Protein AF-0000000086056798 (afdb_homodimer)

Sequence (404 aa):
MSSSLEQARKEFAEFEEKVKRSVLLSNLSPEVTAAVLKMALEQFGNVVNIEFVPNLTIPYDMPQCALVEMEDPVKARKVIKTMKDFPFMISGMPRPVSAHPAKAEMFSDRPPLPGRKINFRWVDKSSPDFEVAERLKRLCSRHGKESLALAQLQLEEEEKLAKQQEDMVMANYKKHEMIELLLLDGIAAKLAHRYGIDLSEEMSSSLEQARKEFAEFEEKVKRSVLLSNLSPEVTAAVLKMALEQFGNVVNIEFVPNLTIPYDMPQCALVEMEDPVKARKVIKTMKDFPFMISGMPRPVSAHPAKAEMFSDRPPLPGRKINFRWVDKSSPDFEVAERLKRLCSRHGKESLALAQLQLEEEEKLAKQQEDMVMANYKKHEMIELLLLDGIAAKLAHRYGIDLSEE

InterPro domains:
  IPR000504 RNA recognition motif domain [PF00076] (24-84)
  IPR000504 RNA recognition motif domain [PS50102] (21-104)
  IPR000504 RNA recognition motif domain [SM00360] (22-100)
  IPR012677 Nucleotide-binding alpha-beta plait domain superfamily [G3DSA:3.30.70.330] (6-173)
  IPR035979 RNA-binding domain superfamily [SSF54928] (18-99)
  IPR053316 Epigenetic regulator of gene expression [PTHR36309] (6-200)

Solvent-accessible surface area (backbone atoms only — not comparable to full-atom values): 21830 Å² total; per-residue (Å²): 113,69,63,57,49,52,49,48,49,51,53,47,52,53,49,51,52,51,30,57,9,18,29,31,34,35,47,32,46,80,76,63,50,68,66,54,53,45,67,68,46,40,83,63,38,58,67,72,45,74,45,65,41,46,55,78,86,46,88,57,95,51,44,18,31,32,43,34,28,33,76,38,45,67,39,27,50,47,52,34,50,47,37,71,75,31,46,33,36,40,58,94,35,78,48,44,38,42,55,39,82,41,54,68,80,61,43,69,82,52,76,79,68,87,84,71,82,70,48,70,47,74,40,46,86,85,38,84,58,27,61,55,46,51,53,43,46,53,50,50,51,51,49,51,53,51,53,44,52,50,52,50,52,51,52,51,53,49,46,50,55,51,46,54,47,53,49,48,49,50,50,49,48,50,48,48,49,50,48,48,51,47,45,48,50,49,48,47,50,51,48,24,61,74,69,69,48,76,73,82,70,121,113,69,62,59,48,52,50,49,48,50,53,47,52,55,48,50,54,50,29,57,8,18,28,30,35,34,49,31,48,80,77,62,48,70,67,55,52,42,66,68,46,41,84,62,38,57,67,73,46,76,45,66,39,46,55,77,86,45,87,57,96,53,46,20,32,30,44,35,28,34,75,38,44,68,42,25,51,47,51,33,52,47,37,72,76,30,46,34,36,40,56,95,35,79,47,44,38,43,56,39,81,42,53,69,79,63,43,72,81,52,75,79,71,88,84,71,81,71,49,71,47,75,42,47,86,86,39,84,57,28,64,55,46,50,52,41,44,52,50,48,50,51,51,53,53,51,53,43,53,51,53,52,51,52,51,51,53,49,46,50,54,51,48,55,47,53,50,47,50,48,48,50,46,51,49,48,50,48,50,48,51,48,46,49,50,47,48,48,50,51,48,22,60,73,70,67,47,76,75,82,70,124

Radius of gyration: 30.52 Å; Cα contacts (8 Å, |Δi|>4): 536; chains: 2; bounding box: 73×111×86 Å

Nearest PDB structures (foldseek):
  2cq4-assembly1_A  TM=8.510E-01  e=1.190E-04  Homo sapiens
  3nnc-assembly1_A  TM=8.163E-01  e=1.864E-04  Homo sapiens
  2cph-assembly1_A  TM=6.944E-01  e=1.987E-04  Mus musculus
  6aso-assembly1_A  TM=6.792E-01  e=4.291E-04  Saccharomyces cerevisiae
  7qg6-assembly1_A  TM=5.344E-01  e=2.739E-04  Homo sapiens

Structure (mmCIF, N/CA/C/O backbone):
data_AF-0000000086056798-model_v1
#
loop_
_entity.id
_entity.type
_entity.pdbx_description
1 polymer 'RRM domain-containing protein'
#
loop_
_atom_site.group_PDB
_atom_site.id
_atom_site.type_symbol
_atom_site.label_atom_id
_atom_site.label_alt_id
_atom_site.label_comp_id
_atom_site.label_asym_id
_atom_site.label_entity_id
_atom_site.label_seq_id
_atom_site.pdbx_PDB_ins_code
_atom_site.Cartn_x
_atom_site.Cartn_y
_atom_site.Cartn_z
_atom_site.occupancy
_atom_site.B_iso_or_equiv
_atom_site.auth_seq_id
_atom_site.auth_comp_id
_atom_site.auth_asym_id
_atom_site.auth_atom_id
_atom_site.pdbx_PDB_model_num
ATOM 1 N N . MET A 1 1 ? -32.219 17.203 -3.387 1 51.16 1 MET A N 1
ATOM 2 C CA . MET A 1 1 ? -31.547 16.641 -2.205 1 51.16 1 MET A CA 1
ATOM 3 C C . MET A 1 1 ? -31.781 15.141 -2.104 1 51.16 1 MET A C 1
ATOM 5 O O . MET A 1 1 ? -30.859 14.391 -1.794 1 51.16 1 MET A O 1
ATOM 9 N N . SER A 1 2 ? -33 14.711 -2.271 1 58.66 2 SER A N 1
ATOM 10 C CA . SER A 1 2 ? -33.438 13.32 -2.209 1 58.66 2 SER A CA 1
ATOM 11 C C . SER A 1 2 ? -32.812 12.492 -3.32 1 58.66 2 SER A C 1
ATOM 13 O O . SER A 1 2 ? -32.344 11.375 -3.076 1 58.66 2 SER A O 1
ATOM 15 N N . SER A 1 3 ? -32.656 13.141 -4.48 1 64.06 3 SER A N 1
ATOM 16 C CA . SER A 1 3 ? -32.125 12.484 -5.68 1 64.06 3 SER A CA 1
ATOM 17 C C . SER A 1 3 ? -30.641 12.211 -5.566 1 64.06 3 SER A C 1
ATOM 19 O O . SER A 1 3 ? -30.156 11.164 -5.992 1 64.06 3 SER A O 1
ATOM 21 N N . SER A 1 4 ? -30.078 13.141 -4.832 1 75.25 4 SER A N 1
ATOM 22 C CA . SER A 1 4 ? -28.641 13.031 -4.66 1 75.25 4 SER A CA 1
ATOM 23 C C . SER A 1 4 ? -28.281 11.906 -3.693 1 75.25 4 SER A C 1
ATOM 25 O O . SER A 1 4 ? -27.328 11.164 -3.922 1 75.25 4 SER A O 1
ATOM 27 N N . LEU A 1 5 ? -29.234 11.773 -2.775 1 77.06 5 LEU A N 1
ATOM 28 C CA . LEU A 1 5 ? -29.016 10.719 -1.793 1 77.06 5 LEU A CA 1
ATOM 29 C C . LEU A 1 5 ? -29.266 9.344 -2.402 1 77.06 5 LEU A C 1
ATOM 31 O O . LEU A 1 5 ? -28.531 8.391 -2.127 1 77.06 5 LEU A O 1
ATOM 35 N N . GLU A 1 6 ? -30.438 9.289 -3.135 1 78.88 6 GLU A N 1
ATOM 36 C CA . GLU A 1 6 ? -30.75 8.031 -3.807 1 78.88 6 GLU A CA 1
ATOM 37 C C . GLU A 1 6 ? -29.641 7.637 -4.777 1 78.88 6 GLU A C 1
ATOM 39 O O . GLU A 1 6 ? -29.281 6.461 -4.867 1 78.88 6 GLU A O 1
ATOM 44 N N . GLN A 1 7 ? -29.219 8.602 -5.512 1 82.12 7 GLN A N 1
ATOM 45 C CA . GLN A 1 7 ? -28.109 8.352 -6.438 1 82.12 7 GLN A CA 1
ATOM 46 C C . GLN A 1 7 ? -26.859 7.902 -5.691 1 82.12 7 GLN A C 1
ATOM 48 O O . GLN A 1 7 ? -26.172 6.98 -6.125 1 82.12 7 GLN A O 1
ATOM 53 N N . ALA A 1 8 ? -26.594 8.477 -4.652 1 79.94 8 ALA A N 1
ATOM 54 C CA . ALA A 1 8 ? -25.453 8.094 -3.826 1 79.94 8 ALA A CA 1
ATOM 55 C C . ALA A 1 8 ? -25.609 6.668 -3.303 1 79.94 8 ALA A C 1
ATOM 57 O O . ALA A 1 8 ? -24.641 5.902 -3.27 1 79.94 8 ALA A O 1
ATOM 58 N N . ARG A 1 9 ? -26.781 6.41 -2.9 1 82.25 9 ARG A N 1
ATOM 59 C CA . ARG A 1 9 ? -27.062 5.066 -2.404 1 82.25 9 ARG A CA 1
ATOM 60 C C . ARG A 1 9 ? -26.875 4.027 -3.506 1 82.25 9 ARG A C 1
ATOM 62 O O . ARG A 1 9 ? -26.344 2.939 -3.262 1 82.25 9 ARG A O 1
ATOM 69 N N . LYS A 1 10 ? -27.391 4.301 -4.664 1 85.44 10 LYS A N 1
ATOM 70 C CA . LYS A 1 10 ? -27.25 3.395 -5.797 1 85.44 10 LYS A CA 1
ATOM 71 C C . LYS A 1 10 ? -25.781 3.203 -6.168 1 85.44 10 LYS A C 1
ATOM 73 O O . LYS A 1 10 ? -25.344 2.082 -6.43 1 85.44 10 LYS A O 1
ATOM 78 N N . GLU A 1 11 ? -25.047 4.277 -6.16 1 86.5 11 GLU A N 1
ATOM 79 C CA . GLU A 1 11 ? -23.609 4.219 -6.457 1 86.5 11 GLU A CA 1
ATOM 80 C C . GLU A 1 11 ? -22.875 3.375 -5.426 1 86.5 11 GLU A C 1
ATOM 82 O O . GLU A 1 11 ? -21.984 2.598 -5.773 1 86.5 11 GLU A O 1
ATOM 87 N N . PHE A 1 12 ? -23.297 3.531 -4.258 1 86.5 12 PHE A N 1
ATOM 88 C CA . PHE A 1 12 ? -22.656 2.77 -3.193 1 86.5 12 PHE A CA 1
ATOM 89 C C . PHE A 1 12 ? -23 1.29 -3.301 1 86.5 12 PHE A C 1
ATOM 91 O O . PHE A 1 12 ? -22.156 0.426 -3.055 1 86.5 12 PHE A O 1
ATOM 98 N N . ALA A 1 13 ? -24.281 1.006 -3.615 1 89.38 13 ALA A N 1
ATOM 99 C CA . ALA A 1 13 ? -24.688 -0.382 -3.791 1 89.38 13 ALA A CA 1
ATOM 100 C C . ALA A 1 13 ? -23.922 -1.051 -4.922 1 89.38 13 ALA A C 1
ATOM 102 O O . ALA A 1 13 ? -23.484 -2.199 -4.797 1 89.38 13 ALA A O 1
ATOM 103 N N . GLU A 1 14 ? -23.766 -0.351 -6.031 1 90.44 14 GLU A N 1
ATOM 104 C CA . GLU A 1 14 ? -22.984 -0.871 -7.152 1 90.44 14 GLU A CA 1
ATOM 105 C C . GLU A 1 14 ? -21.531 -1.09 -6.754 1 90.44 14 GLU A C 1
ATOM 107 O O . GLU A 1 14 ? -20.906 -2.066 -7.176 1 90.44 14 GLU A O 1
ATOM 112 N N . PHE A 1 15 ? -21.047 -0.158 -6.004 1 92.31 15 PHE A N 1
ATOM 113 C CA . PHE A 1 15 ? -19.688 -0.271 -5.504 1 92.31 15 PHE A CA 1
ATOM 114 C C . PHE A 1 15 ? -19.547 -1.492 -4.602 1 92.31 15 PHE A C 1
ATOM 116 O O . PHE A 1 15 ? -18.562 -2.223 -4.695 1 92.31 15 PHE A O 1
ATOM 123 N N . GLU A 1 16 ? -20.469 -1.724 -3.824 1 92.5 16 GLU A N 1
ATOM 124 C CA . GLU A 1 16 ? -20.438 -2.885 -2.941 1 92.5 16 GLU A CA 1
ATOM 125 C C . GLU A 1 16 ? -20.453 -4.188 -3.738 1 92.5 16 GLU A C 1
ATOM 127 O O . GLU A 1 16 ? -19.797 -5.16 -3.363 1 92.5 16 GLU A O 1
ATOM 132 N N . GLU A 1 17 ? -21.219 -4.215 -4.777 1 94.62 17 GLU A N 1
ATOM 133 C CA . GLU A 1 17 ? -21.25 -5.391 -5.645 1 94.62 17 GLU A CA 1
ATOM 134 C C . GLU A 1 17 ? -19.891 -5.617 -6.309 1 94.62 17 GLU A C 1
ATOM 136 O O . GLU A 1 17 ? -19.453 -6.758 -6.453 1 94.62 17 GLU A O 1
ATOM 141 N N . LYS A 1 18 ? -19.312 -4.504 -6.73 1 95 18 LYS A N 1
ATOM 142 C CA . LYS A 1 18 ? -17.969 -4.582 -7.289 1 95 18 LYS A CA 1
ATOM 143 C C . LYS A 1 18 ? -16.984 -5.188 -6.289 1 95 18 LYS A C 1
ATOM 145 O O . LYS A 1 18 ? -16.156 -6.023 -6.652 1 95 18 LYS A O 1
ATOM 150 N N . VAL A 1 19 ? -17.094 -4.789 -5.055 1 95.25 19 VAL A N 1
ATOM 151 C CA . VAL A 1 19 ? -16.219 -5.273 -4 1 95.25 19 VAL A CA 1
ATOM 152 C C . VAL A 1 19 ? -16.391 -6.777 -3.826 1 95.25 19 VAL A C 1
ATOM 154 O O . VAL A 1 19 ? -15.406 -7.516 -3.697 1 95.25 19 VAL A O 1
ATOM 157 N N . LYS A 1 20 ? -17.578 -7.246 -3.922 1 96.5 20 LYS A N 1
ATOM 158 C CA . LYS A 1 20 ? -17.891 -8.656 -3.709 1 96.5 20 LYS A CA 1
ATOM 159 C C . LYS A 1 20 ? -17.297 -9.523 -4.816 1 96.5 20 LYS A C 1
ATOM 161 O O . LYS A 1 20 ? -16.953 -10.688 -4.586 1 96.5 20 LYS A O 1
ATOM 166 N N . ARG A 1 21 ? -17.172 -8.945 -5.965 1 97.31 21 ARG A N 1
ATOM 167 C CA . ARG A 1 21 ? -16.672 -9.742 -7.082 1 97.31 21 ARG A CA 1
ATOM 168 C C . ARG A 1 21 ? -15.188 -9.461 -7.316 1 97.31 21 ARG A C 1
ATOM 170 O O . ARG A 1 21 ? -14.641 -9.812 -8.367 1 97.31 21 ARG A O 1
ATOM 177 N N . SER A 1 22 ? -14.578 -8.812 -6.367 1 97.5 22 SER A N 1
ATOM 178 C CA . SER A 1 22 ? -13.164 -8.477 -6.516 1 97.5 22 SER A CA 1
ATOM 179 C C . SER A 1 22 ? -12.297 -9.305 -5.574 1 97.5 22 SER A C 1
ATOM 181 O O . SER A 1 22 ? -12.75 -9.711 -4.5 1 97.5 22 SER A O 1
ATOM 183 N N . VAL A 1 23 ? -11.102 -9.586 -6.066 1 97 23 VAL A N 1
ATOM 184 C CA . VAL A 1 23 ? -10.117 -10.359 -5.32 1 97 23 VAL A CA 1
ATOM 185 C C . VAL A 1 23 ? -8.844 -9.531 -5.125 1 97 23 VAL A C 1
ATOM 187 O O . VAL A 1 23 ? -8.375 -8.867 -6.059 1 97 23 VAL A O 1
ATOM 190 N N . LEU A 1 24 ? -8.375 -9.516 -3.893 1 95.75 24 LEU A N 1
ATOM 191 C CA . LEU A 1 24 ? -7.074 -8.914 -3.627 1 95.75 24 LEU A CA 1
ATOM 192 C C . LEU A 1 24 ? -5.961 -9.945 -3.797 1 95.75 24 LEU A C 1
ATOM 194 O O . LEU A 1 24 ? -5.93 -10.961 -3.092 1 95.75 24 LEU A O 1
ATOM 198 N N . LEU A 1 25 ? -5.066 -9.641 -4.746 1 94.62 25 LEU A N 1
ATOM 199 C CA . LEU A 1 25 ? -3.865 -10.453 -4.918 1 94.62 25 LEU A CA 1
ATOM 200 C C . LEU A 1 25 ? -2.64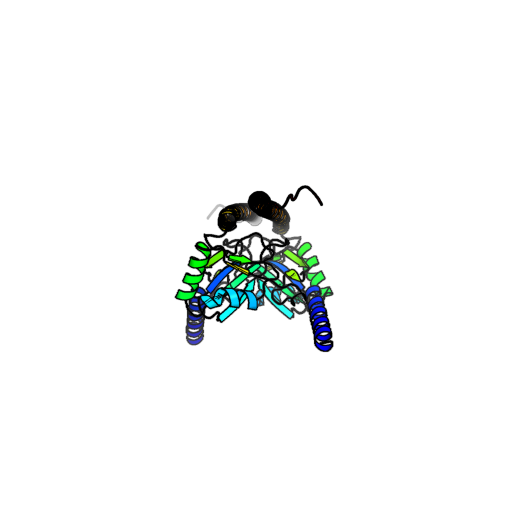8 -9.758 -4.309 1 94.62 25 LEU A C 1
ATOM 202 O O . LEU A 1 25 ? -2.432 -8.57 -4.531 1 94.62 25 LEU A O 1
ATOM 206 N N . SER A 1 26 ? -1.936 -10.523 -3.549 1 91.25 26 SER A N 1
ATOM 207 C CA . SER A 1 26 ? -0.736 -9.977 -2.924 1 91.25 26 SER A CA 1
ATOM 208 C C . SER A 1 26 ? 0.497 -10.805 -3.271 1 91.25 26 SER A C 1
ATOM 210 O O . SER A 1 26 ? 0.379 -11.906 -3.812 1 91.25 26 SER A O 1
ATOM 212 N N . ASN A 1 27 ? 1.662 -10.203 -3.094 1 88.75 27 ASN A N 1
ATOM 213 C CA . ASN A 1 27 ? 2.949 -10.836 -3.361 1 88.75 27 ASN A CA 1
ATOM 214 C C . ASN A 1 27 ? 3.223 -10.945 -4.859 1 88.75 27 ASN A C 1
ATOM 216 O O . ASN A 1 27 ? 3.73 -11.961 -5.332 1 88.75 27 ASN A O 1
ATOM 220 N N . LEU A 1 28 ? 2.883 -9.898 -5.488 1 88.81 28 LEU A N 1
ATOM 221 C CA . LEU A 1 28 ? 3.125 -9.859 -6.926 1 88.81 28 LEU A CA 1
ATOM 222 C C . LEU A 1 28 ? 4.453 -9.18 -7.234 1 88.81 28 LEU A C 1
ATOM 224 O O . LEU A 1 28 ? 4.82 -8.203 -6.578 1 88.81 28 LEU A O 1
ATOM 228 N N . SER A 1 29 ? 5.102 -9.742 -8.18 1 81.44 29 SER A N 1
ATOM 229 C CA . SER A 1 29 ? 6.297 -9.062 -8.664 1 81.44 29 SER A CA 1
ATOM 230 C C . SER A 1 29 ? 5.965 -7.672 -9.188 1 81.44 29 SER A C 1
ATOM 232 O O . SER A 1 29 ? 4.934 -7.477 -9.836 1 81.44 29 SER A O 1
ATOM 234 N N . PRO A 1 30 ? 6.824 -6.75 -8.961 1 78.38 30 PRO A N 1
ATOM 235 C CA . PRO A 1 30 ? 6.586 -5.395 -9.461 1 78.38 30 PRO A CA 1
ATOM 236 C C . PRO A 1 30 ? 6.504 -5.332 -10.984 1 78.38 30 PRO A C 1
ATOM 238 O O . PRO A 1 30 ? 6.004 -4.352 -11.539 1 78.38 30 PRO A O 1
ATOM 241 N N . GLU A 1 31 ? 6.945 -6.371 -11.641 1 78.94 31 GLU A N 1
ATOM 242 C CA . GLU A 1 31 ? 7.008 -6.348 -13.094 1 78.94 31 GLU A CA 1
ATOM 243 C C . GLU A 1 31 ? 5.82 -7.086 -13.711 1 78.94 31 GLU A C 1
ATOM 245 O O . GLU A 1 31 ? 5.707 -7.188 -14.93 1 78.94 31 GLU A O 1
ATOM 250 N N . VAL A 1 32 ? 4.969 -7.52 -12.867 1 85.62 32 VAL A N 1
ATOM 251 C CA . VAL A 1 32 ? 3.83 -8.273 -13.391 1 85.62 32 VAL A CA 1
ATOM 252 C C . VAL A 1 32 ? 2.902 -7.34 -14.164 1 85.62 32 VAL A C 1
ATOM 254 O O . VAL A 1 32 ? 2.684 -6.195 -13.758 1 85.62 32 VAL A O 1
ATOM 257 N N . THR A 1 33 ? 2.385 -7.844 -15.242 1 86 33 THR A N 1
ATOM 258 C CA . THR A 1 33 ? 1.477 -7.055 -16.062 1 86 33 THR A CA 1
ATOM 259 C C . THR A 1 33 ? 0.052 -7.594 -15.969 1 86 33 THR A C 1
ATOM 261 O O . THR A 1 33 ? -0.161 -8.727 -15.531 1 86 33 THR A O 1
ATOM 264 N N . ALA A 1 34 ? -0.853 -6.734 -16.406 1 90.38 34 ALA A N 1
ATOM 265 C CA . ALA A 1 34 ? -2.258 -7.129 -16.422 1 90.38 34 ALA A CA 1
ATOM 266 C C . ALA A 1 34 ? -2.486 -8.328 -17.344 1 90.38 34 ALA A C 1
ATOM 268 O O . ALA A 1 34 ? -3.309 -9.195 -17.047 1 90.38 34 ALA A O 1
ATOM 269 N N . ALA A 1 35 ? -1.765 -8.383 -18.422 1 89.19 35 ALA A N 1
ATOM 270 C CA . ALA A 1 35 ? -1.916 -9.469 -19.375 1 89.19 35 ALA A CA 1
ATOM 271 C C . ALA A 1 35 ? -1.556 -10.812 -18.75 1 89.19 35 ALA A C 1
ATOM 273 O O . ALA A 1 35 ? -2.246 -11.805 -18.969 1 89.19 35 ALA A O 1
ATOM 274 N N . VAL A 1 36 ? -0.551 -10.805 -17.984 1 87.94 36 VAL A N 1
ATOM 275 C CA . VAL A 1 36 ? -0.091 -12.031 -17.344 1 87.94 36 VAL A CA 1
ATOM 276 C C . VAL A 1 36 ? -1.14 -12.516 -16.344 1 87.94 36 VAL A C 1
ATOM 278 O O . VAL A 1 36 ? -1.474 -13.695 -16.297 1 87.94 36 VAL A O 1
ATOM 281 N N . LEU A 1 37 ? -1.713 -11.633 -15.523 1 93.06 37 LEU A N 1
ATOM 282 C CA . LEU A 1 37 ? -2.719 -12 -14.531 1 93.06 37 LEU A CA 1
ATOM 283 C C . LEU A 1 37 ? -4.008 -12.461 -15.203 1 93.06 37 LEU A C 1
ATOM 285 O O . LEU A 1 37 ? -4.656 -13.398 -14.734 1 93.06 37 LEU A O 1
ATOM 289 N N . LYS A 1 38 ? -4.305 -11.797 -16.266 1 94.19 38 LYS A N 1
ATOM 290 C CA . LYS A 1 38 ? -5.492 -12.195 -17.016 1 94.19 38 LYS A CA 1
ATOM 291 C C . LYS A 1 38 ? -5.355 -13.625 -17.547 1 94.19 38 LYS A C 1
ATOM 293 O O . LYS A 1 38 ? -6.289 -14.422 -17.438 1 94.19 38 LYS A O 1
ATOM 298 N N . MET A 1 39 ? -4.223 -13.898 -18.078 1 91.94 39 MET A N 1
ATOM 299 C CA . MET A 1 39 ? -3.965 -15.242 -18.594 1 91.94 39 MET A CA 1
ATOM 300 C C . MET A 1 39 ? -4.059 -16.281 -17.484 1 91.94 39 MET A C 1
ATOM 302 O O . MET A 1 39 ? -4.602 -17.359 -17.688 1 91.94 39 MET A O 1
ATOM 306 N N . ALA A 1 40 ? -3.557 -15.93 -16.375 1 91.62 40 ALA A N 1
ATOM 307 C CA . ALA A 1 40 ? -3.535 -16.859 -15.242 1 91.62 40 ALA A CA 1
ATOM 308 C C . ALA A 1 40 ? -4.938 -17.047 -14.672 1 91.62 40 ALA A C 1
ATOM 310 O O . ALA A 1 40 ? -5.289 -18.156 -14.25 1 91.62 40 ALA A O 1
ATOM 311 N N . LEU A 1 41 ? -5.812 -16.031 -14.664 1 95.31 41 LEU A N 1
ATOM 312 C CA . LEU A 1 41 ? -7.047 -16.062 -13.883 1 95.31 41 LEU A CA 1
ATOM 313 C C . LEU A 1 41 ? -8.258 -16.297 -14.781 1 95.31 41 LEU A C 1
ATOM 315 O O . LEU A 1 41 ? -9.336 -16.641 -14.297 1 95.31 41 LEU A O 1
ATOM 319 N N . GLU A 1 42 ? -8.102 -16.094 -16.016 1 94.25 42 GLU A N 1
ATOM 320 C CA . GLU A 1 42 ? -9.242 -16.219 -16.922 1 94.25 42 GLU A CA 1
ATOM 321 C C . GLU A 1 42 ? -9.734 -17.672 -16.984 1 94.25 42 GLU A C 1
ATOM 323 O O . GLU A 1 42 ? -10.844 -17.938 -17.438 1 94.25 42 GLU A O 1
ATOM 328 N N . GLN A 1 43 ? -8.875 -18.625 -16.609 1 91.69 43 GLN A N 1
ATOM 329 C CA . GLN A 1 43 ? -9.312 -20.016 -16.516 1 91.69 43 GLN A CA 1
ATOM 330 C C . GLN A 1 43 ? -10.461 -20.172 -15.523 1 91.69 43 GLN A C 1
ATOM 332 O O . GLN A 1 43 ? -11.227 -21.125 -15.594 1 91.69 43 GLN A O 1
ATOM 337 N N . PHE A 1 44 ? -10.672 -19.188 -14.68 1 93.62 44 PHE A N 1
ATOM 338 C CA . PHE A 1 44 ? -11.719 -19.25 -13.664 1 93.62 44 PHE A CA 1
ATOM 339 C C . PHE A 1 44 ? -12.938 -18.438 -14.094 1 93.62 44 PHE A C 1
ATOM 341 O O . PHE A 1 44 ? -14.008 -18.562 -13.492 1 93.62 44 PHE A O 1
ATOM 348 N N . GLY A 1 45 ? -12.773 -17.562 -14.977 1 93.38 45 GLY A N 1
ATOM 349 C CA . GLY A 1 45 ? -13.805 -16.641 -15.445 1 93.38 45 GLY A CA 1
ATOM 350 C C . GLY A 1 45 ? -13.242 -15.367 -16.031 1 93.38 45 GLY A C 1
ATOM 351 O O . GLY A 1 45 ? -12.047 -15.102 -15.938 1 93.38 45 GLY A O 1
ATOM 352 N N . ASN A 1 46 ? -14.156 -14.656 -16.562 1 95.38 46 ASN A N 1
ATOM 353 C CA . ASN A 1 46 ? -13.758 -13.398 -17.188 1 95.38 46 ASN A CA 1
ATOM 354 C C . ASN A 1 46 ? -13.234 -12.398 -16.156 1 95.38 46 ASN A C 1
ATOM 356 O O . ASN A 1 46 ? -13.852 -12.211 -15.102 1 95.38 46 ASN A O 1
ATOM 360 N N . VAL A 1 47 ? -12.102 -11.836 -16.453 1 96.75 47 VAL A N 1
ATOM 361 C CA . VAL A 1 47 ? -11.531 -10.773 -15.641 1 96.75 47 VAL A CA 1
ATOM 362 C C . VAL A 1 47 ? -11.992 -9.414 -16.172 1 96.75 47 VAL A C 1
ATOM 364 O O . VAL A 1 47 ? -11.625 -9.016 -17.281 1 96.75 47 VAL A O 1
ATOM 367 N N . VAL A 1 48 ? -12.75 -8.688 -15.367 1 96.44 48 VAL A N 1
ATOM 368 C CA . VAL A 1 48 ? -13.352 -7.422 -15.789 1 96.44 48 VAL A CA 1
ATOM 369 C C . VAL A 1 48 ? -12.312 -6.305 -15.727 1 96.44 48 VAL A C 1
ATOM 371 O O . VAL A 1 48 ? -12.227 -5.477 -16.625 1 96.44 48 VAL A O 1
ATOM 374 N N . ASN A 1 49 ? -11.547 -6.289 -14.68 1 95.81 49 ASN A N 1
ATOM 375 C CA . ASN A 1 49 ? -10.586 -5.207 -14.469 1 95.81 49 ASN A CA 1
ATOM 376 C C . ASN A 1 49 ? -9.469 -5.633 -13.523 1 95.81 49 ASN A C 1
ATOM 378 O O . ASN A 1 49 ? -9.672 -6.492 -12.664 1 95.81 49 ASN A O 1
ATOM 382 N N . ILE A 1 50 ? -8.305 -5.09 -13.766 1 95.75 50 ILE A N 1
ATOM 383 C CA . ILE A 1 50 ? -7.16 -5.301 -12.883 1 95.75 50 ILE A CA 1
ATOM 384 C C . ILE A 1 50 ? -6.551 -3.953 -12.5 1 95.75 50 ILE A C 1
ATOM 386 O O . ILE A 1 50 ? -6.219 -3.145 -13.367 1 95.75 50 ILE A O 1
ATOM 390 N N . GLU A 1 51 ? -6.469 -3.699 -11.242 1 92.88 51 GLU A N 1
ATOM 391 C CA . GLU A 1 51 ? -5.844 -2.48 -10.734 1 92.88 51 GLU A CA 1
ATOM 392 C C . GLU A 1 51 ? -4.645 -2.803 -9.852 1 92.88 51 GLU A C 1
ATOM 394 O O . GLU A 1 51 ? -4.797 -3.377 -8.773 1 92.88 51 GLU A O 1
ATOM 399 N N . PHE A 1 52 ? -3.471 -2.379 -10.312 1 91 52 PHE A N 1
ATOM 400 C CA . PHE A 1 52 ? -2.271 -2.598 -9.516 1 91 52 PHE A CA 1
ATOM 401 C C . PHE A 1 52 ? -2.141 -1.533 -8.43 1 91 52 PHE A C 1
ATOM 403 O O . PHE A 1 52 ? -2.43 -0.359 -8.664 1 91 52 PHE A O 1
ATOM 410 N N . VAL A 1 53 ? -1.77 -2.02 -7.305 1 87.75 53 VAL A N 1
ATOM 411 C CA . VAL A 1 53 ? -1.542 -1.121 -6.18 1 87.75 53 VAL A CA 1
ATOM 412 C C . VAL A 1 53 ? -0.118 -1.296 -5.656 1 87.75 53 VAL A C 1
ATOM 414 O O . VAL A 1 53 ? 0.189 -2.291 -4.996 1 87.75 53 VAL A O 1
ATOM 417 N N . PRO A 1 54 ? 0.722 -0.299 -5.957 1 82.38 54 PRO A N 1
ATOM 418 C CA . PRO A 1 54 ? 2.094 -0.4 -5.457 1 82.38 54 PRO A CA 1
ATOM 419 C C . PRO A 1 54 ? 2.18 -0.266 -3.938 1 82.38 54 PRO A C 1
ATOM 421 O O . PRO A 1 54 ? 1.311 0.355 -3.318 1 82.38 54 PRO A O 1
ATOM 424 N N . ASN A 1 55 ? 3.129 -0.918 -3.418 1 78.31 55 ASN A N 1
ATOM 425 C CA . ASN A 1 55 ? 3.408 -0.753 -1.996 1 78.31 55 ASN A CA 1
ATOM 426 C C . ASN A 1 55 ? 4.266 0.481 -1.732 1 78.31 55 ASN A C 1
ATOM 428 O O . ASN A 1 55 ? 5.434 0.527 -2.127 1 78.31 55 ASN A O 1
ATOM 432 N N . LEU A 1 56 ? 3.645 1.426 -1.122 1 75.69 56 LEU A N 1
ATOM 433 C CA . LEU A 1 56 ? 4.363 2.686 -0.965 1 75.69 56 LEU A CA 1
ATOM 434 C C . LEU A 1 56 ? 4.961 2.801 0.432 1 75.69 56 LEU A C 1
ATOM 436 O O . LEU A 1 56 ? 5.742 3.717 0.706 1 75.69 56 LEU A O 1
ATOM 440 N N . THR A 1 57 ? 4.637 1.955 1.327 1 68.19 57 THR A N 1
ATOM 441 C CA . THR A 1 57 ? 5.102 2.066 2.705 1 68.19 57 THR A CA 1
ATOM 442 C C . THR A 1 57 ? 6.484 1.438 2.863 1 68.19 57 THR A C 1
ATOM 444 O O . THR A 1 57 ? 7.273 1.871 3.705 1 68.19 57 THR A O 1
ATOM 447 N N . ILE A 1 58 ? 6.773 0.418 2.047 1 62.59 58 ILE A N 1
ATOM 448 C CA . ILE A 1 58 ? 8.055 -0.251 2.205 1 62.59 58 ILE A CA 1
ATOM 449 C C . ILE A 1 58 ? 8.852 -0.155 0.904 1 62.59 58 ILE A C 1
ATOM 451 O O . ILE A 1 58 ? 8.422 -0.656 -0.135 1 62.59 58 ILE A O 1
ATOM 455 N N . PRO A 1 59 ? 9.859 0.807 0.817 1 55.06 59 PRO A N 1
ATOM 456 C CA . PRO A 1 59 ? 10.648 1.054 -0.393 1 55.06 59 PRO A CA 1
ATOM 457 C C . PRO A 1 59 ? 11.281 -0.218 -0.955 1 55.06 59 PRO A C 1
ATOM 459 O O . PRO A 1 59 ? 11.859 -0.194 -2.043 1 55.06 59 PRO A O 1
ATOM 462 N N . TYR A 1 60 ? 11.258 -1.256 -0.29 1 53.84 60 TYR A N 1
ATOM 463 C CA . TYR A 1 60 ? 12.008 -2.395 -0.812 1 53.84 60 TYR A CA 1
ATOM 464 C C . TYR A 1 60 ? 11.242 -3.076 -1.942 1 53.84 60 TYR A C 1
ATOM 466 O O . TYR A 1 60 ? 10.094 -2.734 -2.217 1 53.84 60 TYR A O 1
ATOM 474 N N . ASP A 1 61 ? 11.961 -3.658 -2.795 1 58.75 61 ASP A N 1
ATOM 475 C CA . ASP A 1 61 ? 11.438 -4.508 -3.861 1 58.75 61 ASP A CA 1
ATOM 476 C C . ASP A 1 61 ? 10.297 -5.387 -3.354 1 58.75 61 ASP A C 1
ATOM 478 O O . ASP A 1 61 ? 10.266 -6.594 -3.611 1 58.75 61 ASP A O 1
ATOM 482 N N . MET A 1 62 ? 9.492 -4.746 -2.615 1 63.69 62 MET A N 1
ATOM 483 C CA . MET A 1 62 ? 8.414 -5.582 -2.078 1 63.69 62 MET A CA 1
ATOM 484 C C . MET A 1 62 ? 7.328 -5.805 -3.123 1 63.69 62 MET A C 1
ATOM 486 O O . MET A 1 62 ? 7.094 -4.945 -3.973 1 63.69 62 MET A O 1
ATOM 490 N N . PRO A 1 63 ? 6.816 -6.918 -2.996 1 73.5 63 PRO A N 1
ATOM 491 C CA . PRO A 1 63 ? 5.746 -7.309 -3.92 1 73.5 63 PRO A CA 1
ATOM 492 C C . PRO A 1 63 ? 4.59 -6.312 -3.934 1 73.5 63 PRO A C 1
ATOM 494 O O . PRO A 1 63 ? 4.402 -5.562 -2.971 1 73.5 63 PRO A O 1
ATOM 497 N N . GLN A 1 64 ? 4.02 -6.086 -5.047 1 84.81 64 GLN A N 1
ATOM 498 C CA . GLN A 1 64 ? 2.848 -5.227 -5.18 1 84.81 64 GLN A CA 1
ATOM 499 C C . GLN A 1 64 ? 1.559 -6.031 -5.062 1 84.81 64 GLN A C 1
ATOM 501 O O . GLN A 1 64 ? 1.594 -7.262 -4.969 1 84.81 64 GLN A O 1
ATOM 506 N N . CYS A 1 65 ? 0.499 -5.348 -4.883 1 91.12 65 CYS A N 1
ATOM 507 C CA . CYS A 1 65 ? -0.825 -5.957 -4.824 1 91.12 65 CYS A CA 1
ATOM 508 C C . CYS A 1 65 ? -1.657 -5.57 -6.039 1 91.12 65 CYS A C 1
ATOM 510 O O . CYS A 1 65 ? -1.274 -4.684 -6.805 1 91.12 65 CYS A O 1
ATOM 512 N N . ALA A 1 66 ? -2.666 -6.312 -6.227 1 93.5 66 ALA A N 1
ATOM 513 C CA . ALA A 1 66 ? -3.605 -5.992 -7.297 1 93.5 66 ALA A CA 1
ATOM 514 C C . ALA A 1 66 ? -5.039 -6.32 -6.891 1 93.5 66 ALA A C 1
ATOM 516 O O . ALA A 1 66 ? -5.285 -7.332 -6.227 1 93.5 66 ALA A O 1
ATOM 517 N N . LEU A 1 67 ? -5.883 -5.434 -7.195 1 95.44 67 LEU A N 1
ATOM 518 C CA . LEU A 1 67 ? -7.312 -5.707 -7.094 1 95.44 67 LEU A CA 1
ATOM 519 C C . LEU A 1 67 ? -7.871 -6.195 -8.43 1 95.44 67 LEU A C 1
ATOM 521 O O . LEU A 1 67 ? -7.871 -5.457 -9.414 1 95.44 67 LEU A O 1
ATOM 525 N N . VAL A 1 68 ? -8.312 -7.406 -8.406 1 97.44 68 VAL A N 1
ATOM 526 C CA . VAL A 1 68 ? -8.812 -8.023 -9.625 1 97.44 68 VAL A CA 1
ATOM 527 C C . VAL A 1 68 ? -10.336 -8.164 -9.547 1 97.44 68 VAL A C 1
ATOM 529 O O . VAL A 1 68 ? -10.852 -8.836 -8.648 1 97.44 68 VAL A O 1
ATOM 532 N N . GLU A 1 69 ? -10.945 -7.582 -10.461 1 97.56 69 GLU A N 1
ATOM 533 C CA . GLU A 1 69 ? -12.398 -7.676 -10.562 1 97.56 69 GLU A CA 1
ATOM 534 C C . GLU A 1 69 ? -12.82 -8.805 -11.5 1 97.56 69 GLU A C 1
ATOM 536 O O . GLU A 1 69 ? -12.5 -8.781 -12.688 1 97.56 69 GLU A O 1
ATOM 541 N N . MET A 1 70 ? -13.555 -9.742 -10.945 1 97.5 70 MET A N 1
ATOM 542 C CA . MET A 1 70 ? -14.055 -10.859 -11.734 1 97.5 70 MET A CA 1
ATOM 543 C C . MET A 1 70 ? -15.477 -10.594 -12.219 1 97.5 70 MET A C 1
ATOM 545 O O . MET A 1 70 ? -16.078 -9.578 -11.867 1 97.5 70 MET A O 1
ATOM 549 N N . GLU A 1 71 ? -15.992 -11.453 -13.086 1 95.44 71 GLU A N 1
ATOM 550 C CA . GLU A 1 71 ? -17.328 -11.289 -13.664 1 95.44 71 GLU A CA 1
ATOM 551 C C . GLU A 1 71 ? -18.406 -11.43 -12.594 1 95.44 71 GLU A C 1
ATOM 553 O O . GLU A 1 71 ? -19.422 -10.742 -12.648 1 95.44 71 GLU A O 1
ATOM 558 N N . ASP A 1 72 ? -18.219 -12.305 -11.664 1 95.12 72 ASP A N 1
ATOM 559 C CA . ASP A 1 72 ? -19.188 -12.5 -10.594 1 95.12 72 ASP A CA 1
ATOM 560 C C . ASP A 1 72 ? -18.516 -12.969 -9.312 1 95.12 72 ASP A C 1
ATOM 562 O O . ASP A 1 72 ? -17.344 -13.383 -9.336 1 95.12 72 ASP A O 1
ATOM 566 N N . PRO A 1 73 ? -19.25 -12.883 -8.172 1 96.75 73 PRO A N 1
ATOM 567 C CA . PRO A 1 73 ? -18.688 -13.234 -6.867 1 96.75 73 PRO A CA 1
ATOM 568 C C . PRO A 1 73 ? -18.312 -14.711 -6.77 1 96.75 73 PRO A C 1
ATOM 570 O O . PRO A 1 73 ? -17.391 -15.07 -6.027 1 96.75 73 PRO A O 1
ATOM 573 N N . VAL A 1 74 ? -18.969 -15.539 -7.465 1 97.19 74 VAL A N 1
ATOM 574 C CA . VAL A 1 74 ? -18.703 -16.969 -7.422 1 97.19 74 VAL A CA 1
ATOM 575 C C . VAL A 1 74 ? -17.312 -17.25 -7.996 1 97.19 74 VAL A C 1
ATOM 577 O O . VAL A 1 74 ? -16.547 -18.016 -7.418 1 97.19 74 VAL A O 1
ATOM 580 N N . LYS A 1 75 ? -17.016 -16.609 -9.078 1 96.88 75 LYS A N 1
ATOM 581 C CA . LYS A 1 75 ? -15.711 -16.781 -9.703 1 96.88 75 LYS A CA 1
ATOM 582 C C . LYS A 1 75 ? -14.594 -16.219 -8.82 1 96.88 75 LYS A C 1
ATOM 584 O O . LYS A 1 75 ? -13.5 -16.781 -8.758 1 96.88 75 LYS A O 1
ATOM 589 N N . ALA A 1 76 ? -14.891 -15.102 -8.219 1 97.25 76 ALA A N 1
ATOM 590 C CA . ALA A 1 76 ? -13.93 -14.523 -7.289 1 97.25 76 ALA A CA 1
ATOM 591 C C . ALA A 1 76 ? -13.594 -15.5 -6.168 1 97.25 76 ALA A C 1
ATOM 593 O O . ALA A 1 76 ? -12.422 -15.695 -5.824 1 97.25 76 ALA A O 1
ATOM 594 N N . ARG A 1 77 ? -14.586 -16.125 -5.609 1 96.88 77 ARG A N 1
ATOM 595 C CA . ARG A 1 77 ? -14.391 -17.094 -4.535 1 96.88 77 ARG A CA 1
ATOM 596 C C . ARG A 1 77 ? -13.609 -18.312 -5.031 1 96.88 77 ARG A C 1
ATOM 598 O O . ARG A 1 77 ? -12.805 -18.875 -4.289 1 96.88 77 ARG A O 1
ATOM 605 N N . LYS A 1 78 ? -13.852 -18.672 -6.203 1 96.5 78 LYS A N 1
ATOM 606 C CA . LYS A 1 78 ? -13.141 -19.812 -6.789 1 96.5 78 LYS A CA 1
ATOM 607 C C . LYS A 1 78 ? -11.648 -19.516 -6.898 1 96.5 78 LYS A C 1
ATOM 609 O O . LYS A 1 78 ? -10.82 -20.391 -6.617 1 96.5 78 LYS A O 1
ATOM 614 N N . VAL A 1 79 ? -11.32 -18.359 -7.336 1 96.44 79 VAL A N 1
ATOM 615 C CA . VAL A 1 79 ? -9.93 -17.938 -7.445 1 96.44 79 VAL A CA 1
ATOM 616 C C . VAL A 1 79 ? -9.25 -18.047 -6.078 1 96.44 79 VAL A C 1
ATOM 618 O O . VAL A 1 79 ? -8.164 -18.625 -5.961 1 96.44 79 VAL A O 1
ATOM 621 N N . ILE A 1 80 ? -9.883 -17.484 -5.074 1 96.81 80 ILE A N 1
ATOM 622 C CA . ILE A 1 80 ? -9.336 -17.469 -3.723 1 96.81 80 ILE A CA 1
ATOM 623 C C . ILE A 1 80 ? -9.125 -18.891 -3.223 1 96.81 80 ILE A C 1
ATOM 625 O O . ILE A 1 80 ? -8.07 -19.219 -2.676 1 96.81 80 ILE A O 1
ATOM 629 N N . LYS A 1 81 ? -10.109 -19.703 -3.428 1 95.56 81 LYS A N 1
ATOM 630 C CA . LYS A 1 81 ? -10.031 -21.094 -2.98 1 95.56 81 LYS A CA 1
ATOM 631 C C . LYS A 1 81 ? -8.914 -21.844 -3.701 1 95.56 81 LYS A C 1
ATOM 633 O O . LYS A 1 81 ? -8.133 -22.562 -3.072 1 95.56 81 LYS A O 1
ATOM 638 N N . THR A 1 82 ? -8.891 -21.688 -5 1 93.81 82 THR A N 1
ATOM 639 C CA . THR A 1 82 ? -7.883 -22.391 -5.789 1 93.81 82 THR A CA 1
ATOM 640 C C . THR A 1 82 ? -6.477 -21.969 -5.363 1 93.81 82 THR A C 1
ATOM 642 O O . THR A 1 82 ? -5.586 -22.812 -5.234 1 93.81 82 THR A O 1
ATOM 645 N N . MET A 1 83 ? -6.309 -20.688 -5.145 1 93.12 83 MET A N 1
ATOM 646 C CA . MET A 1 83 ? -4.992 -20.188 -4.758 1 93.12 83 MET A CA 1
ATOM 647 C C . MET A 1 83 ? -4.617 -20.672 -3.359 1 93.12 83 MET A C 1
ATOM 649 O O . MET A 1 83 ? -3.438 -20.734 -3.014 1 93.12 83 MET A O 1
ATOM 653 N N . LYS A 1 84 ? -5.605 -20.906 -2.562 1 91.19 84 LYS A N 1
ATOM 654 C CA . LYS A 1 84 ? -5.352 -21.484 -1.243 1 91.19 84 LYS A CA 1
ATOM 655 C C . LYS A 1 84 ? -4.879 -22.922 -1.352 1 91.19 84 LYS A C 1
ATOM 657 O O . LYS A 1 84 ? -3.996 -23.359 -0.607 1 91.19 84 LYS A O 1
ATOM 662 N N . ASP A 1 85 ? -5.387 -23.609 -2.326 1 90.94 85 ASP A N 1
ATOM 663 C CA . ASP A 1 85 ? -5.109 -25.031 -2.459 1 90.94 85 ASP A CA 1
ATOM 664 C C . ASP A 1 85 ? -3.867 -25.281 -3.314 1 90.94 85 ASP A C 1
ATOM 666 O O . ASP A 1 85 ? -3.164 -26.266 -3.131 1 90.94 85 ASP A O 1
ATOM 670 N N . PHE A 1 86 ? -3.688 -24.406 -4.312 1 91.19 86 PHE A N 1
ATOM 671 C CA . PHE A 1 86 ? -2.572 -24.547 -5.246 1 91.19 86 PHE A CA 1
ATOM 672 C C . PHE A 1 86 ? -1.722 -23.281 -5.266 1 91.19 86 PHE A C 1
ATOM 674 O O . PHE A 1 86 ? -2.199 -22.203 -5.645 1 91.19 86 PHE A O 1
ATOM 681 N N . PRO A 1 87 ? -0.445 -23.5 -4.926 1 92.81 87 PRO A N 1
ATOM 682 C CA . PRO A 1 87 ? 0.422 -22.328 -4.977 1 92.81 87 PRO A CA 1
ATOM 683 C C . PRO A 1 87 ? 0.546 -21.734 -6.383 1 92.81 87 PRO A C 1
ATOM 685 O O . PRO A 1 87 ? 0.636 -22.484 -7.359 1 92.81 87 PRO A O 1
ATOM 688 N N . PHE A 1 88 ? 0.373 -20.5 -6.441 1 92.94 88 PHE A N 1
ATOM 689 C CA . PHE A 1 88 ? 0.539 -19.703 -7.656 1 92.94 88 PHE A CA 1
ATOM 690 C C . PHE A 1 88 ? 1.818 -18.875 -7.594 1 92.94 88 PHE A C 1
ATOM 692 O O . PHE A 1 88 ? 1.96 -18 -6.738 1 92.94 88 PHE A O 1
ATOM 699 N N . MET A 1 89 ? 2.729 -19.203 -8.531 1 90.31 89 MET A N 1
ATOM 700 C CA . MET A 1 89 ? 4.047 -18.562 -8.477 1 90.31 89 MET A CA 1
ATOM 701 C C . MET A 1 89 ? 4.281 -17.688 -9.695 1 90.31 89 MET A C 1
ATOM 703 O O . MET A 1 89 ? 3.896 -18.047 -10.812 1 90.31 89 MET A O 1
ATOM 707 N N . ILE A 1 90 ? 4.879 -16.594 -9.461 1 86.31 90 ILE A N 1
ATOM 708 C CA . ILE A 1 90 ? 5.285 -15.672 -10.523 1 86.31 90 ILE A CA 1
ATOM 709 C C . ILE A 1 90 ? 6.809 -15.578 -10.562 1 86.31 90 ILE A C 1
ATOM 711 O O . ILE A 1 90 ? 7.465 -15.578 -9.523 1 86.31 90 ILE A O 1
ATOM 715 N N . SER A 1 91 ? 7.289 -15.477 -11.773 1 80.94 91 SER A N 1
ATOM 716 C CA . SER A 1 91 ? 8.734 -15.445 -11.945 1 80.94 91 SER A CA 1
ATOM 717 C C . SER A 1 91 ? 9.352 -14.258 -11.211 1 80.94 91 SER A C 1
ATOM 719 O O . SER A 1 91 ? 8.797 -13.156 -11.219 1 80.94 91 SER A O 1
ATOM 721 N N . GLY A 1 92 ? 10.469 -14.586 -10.547 1 73.5 92 GLY A N 1
ATOM 722 C CA . GLY A 1 92 ? 11.203 -13.523 -9.875 1 73.5 92 GLY A CA 1
ATOM 723 C C . GLY A 1 92 ? 10.766 -13.312 -8.438 1 73.5 92 GLY A C 1
ATOM 724 O O . GLY A 1 92 ? 11.359 -12.508 -7.719 1 73.5 92 GLY A O 1
ATOM 725 N N . MET A 1 93 ? 9.75 -14.047 -8.086 1 79.31 93 MET A N 1
ATOM 726 C CA . MET A 1 93 ? 9.258 -13.898 -6.719 1 79.31 93 MET A CA 1
ATOM 727 C C . MET A 1 93 ? 9.266 -15.234 -5.988 1 79.31 93 MET A C 1
ATOM 729 O O . MET A 1 93 ? 8.633 -16.188 -6.438 1 79.31 93 MET A O 1
ATOM 733 N N . PRO A 1 94 ? 10.016 -15.203 -4.98 1 77.94 94 PRO A N 1
ATOM 734 C CA . PRO A 1 94 ? 10.008 -16.453 -4.211 1 77.94 94 PRO A CA 1
ATOM 735 C C . PRO A 1 94 ? 8.68 -16.688 -3.498 1 77.94 94 PRO A C 1
ATOM 737 O O . PRO A 1 94 ? 8.297 -17.844 -3.273 1 77.94 94 PRO A O 1
ATOM 740 N N . ARG A 1 95 ? 7.945 -15.641 -3.244 1 85.5 95 ARG A N 1
ATOM 741 C CA . ARG A 1 95 ? 6.684 -15.734 -2.516 1 85.5 95 ARG A CA 1
ATOM 742 C C . ARG A 1 95 ? 5.543 -16.141 -3.441 1 85.5 95 ARG A C 1
ATOM 744 O O . ARG A 1 95 ? 5.391 -15.586 -4.531 1 85.5 95 ARG A O 1
ATOM 751 N N . PRO A 1 96 ? 4.848 -17.172 -2.883 1 90.62 96 PRO A N 1
ATOM 752 C CA . PRO A 1 96 ? 3.643 -17.453 -3.666 1 90.62 96 PRO A CA 1
ATOM 753 C C . PRO A 1 96 ? 2.6 -16.344 -3.572 1 90.62 96 PRO A C 1
ATOM 755 O O . PRO A 1 96 ? 2.484 -15.68 -2.535 1 90.62 96 PRO A O 1
ATOM 758 N N . VAL A 1 97 ? 1.898 -16.188 -4.602 1 93.25 97 VAL A N 1
ATOM 759 C CA . VAL A 1 97 ? 0.841 -15.188 -4.633 1 93.25 97 VAL A CA 1
ATOM 760 C C . VAL A 1 97 ? -0.27 -15.578 -3.66 1 93.25 97 VAL A C 1
ATOM 762 O O . VAL A 1 97 ? -0.632 -16.75 -3.559 1 93.25 97 VAL A O 1
ATOM 765 N N . SER A 1 98 ? -0.758 -14.617 -2.967 1 92.56 98 SER A N 1
ATOM 766 C CA . SER A 1 98 ? -1.875 -14.836 -2.053 1 92.56 98 SER A CA 1
ATOM 767 C C . SER A 1 98 ? -3.133 -14.125 -2.537 1 92.56 98 SER A C 1
ATOM 769 O O . SER A 1 98 ? -3.051 -13.047 -3.127 1 92.56 98 SER A O 1
ATOM 771 N N . ALA A 1 99 ? -4.246 -14.742 -2.293 1 95.06 99 ALA A N 1
ATOM 772 C CA . ALA A 1 99 ? -5.535 -14.172 -2.682 1 95.06 99 ALA A CA 1
ATOM 773 C C . ALA A 1 99 ? -6.449 -14.016 -1.472 1 95.06 99 ALA A C 1
ATOM 775 O O . ALA A 1 99 ? -6.562 -14.922 -0.646 1 95.06 99 ALA A O 1
ATOM 776 N N . HIS A 1 100 ? -7.078 -12.836 -1.388 1 93.94 100 HIS A N 1
ATOM 777 C CA . HIS A 1 100 ? -8.008 -12.516 -0.312 1 93.94 100 HIS A CA 1
ATOM 778 C C . HIS A 1 100 ? -9.25 -11.812 -0.85 1 93.94 100 HIS A C 1
ATOM 780 O O . HIS A 1 100 ? -9.211 -11.203 -1.922 1 93.94 100 HIS A O 1
ATOM 786 N N . PRO A 1 101 ? -10.336 -11.992 -0.061 1 94.38 101 PRO A N 1
ATOM 787 C CA . PRO A 1 101 ? -11.484 -11.172 -0.454 1 94.38 101 PRO A CA 1
ATOM 788 C C . PRO A 1 101 ? -11.195 -9.672 -0.379 1 94.38 101 PRO A C 1
ATOM 790 O O . PRO A 1 101 ? -10.5 -9.219 0.535 1 94.38 101 PRO A O 1
ATOM 793 N N . ALA A 1 102 ? -11.656 -9 -1.397 1 93.62 102 ALA A N 1
ATOM 794 C CA . ALA A 1 102 ? -11.492 -7.551 -1.381 1 93.62 102 ALA A CA 1
ATOM 795 C C . ALA A 1 102 ? -12.406 -6.906 -0.346 1 93.62 102 ALA A C 1
ATOM 797 O O . ALA A 1 102 ? -13.461 -7.453 -0.015 1 93.62 102 ALA A O 1
ATOM 798 N N . LYS A 1 103 ? -11.977 -5.809 0.188 1 90 103 LYS A N 1
ATOM 799 C CA . LYS A 1 103 ? -12.758 -4.977 1.094 1 90 103 LYS A CA 1
ATOM 800 C C . LYS A 1 103 ? -12.93 -3.564 0.538 1 90 103 LYS A C 1
ATOM 802 O O . LYS A 1 103 ? -12.102 -3.102 -0.253 1 90 103 LYS A O 1
ATOM 807 N N . ALA A 1 104 ? -13.953 -2.93 1.003 1 87.12 104 ALA A N 1
ATOM 808 C CA . ALA A 1 104 ? -14.32 -1.62 0.466 1 87.12 104 ALA A CA 1
ATOM 809 C C . ALA A 1 104 ? -13.188 -0.616 0.663 1 87.12 104 ALA A C 1
ATOM 811 O O . ALA A 1 104 ? -12.922 0.211 -0.213 1 87.12 104 ALA A O 1
ATOM 812 N N . GLU A 1 105 ? -12.438 -0.718 1.727 1 82 105 GLU A N 1
ATOM 813 C CA . GLU A 1 105 ? -11.422 0.266 2.092 1 82 105 GLU A CA 1
ATOM 814 C C . GLU A 1 105 ? -10.18 0.138 1.208 1 82 105 GLU A C 1
ATOM 816 O O . GLU A 1 105 ? -9.336 1.03 1.188 1 82 105 GLU A O 1
ATOM 821 N N . MET A 1 106 ? -10.12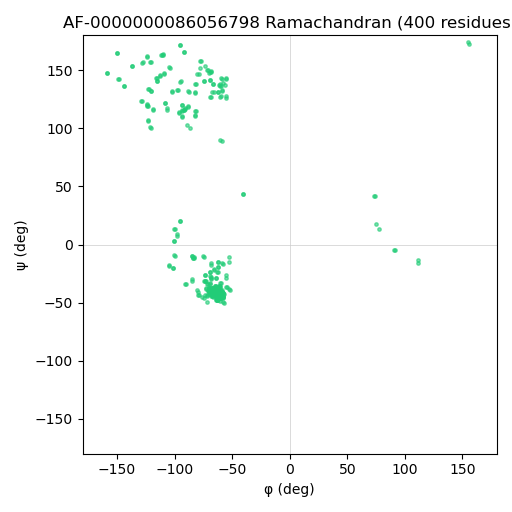5 -0.913 0.433 1 86.56 106 MET A N 1
ATOM 822 C CA . MET A 1 106 ? -8.945 -1.177 -0.387 1 86.56 106 MET A CA 1
ATOM 823 C C . MET A 1 106 ? -9.008 -0.399 -1.697 1 86.56 106 MET A C 1
ATOM 825 O O . MET A 1 106 ? -8.008 -0.292 -2.41 1 86.56 106 MET A O 1
ATOM 829 N N . PHE A 1 107 ? -10.188 0.143 -1.916 1 87.38 107 PHE A N 1
ATOM 830 C CA . PHE A 1 107 ? -10.398 0.801 -3.201 1 87.38 107 PHE A CA 1
ATOM 831 C C . PHE A 1 107 ? -10.188 2.305 -3.078 1 87.38 107 PHE A C 1
ATOM 833 O O . PHE A 1 107 ? -10.734 2.941 -2.176 1 87.38 107 PHE A O 1
ATOM 840 N N . SER A 1 108 ? -9.422 2.84 -4.035 1 81.5 108 SER A N 1
ATOM 841 C CA . SER A 1 108 ? -9.164 4.277 -4.02 1 81.5 108 SER A CA 1
ATOM 842 C C . SER A 1 108 ? -10.398 5.062 -4.461 1 81.5 108 SER A C 1
ATOM 844 O O . SER A 1 108 ? -10.547 6.234 -4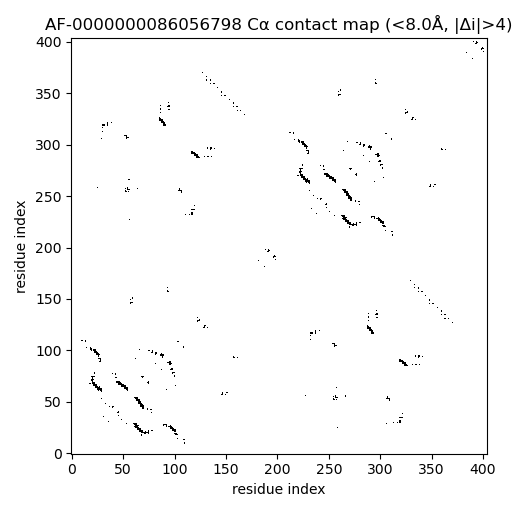.113 1 81.5 108 SER A O 1
ATOM 846 N N . ASP A 1 109 ? -11.242 4.465 -5.238 1 80.38 109 ASP A N 1
ATOM 847 C CA . ASP A 1 109 ? -12.406 5.16 -5.773 1 80.38 109 ASP A CA 1
ATOM 848 C C . ASP A 1 109 ? -13.641 4.91 -4.902 1 80.38 109 ASP A C 1
ATOM 850 O O . ASP A 1 109 ? -14.773 5.078 -5.363 1 80.38 109 ASP A O 1
ATOM 854 N N . ARG A 1 110 ? -13.445 4.496 -3.643 1 82.62 110 ARG A N 1
ATOM 855 C CA . ARG A 1 110 ? -14.555 4.305 -2.717 1 82.62 110 ARG A CA 1
ATOM 856 C C . ARG A 1 110 ? -15.32 5.605 -2.504 1 82.62 110 ARG A C 1
ATOM 858 O O . ARG A 1 110 ? -14.719 6.652 -2.258 1 82.62 110 ARG A O 1
ATOM 865 N N . PRO A 1 111 ? -16.625 5.527 -2.707 1 77.06 111 PRO A N 1
ATOM 866 C CA . PRO A 1 111 ? -17.422 6.734 -2.475 1 77.06 111 PRO A CA 1
ATOM 867 C C . PRO A 1 111 ? -17.297 7.254 -1.044 1 77.06 111 PRO A C 1
ATOM 869 O O . PRO A 1 111 ? -17.219 6.465 -0.101 1 77.06 111 PRO A O 1
ATOM 872 N N . PRO A 1 112 ? -17.078 8.57 -0.961 1 72.19 112 PRO A N 1
ATOM 873 C CA . PRO A 1 112 ? -16.938 9.141 0.379 1 72.19 112 PRO A CA 1
ATOM 874 C C . PRO A 1 112 ? -18.156 8.883 1.259 1 72.19 112 PRO A C 1
ATOM 876 O O . PRO A 1 112 ? -19.281 8.766 0.751 1 72.19 112 PRO A O 1
ATOM 879 N N . LEU A 1 113 ? -17.812 8.562 2.518 1 66.88 113 LEU A N 1
ATOM 880 C CA . LEU A 1 113 ? -18.906 8.461 3.479 1 66.88 113 LEU A CA 1
ATOM 881 C C . LEU A 1 113 ? -19.5 9.844 3.768 1 66.88 113 LEU A C 1
ATOM 883 O O . LEU A 1 113 ? -18.75 10.82 3.902 1 66.88 113 LEU A O 1
ATOM 887 N N . PRO A 1 114 ? -20.844 9.945 3.613 1 63.44 114 PRO A N 1
ATOM 888 C CA . PRO A 1 114 ? -21.453 11.234 3.906 1 63.44 114 PRO A CA 1
ATOM 889 C C . PRO A 1 114 ? -21.141 11.734 5.312 1 63.44 114 PRO A C 1
ATOM 891 O O . PRO A 1 114 ? -21.062 10.938 6.254 1 63.44 114 PRO A O 1
ATOM 894 N N . GLY A 1 115 ? -20.656 12.945 5.387 1 61.72 115 GLY A N 1
ATOM 895 C CA . GLY A 1 115 ? -20.75 13.656 6.652 1 61.72 115 GLY A CA 1
ATOM 896 C C . GLY A 1 115 ? -19.406 13.875 7.32 1 61.72 115 GLY A C 1
ATOM 897 O O . GLY A 1 115 ? -19.312 14.586 8.328 1 61.72 115 GLY A O 1
ATOM 898 N N . ARG A 1 116 ? -18.375 13.172 6.91 1 67.12 116 ARG A N 1
ATOM 899 C CA . ARG A 1 116 ? -17.188 13.438 7.699 1 67.12 116 ARG A CA 1
ATOM 900 C C . ARG A 1 116 ? -16.344 14.531 7.059 1 67.12 116 ARG A C 1
ATOM 902 O O . ARG A 1 116 ? -16 14.453 5.875 1 67.12 116 ARG A O 1
ATOM 909 N N . LYS A 1 117 ? -16.328 15.602 7.699 1 71.88 117 LYS A N 1
ATOM 910 C CA . LYS A 1 117 ? -15.484 16.703 7.234 1 71.88 117 LYS A CA 1
ATOM 911 C C . LYS A 1 117 ? -14.039 16.516 7.695 1 71.88 117 LYS A C 1
ATOM 913 O O . LYS A 1 117 ? -13.781 16.328 8.883 1 71.88 117 LYS A O 1
ATOM 918 N N . ILE A 1 118 ? -13.125 16.328 6.738 1 80.38 118 ILE A N 1
ATOM 919 C CA . ILE A 1 118 ? -11.703 16.188 7.055 1 80.38 118 ILE A CA 1
ATOM 920 C C . ILE A 1 118 ? -11.031 17.562 7.012 1 80.38 118 ILE A C 1
ATOM 922 O O . ILE A 1 118 ? -11.227 18.328 6.062 1 80.38 118 ILE A O 1
ATOM 926 N N . ASN A 1 119 ? -10.57 17.906 8.133 1 84.5 119 ASN A N 1
ATOM 927 C CA . ASN A 1 119 ? -9.844 19.172 8.227 1 84.5 119 ASN A CA 1
ATOM 928 C C . ASN A 1 119 ? -8.336 18.953 8.312 1 84.5 119 ASN A C 1
ATOM 930 O O . ASN A 1 119 ? -7.887 17.859 8.672 1 84.5 119 ASN A O 1
ATOM 934 N N . PHE A 1 120 ? -7.59 19.953 7.828 1 86.75 120 PHE A N 1
ATOM 935 C CA . PHE A 1 120 ? -6.137 19.891 7.934 1 86.75 120 PHE A CA 1
ATOM 936 C C . PHE A 1 120 ? -5.59 21.156 8.578 1 86.75 120 PHE A C 1
ATOM 938 O O . PHE A 1 120 ? -6.289 22.172 8.664 1 86.75 120 PHE A O 1
ATOM 945 N N . ARG A 1 121 ? -4.473 21.094 9.133 1 88.38 121 ARG A N 1
ATOM 946 C CA . ARG A 1 121 ? -3.842 22.281 9.703 1 88.38 121 ARG A CA 1
ATOM 947 C C . ARG A 1 121 ? -2.322 22.172 9.625 1 88.38 121 ARG A C 1
ATOM 949 O O . ARG A 1 121 ? -1.757 21.094 9.773 1 88.38 121 ARG A O 1
ATOM 956 N N . TRP A 1 122 ? -1.73 23.328 9.359 1 90.06 122 TRP A N 1
ATOM 957 C CA . TRP A 1 122 ? -0.286 23.469 9.508 1 90.06 122 TRP A CA 1
ATOM 958 C C . TRP A 1 122 ? 0.081 23.891 10.922 1 90.06 122 TRP A C 1
ATOM 960 O O . TRP A 1 122 ? -0.572 24.766 11.508 1 90.06 122 TRP A O 1
ATOM 970 N N . VAL A 1 123 ? 1.001 23.234 11.461 1 90.06 123 VAL A N 1
ATOM 971 C CA . VAL A 1 123 ? 1.369 23.547 12.836 1 90.06 123 VAL A CA 1
ATOM 972 C C . VAL A 1 123 ? 2.564 24.5 12.852 1 90.06 123 VAL A C 1
ATOM 974 O O . VAL A 1 123 ? 3.674 24.125 12.469 1 90.06 123 VAL A O 1
ATOM 977 N N . ASP A 1 124 ? 2.27 25.672 13.312 1 89.31 124 ASP A N 1
ATOM 978 C CA . ASP A 1 124 ? 3.32 26.688 13.391 1 89.31 124 ASP A CA 1
ATOM 979 C C . ASP A 1 124 ? 4.234 26.438 14.586 1 89.31 124 ASP A C 1
ATOM 981 O O . ASP A 1 124 ? 3.85 25.766 15.539 1 89.31 124 ASP A O 1
ATOM 985 N N . LYS A 1 125 ? 5.441 26.984 14.5 1 89.25 125 LYS A N 1
ATOM 986 C CA . LYS A 1 125 ? 6.445 26.812 15.547 1 89.25 125 LYS A CA 1
ATOM 987 C C . LYS A 1 125 ? 5.973 27.422 16.859 1 89.25 125 LYS A C 1
ATOM 989 O O . LYS A 1 125 ? 6.379 26.969 17.938 1 89.25 125 LYS A O 1
ATOM 994 N N . SER A 1 126 ? 5.082 28.359 16.812 1 87.56 126 SER A N 1
ATOM 995 C CA . SER A 1 126 ? 4.582 29.031 18 1 87.56 126 SER A CA 1
ATOM 996 C C . SER A 1 126 ? 3.473 28.234 18.672 1 87.56 126 SER A C 1
ATOM 998 O O . SER A 1 126 ? 3.107 28.5 19.812 1 87.56 126 SER A O 1
ATOM 1000 N N . SER A 1 127 ? 3.006 27.266 17.984 1 84.5 127 SER A N 1
ATOM 1001 C CA . SER A 1 127 ? 1.908 26.453 18.5 1 84.5 127 SER A CA 1
ATOM 1002 C C . SER A 1 127 ? 2.389 25.516 19.594 1 84.5 127 SER A C 1
ATOM 1004 O O . SER A 1 127 ? 3.477 24.938 19.5 1 84.5 127 SER A O 1
ATOM 1006 N N . PRO A 1 128 ? 1.608 25.328 20.625 1 82.75 128 PRO A N 1
ATOM 1007 C CA . PRO A 1 128 ? 1.953 24.344 21.656 1 82.75 128 PRO A CA 1
ATOM 1008 C C . PRO A 1 128 ? 2.01 22.922 21.109 1 82.75 128 PRO A C 1
ATOM 1010 O O . PRO A 1 128 ? 2.695 22.062 21.672 1 82.75 128 PRO A O 1
ATOM 1013 N N . ASP A 1 129 ? 1.371 22.766 19.969 1 84.19 129 ASP A N 1
ATOM 1014 C CA . ASP A 1 129 ? 1.302 21.438 19.375 1 84.19 129 ASP A CA 1
ATOM 1015 C C . ASP A 1 129 ? 2.543 21.141 18.531 1 84.19 129 ASP A C 1
ATOM 1017 O O . ASP A 1 129 ? 2.762 20 18.109 1 84.19 129 ASP A O 1
ATOM 1021 N N . PHE A 1 130 ? 3.316 22.156 18.328 1 89.25 130 PHE A N 1
ATOM 1022 C CA . PHE A 1 130 ? 4.461 22 17.438 1 89.25 130 PHE A CA 1
ATOM 1023 C C . PHE A 1 130 ? 5.438 20.969 17.984 1 89.25 130 PHE A C 1
ATOM 1025 O O . PHE A 1 130 ? 5.902 20.094 17.25 1 89.25 130 PHE A O 1
ATOM 1032 N N . GLU A 1 131 ? 5.695 21.078 19.25 1 87.19 131 GLU A N 1
ATOM 1033 C CA . GLU A 1 131 ? 6.652 20.156 19.859 1 87.19 131 GLU A CA 1
ATOM 1034 C C . GLU A 1 131 ? 6.148 18.719 19.797 1 87.19 131 GLU A C 1
ATOM 1036 O O . GLU A 1 131 ? 6.922 17.797 19.516 1 87.19 131 GLU A O 1
ATOM 1041 N N . VAL A 1 132 ? 4.922 18.609 20.047 1 86.69 132 VAL A N 1
ATOM 1042 C CA . VAL A 1 132 ? 4.336 17.266 20.016 1 86.69 132 VAL A CA 1
ATOM 1043 C C . VAL A 1 132 ? 4.375 16.719 18.594 1 86.69 132 VAL A C 1
ATOM 1045 O O . VAL A 1 132 ? 4.699 15.547 18.391 1 86.69 132 VAL A O 1
ATOM 1048 N N . ALA A 1 133 ? 4.051 17.531 17.688 1 90.62 133 ALA A N 1
ATOM 1049 C CA . ALA A 1 133 ? 4.074 17.125 16.297 1 90.62 133 ALA A CA 1
ATOM 1050 C C . ALA A 1 133 ? 5.477 16.703 15.867 1 90.62 133 ALA A C 1
ATOM 1052 O O . ALA A 1 133 ? 5.641 15.727 15.125 1 90.62 133 ALA A O 1
ATOM 1053 N N . GLU A 1 134 ? 6.406 17.375 16.391 1 90.69 134 GLU A N 1
ATOM 1054 C CA . GLU A 1 134 ? 7.793 17.047 16.062 1 90.69 134 GLU A CA 1
ATOM 1055 C C . GLU A 1 134 ? 8.211 15.719 16.688 1 90.69 134 GLU A C 1
ATOM 1057 O O . GLU A 1 134 ? 8.922 14.93 16.078 1 90.69 134 GLU A O 1
ATOM 1062 N N . ARG A 1 135 ? 7.77 15.523 17.875 1 90.38 135 ARG A N 1
ATOM 1063 C CA . ARG A 1 135 ? 8.062 14.258 18.531 1 90.38 135 ARG A CA 1
ATOM 1064 C C . ARG A 1 135 ? 7.406 13.094 17.797 1 90.38 135 ARG A C 1
ATOM 1066 O O . ARG A 1 135 ? 8.008 12.031 17.641 1 90.38 135 ARG A O 1
ATOM 1073 N N . LEU A 1 136 ? 6.227 13.344 17.344 1 91.12 136 LEU A N 1
ATOM 1074 C CA . LEU A 1 136 ? 5.516 12.328 16.578 1 91.12 136 LEU A CA 1
ATOM 1075 C C . LEU A 1 136 ? 6.223 12.047 15.258 1 91.12 136 LEU A C 1
ATOM 1077 O O . LEU A 1 136 ? 6.324 10.898 14.836 1 91.12 136 LEU A O 1
ATOM 1081 N N . LYS A 1 137 ? 6.672 13.078 14.672 1 89.75 137 LYS A N 1
ATOM 1082 C CA . LYS A 1 137 ? 7.41 12.922 13.422 1 89.75 137 LYS A CA 1
ATOM 1083 C C . LYS A 1 137 ? 8.633 12.023 13.617 1 89.75 137 LYS A C 1
ATOM 1085 O O . LYS A 1 137 ? 8.891 11.133 12.805 1 89.75 137 LYS A O 1
ATOM 1090 N N . ARG A 1 138 ? 9.344 12.234 14.664 1 90.75 138 ARG A N 1
ATOM 1091 C CA . ARG A 1 138 ? 10.539 11.453 14.953 1 90.75 138 ARG A CA 1
ATOM 1092 C C . ARG A 1 138 ? 10.18 10 15.258 1 90.75 138 ARG A C 1
ATOM 1094 O O . ARG A 1 138 ? 10.859 9.078 14.797 1 90.75 138 ARG A O 1
ATOM 1101 N N . LEU A 1 139 ? 9.109 9.906 16 1 90.25 139 LEU A N 1
ATOM 1102 C CA . LEU A 1 139 ? 8.648 8.57 16.359 1 90.25 139 LEU A CA 1
ATOM 1103 C C . LEU A 1 139 ? 8.234 7.789 15.117 1 90.25 139 LEU A C 1
ATOM 1105 O O . LEU A 1 139 ? 8.609 6.625 14.953 1 90.25 139 LEU A O 1
ATOM 1109 N N . CYS A 1 140 ? 7.52 8.43 14.25 1 86.56 140 CYS A N 1
ATOM 1110 C CA . CYS A 1 140 ? 7.062 7.785 13.023 1 86.56 140 CYS A CA 1
ATOM 1111 C C . CYS A 1 140 ? 8.242 7.426 12.125 1 86.56 140 CYS A C 1
ATOM 1113 O O . CYS A 1 140 ? 8.227 6.391 11.461 1 86.56 140 CYS A O 1
ATOM 1115 N N . SER A 1 141 ? 9.164 8.289 12.109 1 87.62 141 SER A N 1
ATOM 1116 C CA . SER A 1 141 ? 10.359 8.008 11.328 1 87.62 141 SER A CA 1
ATOM 1117 C C . SER A 1 141 ? 11.07 6.75 11.828 1 87.62 141 SER A C 1
ATOM 1119 O O . SER A 1 141 ? 11.461 5.895 11.031 1 87.62 141 SER A O 1
ATOM 1121 N N . ARG A 1 142 ? 11.188 6.695 13.094 1 90.31 142 ARG A N 1
ATOM 1122 C CA . ARG A 1 142 ? 11.805 5.523 13.703 1 90.31 142 ARG A CA 1
ATOM 1123 C C . ARG A 1 142 ? 10.992 4.266 13.406 1 90.31 142 ARG A C 1
ATOM 1125 O O . ARG A 1 142 ? 11.562 3.227 13.055 1 90.31 142 ARG A O 1
ATOM 1132 N N . HIS A 1 143 ? 9.688 4.391 13.562 1 86.94 143 HIS A N 1
ATOM 1133 C CA . HIS A 1 143 ? 8.797 3.271 13.273 1 86.94 143 HIS A CA 1
ATOM 1134 C C . HIS A 1 143 ? 8.945 2.809 11.828 1 86.94 143 HIS A C 1
ATOM 1136 O O . HIS A 1 143 ? 8.945 1.607 11.555 1 86.94 143 HIS A O 1
ATOM 1142 N N . GLY A 1 144 ? 9.062 3.764 10.914 1 84.56 144 GLY A N 1
ATOM 1143 C CA . GLY 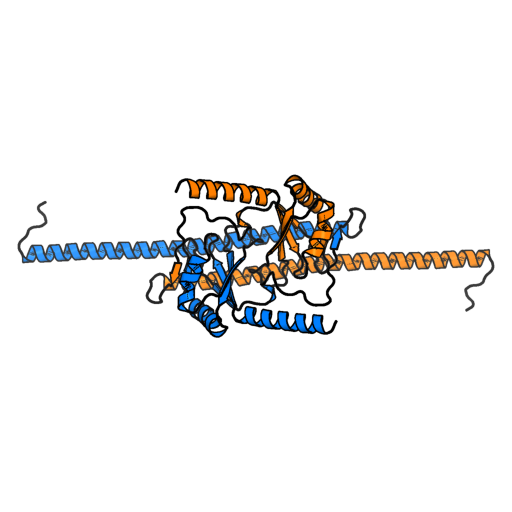A 1 144 ? 9.281 3.428 9.516 1 84.56 144 GLY A CA 1
ATOM 1144 C C . GLY A 1 144 ? 10.555 2.639 9.281 1 84.56 144 GLY A C 1
ATOM 1145 O O . GLY A 1 144 ? 10.555 1.669 8.523 1 84.56 144 GLY A O 1
ATOM 1146 N N . LYS A 1 145 ? 11.602 2.973 9.945 1 84.81 145 LYS A N 1
ATOM 1147 C CA . LYS A 1 145 ? 12.883 2.281 9.812 1 84.81 145 LYS A CA 1
ATOM 1148 C C . LYS A 1 145 ? 12.805 0.87 10.391 1 84.81 145 LYS A C 1
ATOM 1150 O O . LYS A 1 145 ? 13.383 -0.066 9.836 1 84.81 145 LYS A O 1
ATOM 1155 N N . GLU A 1 146 ? 12.102 0.813 11.469 1 86.12 146 GLU A N 1
ATOM 1156 C CA . GLU A 1 146 ? 11.906 -0.496 12.086 1 86.12 146 GLU A CA 1
ATOM 1157 C C . GLU A 1 146 ? 11.133 -1.432 11.156 1 86.12 146 GLU A C 1
ATOM 1159 O O . GLU A 1 146 ? 11.5 -2.598 11 1 86.12 146 GLU A O 1
ATOM 1164 N N . SER A 1 147 ? 10.102 -0.947 10.633 1 83.94 147 SER A N 1
ATOM 1165 C CA . SER A 1 147 ? 9.281 -1.739 9.719 1 83.94 147 SER A CA 1
ATOM 1166 C C . SER A 1 147 ? 10.086 -2.17 8.492 1 83.94 147 SER A C 1
ATOM 1168 O O . SER A 1 147 ? 9.953 -3.301 8.023 1 83.94 147 SER A O 1
ATOM 1170 N N . LEU A 1 148 ? 10.883 -1.289 8.016 1 84.06 148 LEU A N 1
ATOM 1171 C CA . LEU A 1 148 ? 11.719 -1.598 6.863 1 84.06 148 LEU A CA 1
ATOM 1172 C C . LEU A 1 148 ? 12.719 -2.697 7.199 1 84.06 148 LEU A C 1
ATOM 1174 O O . LEU A 1 148 ? 12.938 -3.607 6.398 1 84.06 148 LEU A O 1
ATOM 1178 N N . ALA 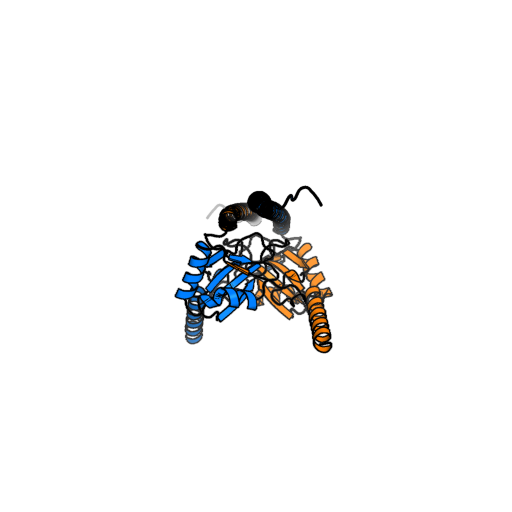A 1 149 ? 13.305 -2.615 8.32 1 86.44 149 ALA A N 1
ATOM 1179 C CA . ALA A 1 149 ? 14.273 -3.617 8.75 1 86.44 149 ALA A CA 1
ATOM 1180 C C . ALA A 1 149 ? 13.625 -4.992 8.875 1 86.44 149 ALA A C 1
ATOM 1182 O O . ALA A 1 149 ? 14.195 -5.996 8.445 1 86.44 149 ALA A O 1
ATOM 1183 N N . LEU A 1 150 ? 12.438 -4.934 9.406 1 85.5 150 LEU A N 1
ATOM 1184 C CA . LEU A 1 150 ? 11.703 -6.188 9.555 1 85.5 150 LEU A CA 1
ATOM 1185 C C . LEU A 1 150 ? 11.391 -6.789 8.188 1 85.5 150 LEU A C 1
ATOM 1187 O O . LEU A 1 150 ? 11.562 -7.992 7.977 1 85.5 150 LEU A O 1
ATOM 1191 N N . ALA A 1 151 ? 10.906 -6.016 7.32 1 83.94 151 ALA A N 1
ATOM 1192 C CA . ALA A 1 151 ? 10.555 -6.477 5.977 1 83.94 151 ALA A CA 1
ATOM 1193 C C . ALA A 1 151 ? 11.766 -7.07 5.266 1 83.94 151 ALA A C 1
ATOM 1195 O O . ALA A 1 151 ? 11.664 -8.102 4.602 1 83.94 151 ALA A O 1
ATOM 1196 N N . GLN A 1 152 ? 12.898 -6.426 5.418 1 84 152 GLN A N 1
ATOM 1197 C CA . GLN A 1 152 ? 14.125 -6.906 4.793 1 84 152 GLN A CA 1
ATOM 1198 C C . GLN A 1 152 ? 14.523 -8.281 5.336 1 84 152 GLN A C 1
ATOM 1200 O O . GLN A 1 152 ? 14.914 -9.164 4.574 1 84 152 GLN A O 1
ATOM 1205 N N . LEU A 1 153 ? 14.406 -8.414 6.582 1 85.5 153 LEU A N 1
ATOM 1206 C CA . LEU A 1 153 ? 14.742 -9.68 7.219 1 85.5 153 LEU A CA 1
ATOM 1207 C C . LEU A 1 153 ? 13.812 -10.789 6.727 1 85.5 153 LEU A C 1
ATOM 1209 O O . LEU A 1 153 ? 14.266 -11.906 6.445 1 85.5 153 LEU A O 1
ATOM 1213 N N . GLN A 1 154 ? 12.57 -10.5 6.664 1 85.31 154 GLN A N 1
ATOM 1214 C CA . GLN A 1 154 ? 11.586 -11.469 6.199 1 85.31 154 GLN A CA 1
ATOM 1215 C C . GLN A 1 154 ? 11.883 -11.914 4.77 1 85.31 154 GLN A C 1
ATOM 1217 O O . GLN A 1 154 ? 11.867 -13.109 4.469 1 85.31 154 GLN A O 1
ATOM 1222 N N . LEU A 1 155 ? 12.164 -10.961 3.955 1 83 155 LEU A N 1
ATOM 1223 C CA . LEU A 1 155 ? 12.453 -11.266 2.559 1 83 155 LEU A CA 1
ATOM 1224 C C . LEU A 1 155 ? 13.695 -12.141 2.439 1 83 155 LEU A C 1
ATOM 1226 O O . LEU A 1 155 ? 13.727 -13.078 1.635 1 83 155 LEU A O 1
ATOM 1230 N N . GLU A 1 156 ? 14.688 -11.797 3.219 1 86.06 156 GLU A N 1
ATOM 1231 C CA . GLU A 1 156 ? 15.922 -12.586 3.203 1 86.06 156 GLU A CA 1
ATOM 1232 C C . GLU A 1 156 ? 15.664 -14.023 3.635 1 86.06 156 GLU A C 1
ATOM 1234 O O . GLU A 1 156 ? 16.219 -14.961 3.051 1 86.06 156 GLU A O 1
ATOM 1239 N N . GLU A 1 157 ? 14.891 -14.172 4.621 1 88.25 157 GLU A N 1
ATOM 1240 C CA . GLU A 1 157 ? 14.547 -15.508 5.105 1 88.25 157 GLU A CA 1
ATOM 1241 C C . GLU A 1 157 ? 13.805 -16.312 4.043 1 88.25 157 GLU A C 1
ATOM 1243 O O . GLU A 1 157 ? 14.07 -17.5 3.85 1 88.25 157 GLU A O 1
ATOM 1248 N N . GLU A 1 158 ? 12.867 -15.688 3.404 1 85.75 158 GLU A N 1
ATOM 1249 C CA . GLU A 1 158 ? 12.102 -16.344 2.348 1 85.75 158 GLU A CA 1
ATOM 1250 C C . GLU A 1 158 ? 13 -16.75 1.184 1 85.75 158 GLU A C 1
ATOM 1252 O O . GLU A 1 158 ? 12.859 -17.844 0.629 1 85.75 158 GLU A O 1
ATOM 1257 N N . GLU A 1 159 ? 13.906 -15.852 0.858 1 86.56 159 GLU A N 1
ATOM 1258 C CA . GLU A 1 159 ? 14.844 -16.156 -0.219 1 86.56 159 GLU A CA 1
ATOM 1259 C C . GLU A 1 159 ? 15.742 -17.328 0.143 1 86.56 159 GLU A C 1
ATOM 1261 O O . GLU A 1 159 ? 16.047 -18.172 -0.708 1 86.56 159 GLU A O 1
ATOM 1266 N N . LYS A 1 160 ? 16.203 -17.359 1.331 1 88.5 160 LYS A N 1
ATOM 1267 C CA . LYS A 1 160 ? 17.031 -18.469 1.8 1 88.5 160 LYS A CA 1
ATOM 1268 C C . LYS A 1 160 ? 16.281 -19.781 1.723 1 88.5 160 LYS A C 1
ATOM 1270 O O . LYS A 1 160 ? 16.844 -20.797 1.285 1 88.5 160 LYS A O 1
ATOM 1275 N N . LEU A 1 161 ? 15.062 -19.766 2.068 1 85.44 161 LEU A N 1
ATOM 1276 C CA . LEU A 1 161 ? 14.242 -20.969 2.01 1 85.44 161 LEU A CA 1
ATOM 1277 C C . LEU A 1 161 ? 14.031 -21.422 0.566 1 85.44 161 LEU A C 1
ATOM 1279 O O . LEU A 1 161 ? 14.109 -22.609 0.261 1 85.44 161 LEU A O 1
ATOM 1283 N N . ALA A 1 162 ? 13.797 -20.469 -0.283 1 83.38 162 ALA A N 1
ATOM 1284 C CA . ALA A 1 162 ? 13.562 -20.766 -1.693 1 83.38 162 ALA A CA 1
ATOM 1285 C C . ALA A 1 162 ? 14.812 -21.344 -2.35 1 83.38 162 ALA A C 1
ATOM 1287 O O . ALA A 1 162 ? 14.734 -22.281 -3.143 1 83.38 162 ALA A O 1
ATOM 1288 N N . LYS A 1 163 ? 15.961 -20.812 -1.997 1 83 163 LYS A N 1
ATOM 1289 C CA . LYS A 1 163 ? 17.234 -21.25 -2.57 1 83 163 LYS A CA 1
ATOM 1290 C C . LYS A 1 163 ? 17.625 -22.625 -2.047 1 83 163 LYS A C 1
ATOM 1292 O O . LYS A 1 163 ? 18.172 -23.453 -2.787 1 83 163 LYS A O 1
ATOM 1297 N N . GLN A 1 164 ? 17.484 -22.844 -0.843 1 77.44 164 GLN A N 1
ATOM 1298 C CA . GLN A 1 164 ? 17.828 -24.125 -0.242 1 77.44 164 GLN A CA 1
ATOM 1299 C C . GLN A 1 164 ? 17.141 -25.281 -0.979 1 77.44 164 GLN A C 1
ATOM 1301 O O . GLN A 1 164 ? 17.75 -26.312 -1.221 1 77.44 164 GLN A O 1
ATOM 1306 N N . GLN A 1 165 ? 16.031 -25.062 -1.351 1 69.62 165 GLN A N 1
ATOM 1307 C CA . GLN A 1 165 ? 15.273 -26.125 -1.995 1 69.62 165 GLN A CA 1
ATOM 1308 C C . GLN A 1 165 ? 15.672 -26.281 -3.461 1 69.62 165 GLN A C 1
ATOM 1310 O O . GLN A 1 165 ? 15.742 -27.391 -3.982 1 69.62 165 GLN A O 1
ATOM 1315 N N . GLU A 1 166 ? 15.859 -25.047 -4.051 1 69.69 166 GLU A N 1
ATOM 1316 C CA . GLU A 1 166 ? 16.359 -25.125 -5.418 1 69.69 166 GLU A CA 1
ATOM 1317 C C . GLU A 1 166 ? 17.641 -25.953 -5.496 1 69.69 166 GLU A C 1
ATOM 1319 O O . GLU A 1 166 ? 17.797 -26.766 -6.406 1 69.69 166 GLU A O 1
ATOM 1324 N N . ASP A 1 167 ? 18.422 -25.828 -4.535 1 69.19 167 ASP A N 1
ATOM 1325 C CA . ASP A 1 167 ? 19.672 -26.562 -4.457 1 69.19 167 ASP A CA 1
ATOM 1326 C C . ASP A 1 167 ? 19.406 -28.047 -4.207 1 69.19 167 ASP A C 1
ATOM 1328 O O . ASP A 1 167 ? 20.094 -28.906 -4.77 1 69.19 167 ASP A O 1
ATOM 1332 N N . MET A 1 168 ? 18.453 -28.328 -3.438 1 68.25 168 MET A N 1
ATOM 1333 C CA . MET A 1 168 ? 18.141 -29.719 -3.109 1 68.25 168 MET A CA 1
ATOM 1334 C C . MET A 1 168 ? 17.562 -30.453 -4.32 1 68.25 168 MET A C 1
ATOM 1336 O O . MET A 1 168 ? 17.938 -31.594 -4.594 1 68.25 168 MET A O 1
ATOM 1340 N N . VAL A 1 169 ? 16.75 -29.703 -5.039 1 66.56 169 VAL A N 1
ATOM 1341 C CA . VAL A 1 169 ? 16.156 -30.281 -6.238 1 66.56 169 VAL A CA 1
ATOM 1342 C C . VAL A 1 169 ? 17.25 -30.516 -7.285 1 66.56 169 VAL A C 1
ATOM 1344 O O . VAL A 1 169 ? 17.297 -31.578 -7.914 1 66.56 169 VAL A O 1
ATOM 1347 N N . MET A 1 170 ? 18 -29.5 -7.316 1 67.38 170 MET A N 1
ATOM 1348 C CA . MET A 1 170 ? 19.109 -29.625 -8.266 1 67.38 170 MET A CA 1
ATOM 1349 C C . MET A 1 170 ? 20.047 -30.766 -7.863 1 67.38 170 MET A C 1
ATOM 1351 O O . MET A 1 170 ? 20.5 -31.531 -8.711 1 67.38 170 MET A O 1
ATOM 1355 N N . ALA A 1 171 ? 20.219 -30.859 -6.625 1 66.31 171 ALA A N 1
ATOM 1356 C CA . ALA A 1 171 ? 21.078 -31.922 -6.121 1 66.31 171 ALA A CA 1
ATOM 1357 C C . ALA A 1 171 ? 20.438 -33.281 -6.367 1 66.31 171 ALA A C 1
ATOM 1359 O O . ALA A 1 171 ? 21.109 -34.25 -6.773 1 66.31 171 ALA A O 1
ATOM 1360 N N . ASN A 1 172 ? 19.203 -33.344 -6.172 1 63.56 172 ASN A N 1
ATOM 1361 C CA . ASN A 1 172 ? 18.469 -34.594 -6.398 1 63.56 172 ASN A CA 1
ATOM 1362 C C . ASN A 1 172 ? 18.422 -34.938 -7.883 1 63.56 172 ASN A C 1
ATOM 1364 O O . ASN A 1 172 ? 18.531 -36.125 -8.25 1 63.56 172 ASN A O 1
ATOM 1368 N N . TYR A 1 173 ? 18.219 -33.875 -8.609 1 61.03 173 TYR A N 1
ATOM 1369 C CA . TYR A 1 173 ? 18.234 -34.062 -10.055 1 61.03 173 TYR A CA 1
ATOM 1370 C C . TYR A 1 173 ? 19.594 -34.594 -10.516 1 61.03 173 TYR A C 1
ATOM 1372 O O . TYR A 1 173 ? 19.672 -35.5 -11.328 1 61.03 173 TYR A O 1
ATOM 1380 N N . LYS A 1 174 ? 20.609 -33.969 -10.07 1 65.12 174 LYS A N 1
ATOM 1381 C CA . LYS A 1 174 ? 21.953 -34.406 -10.406 1 65.12 174 LYS A CA 1
ATOM 1382 C C . LYS A 1 174 ? 22.203 -35.844 -9.945 1 65.12 174 LYS A C 1
ATOM 1384 O O . LYS A 1 174 ? 22.828 -36.625 -10.656 1 65.12 174 LYS A O 1
ATOM 1389 N N . LYS A 1 175 ? 21.734 -36.219 -8.844 1 64.75 175 LYS A N 1
ATOM 1390 C CA . LYS A 1 175 ? 21.859 -37.594 -8.344 1 64.75 175 LYS A CA 1
ATOM 1391 C C . LYS A 1 175 ? 21.125 -38.562 -9.25 1 64.75 175 LYS A C 1
ATOM 1393 O O . LYS A 1 175 ? 21.656 -39.656 -9.562 1 64.75 175 LYS A O 1
ATOM 1398 N N . HIS A 1 176 ? 19.953 -38.062 -9.602 1 61.47 176 HIS A N 1
ATOM 1399 C CA . HIS A 1 176 ? 19.188 -38.938 -10.484 1 61.47 176 HIS A CA 1
ATOM 1400 C C . HIS A 1 176 ? 19.859 -39.094 -11.844 1 61.47 176 HIS A C 1
ATOM 1402 O O . HIS A 1 176 ? 19.891 -40.188 -12.406 1 61.47 176 HIS A O 1
ATOM 1408 N N . GLU A 1 177 ? 20.312 -37.969 -12.297 1 63.91 177 GLU A N 1
ATOM 1409 C CA . GLU A 1 177 ? 21.047 -38 -13.547 1 63.91 177 GLU A CA 1
ATOM 1410 C C . GLU A 1 177 ? 22.281 -38.906 -13.438 1 63.91 177 GLU A C 1
ATOM 1412 O O . GLU A 1 177 ? 22.578 -39.688 -14.359 1 63.91 177 GLU A O 1
ATOM 1417 N N . MET A 1 178 ? 22.922 -38.812 -12.359 1 67.94 178 MET A N 1
ATOM 1418 C CA . MET A 1 178 ? 24.094 -39.656 -12.117 1 67.94 178 MET A CA 1
ATOM 1419 C C . MET A 1 178 ? 23.703 -41.125 -12.031 1 67.94 178 MET A C 1
ATOM 1421 O O . MET A 1 178 ? 24.391 -41.969 -12.594 1 67.94 178 MET A O 1
ATOM 1425 N N . ILE A 1 179 ? 22.656 -41.406 -11.398 1 62.44 179 ILE A N 1
ATOM 1426 C CA . ILE A 1 179 ? 22.188 -42.781 -11.258 1 62.44 179 ILE A CA 1
ATOM 1427 C C . ILE A 1 179 ? 21.766 -43.312 -12.625 1 62.44 179 ILE A C 1
ATOM 1429 O O . ILE A 1 179 ? 22.078 -44.438 -12.977 1 62.44 179 ILE A O 1
ATOM 1433 N N . GLU A 1 180 ? 21.094 -42.375 -13.312 1 63.22 180 GLU A N 1
ATOM 1434 C CA . GLU A 1 180 ? 20.688 -42.781 -14.656 1 63.22 180 GLU A CA 1
ATOM 1435 C C . GLU A 1 180 ? 21.891 -43.062 -15.547 1 63.22 180 GLU A C 1
ATOM 1437 O O . GLU A 1 180 ? 21.906 -44 -16.328 1 63.22 180 GLU A O 1
ATOM 1442 N N . LEU A 1 181 ? 22.781 -42.219 -15.438 1 64.06 181 LEU A N 1
ATOM 1443 C CA . LEU A 1 181 ? 24.016 -42.406 -16.188 1 64.06 181 LEU A CA 1
ATOM 1444 C C . LEU A 1 181 ? 24.734 -43.688 -15.766 1 64.06 181 LEU A C 1
ATOM 1446 O O . LEU A 1 181 ? 25.266 -44.406 -16.609 1 64.06 181 LEU A O 1
ATOM 1450 N N . LEU A 1 182 ? 24.703 -44 -14.516 1 62.25 182 LEU A N 1
ATOM 1451 C CA . LEU A 1 182 ? 25.328 -45.219 -14 1 62.25 182 LEU A CA 1
ATOM 1452 C C . LEU A 1 182 ? 24.578 -46.469 -14.461 1 62.25 182 LEU A C 1
ATOM 1454 O O . LEU A 1 182 ? 25.188 -47.469 -14.805 1 62.25 182 LEU A O 1
ATOM 1458 N N . LEU A 1 183 ? 23.328 -46.25 -14.469 1 61.78 183 LEU A N 1
ATOM 1459 C CA . LEU A 1 183 ? 22.5 -47.344 -14.914 1 61.78 183 LEU A CA 1
ATOM 1460 C C . LEU A 1 183 ? 22.719 -47.625 -16.406 1 61.78 183 LEU A C 1
ATOM 1462 O O . LEU A 1 183 ? 22.797 -48.781 -16.828 1 61.78 183 LEU A O 1
ATOM 1466 N N . LEU A 1 184 ? 22.75 -46.594 -17.031 1 61.19 184 LEU A N 1
ATOM 1467 C CA . LEU A 1 184 ? 23 -46.719 -18.453 1 61.19 184 LEU A CA 1
ATOM 1468 C C . LEU A 1 184 ? 24.375 -47.344 -18.703 1 61.19 184 LEU A C 1
ATOM 1470 O O . LEU A 1 184 ? 24.531 -48.188 -19.594 1 61.19 184 LEU A O 1
ATOM 1474 N N . ASP A 1 185 ? 25.234 -46.812 -17.906 1 62.5 185 ASP A N 1
ATOM 1475 C CA . ASP A 1 185 ? 26.578 -47.375 -18.031 1 62.5 185 ASP A CA 1
ATOM 1476 C C . ASP A 1 185 ? 26.594 -48.844 -17.609 1 62.5 185 ASP A C 1
ATOM 1478 O O . ASP A 1 185 ? 27.266 -49.688 -18.234 1 62.5 185 ASP A O 1
ATOM 1482 N N . GLY A 1 186 ? 25.844 -49.094 -16.562 1 59.22 186 GLY A N 1
ATOM 1483 C CA . GLY A 1 186 ? 25.719 -50.5 -16.156 1 59.22 186 GLY A CA 1
ATOM 1484 C C . GLY A 1 186 ? 25.016 -51.375 -17.172 1 59.22 186 GLY A C 1
ATOM 1485 O O . GLY A 1 186 ? 25.453 -52.5 -17.438 1 59.22 186 GLY A O 1
ATOM 1486 N N . ILE A 1 187 ? 24 -50.844 -17.672 1 57.78 187 ILE A N 1
ATOM 1487 C CA . ILE A 1 187 ? 23.266 -51.562 -18.703 1 57.78 187 ILE A CA 1
ATOM 1488 C C . ILE A 1 187 ? 24.125 -51.75 -19.938 1 57.78 187 ILE A C 1
ATOM 1490 O O . ILE A 1 187 ? 24.141 -52.844 -20.531 1 57.78 187 ILE A O 1
ATOM 1494 N N . ALA A 1 188 ? 24.75 -50.688 -20.188 1 59 188 ALA A N 1
ATOM 1495 C CA . ALA A 1 188 ? 25.656 -50.75 -21.328 1 59 188 ALA A CA 1
ATOM 1496 C C . ALA A 1 188 ? 26.734 -51.812 -21.125 1 59 188 ALA A C 1
ATOM 1498 O O . ALA A 1 188 ? 27.062 -52.562 -22.031 1 59 188 ALA A O 1
ATOM 1499 N N . ALA A 1 189 ? 27.203 -51.875 -19.938 1 60.16 189 ALA A N 1
ATOM 1500 C CA . ALA A 1 189 ? 28.234 -52.844 -19.625 1 60.16 189 ALA A CA 1
ATOM 1501 C C . ALA A 1 189 ? 27.672 -54.281 -19.688 1 60.16 189 ALA A C 1
ATOM 1503 O O . ALA A 1 189 ? 28.312 -55.188 -20.219 1 60.16 189 ALA A O 1
ATOM 1504 N N . LYS A 1 190 ? 26.453 -54.469 -19.266 1 61.41 190 LYS A N 1
ATOM 1505 C CA . LYS A 1 190 ? 25.797 -55.781 -19.297 1 61.41 190 LYS A CA 1
ATOM 1506 C C . LYS A 1 190 ? 25.5 -56.188 -20.734 1 61.41 190 LYS A C 1
ATOM 1508 O O . LYS A 1 190 ? 25.703 -57.344 -21.109 1 61.41 190 LYS A O 1
ATOM 1513 N N . LEU A 1 191 ? 25.094 -55.25 -21.469 1 55.53 191 LEU A N 1
ATOM 1514 C CA . LEU A 1 191 ? 24.797 -55.531 -22.875 1 55.53 191 LEU A CA 1
ATOM 1515 C C . LEU A 1 191 ? 26.094 -55.812 -23.641 1 55.53 191 LEU A C 1
ATOM 1517 O O . LEU A 1 191 ? 26.125 -56.688 -24.484 1 55.53 191 LEU A O 1
ATOM 1521 N N . ALA A 1 192 ? 27.062 -55 -23.328 1 56.62 192 ALA A N 1
ATOM 1522 C CA . ALA A 1 192 ? 28.359 -55.25 -23.938 1 56.62 192 ALA A CA 1
ATOM 1523 C C . ALA A 1 192 ? 28.875 -56.656 -23.594 1 56.62 192 ALA A C 1
ATOM 1525 O O . ALA A 1 192 ? 29.422 -57.344 -24.453 1 56.62 192 ALA A O 1
ATOM 1526 N N . HIS A 1 193 ? 28.672 -57 -22.375 1 59.06 193 HIS A N 1
ATOM 1527 C CA . HIS A 1 193 ? 29.078 -58.344 -21.938 1 59.06 193 HIS A CA 1
ATOM 1528 C C . HIS A 1 193 ? 28.234 -59.406 -22.625 1 59.06 193 HIS A C 1
ATOM 1530 O O . HIS A 1 193 ? 28.766 -60.438 -23.031 1 59.06 193 HIS A O 1
ATOM 1536 N N . ARG A 1 194 ? 27 -59.156 -22.812 1 55.53 194 ARG A N 1
ATOM 1537 C CA . ARG A 1 194 ? 26.078 -60.125 -23.422 1 55.53 194 ARG A CA 1
ATOM 1538 C C . ARG A 1 194 ? 26.359 -60.25 -24.922 1 55.53 194 ARG A C 1
ATOM 1540 O O . ARG A 1 194 ? 26.297 -61.344 -25.469 1 55.53 194 ARG A O 1
ATOM 1547 N N . TYR A 1 195 ? 26.672 -59.094 -25.484 1 61.91 195 TYR A N 1
ATOM 1548 C CA . TYR A 1 195 ? 26.922 -59.125 -26.922 1 61.91 195 TYR A CA 1
ATOM 1549 C C . TYR A 1 195 ? 28.406 -59.188 -27.219 1 61.91 195 TYR A C 1
ATOM 1551 O O . TYR A 1 195 ? 28.828 -59.094 -28.391 1 61.91 195 TYR A O 1
ATOM 1559 N N . GLY A 1 196 ? 29.281 -59.375 -26.312 1 58.66 196 GLY A N 1
ATOM 1560 C CA . GLY A 1 196 ? 30.688 -59.656 -26.516 1 58.66 196 GLY A CA 1
ATOM 1561 C C . GLY A 1 196 ? 31.484 -58.406 -26.875 1 58.66 196 GLY A C 1
ATOM 1562 O O . GLY A 1 196 ? 32.531 -58.5 -27.531 1 58.66 196 GLY A O 1
ATOM 1563 N N . ILE A 1 197 ? 30.875 -57.25 -26.688 1 55.84 197 ILE A N 1
ATOM 1564 C CA . ILE A 1 197 ? 31.578 -56 -27.047 1 55.84 197 ILE A CA 1
ATOM 1565 C C . ILE A 1 197 ? 32.438 -55.531 -25.875 1 55.84 197 ILE A C 1
ATOM 1567 O O . ILE A 1 197 ? 31.922 -55.375 -24.766 1 55.84 197 ILE A O 1
ATOM 1571 N N . ASP A 1 198 ? 33.75 -55.688 -25.734 1 49.69 198 ASP A N 1
ATOM 1572 C CA . ASP A 1 198 ? 34.75 -55.219 -24.766 1 49.69 198 ASP A CA 1
ATOM 1573 C C . ASP A 1 198 ? 34.781 -53.688 -24.719 1 49.69 198 ASP A C 1
ATOM 1575 O O . ASP A 1 198 ? 35.188 -53.062 -25.703 1 49.69 198 ASP A O 1
ATOM 1579 N N . LEU A 1 199 ? 34.031 -52.938 -23.922 1 50.34 199 LEU A N 1
ATOM 1580 C CA . LEU A 1 199 ? 34 -51.5 -23.781 1 50.34 199 LEU A CA 1
ATOM 1581 C C . LEU A 1 199 ? 35.312 -51 -23.141 1 50.34 199 LEU A C 1
ATOM 1583 O O . LEU A 1 199 ? 35.5 -49.781 -22.984 1 50.34 199 LEU A O 1
ATOM 1587 N N . SER A 1 200 ? 36.156 -51.719 -22.5 1 48 200 SER A N 1
ATOM 1588 C CA . SER A 1 200 ? 37.438 -51.219 -21.953 1 48 200 SER A CA 1
ATOM 1589 C C . SER A 1 200 ? 38.281 -50.562 -23.031 1 48 200 SER A C 1
ATOM 1591 O O . SER A 1 200 ? 39.281 -49.906 -22.734 1 48 200 SER A O 1
ATOM 1593 N N . G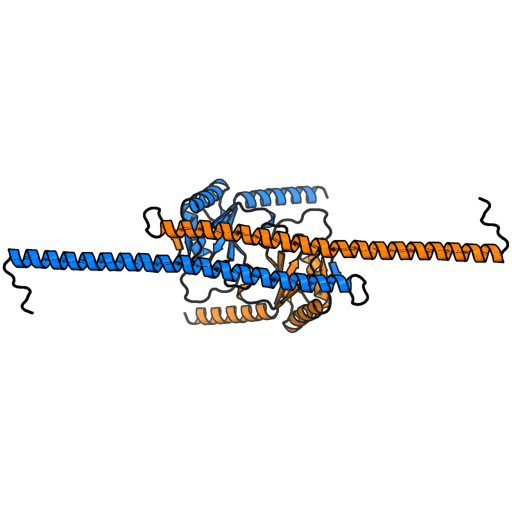LU A 1 201 ? 38.125 -50.938 -24.281 1 40.22 201 GLU A N 1
ATOM 1594 C CA . GLU A 1 201 ? 39.219 -50.594 -25.203 1 40.22 201 GLU A CA 1
ATOM 1595 C C . GLU A 1 201 ? 39.219 -49.125 -25.516 1 40.22 201 GLU A C 1
ATOM 1597 O O . GLU A 1 201 ? 40.25 -48.531 -25.891 1 40.22 201 GLU A O 1
ATOM 1602 N N . GLU A 1 202 ? 38.094 -48.25 -25.828 1 34.28 202 GLU A N 1
ATOM 1603 C CA . GLU A 1 202 ? 38.688 -47 -26.266 1 34.28 202 GLU A CA 1
ATOM 1604 C C . GLU A 1 202 ? 38.938 -46.062 -25.094 1 34.28 202 GLU A C 1
ATOM 1606 O O . GLU A 1 202 ? 38.188 -46.031 -24.141 1 34.28 202 GLU A O 1
ATOM 1611 N N . MET B 1 1 ? 9.367 -0.62 -36.219 1 52.03 1 MET B N 1
ATOM 1612 C CA . MET B 1 1 ? 10.141 -1.07 -35.062 1 52.03 1 MET B CA 1
ATOM 1613 C C . MET B 1 1 ? 10.844 0.102 -34.375 1 52.03 1 MET B C 1
ATOM 1615 O O . MET B 1 1 ? 10.859 0.199 -33.156 1 52.03 1 MET B O 1
ATOM 1619 N N . SER B 1 2 ? 11.484 0.943 -35.156 1 58.81 2 SER B N 1
ATOM 1620 C CA . SER B 1 2 ? 12.234 2.121 -34.719 1 58.81 2 SER B CA 1
ATOM 1621 C C . SER B 1 2 ? 11.312 3.156 -34.094 1 58.81 2 SER B C 1
ATOM 1623 O O . SER B 1 2 ? 11.633 3.715 -33.031 1 58.81 2 SER B O 1
ATOM 1625 N N . SER B 1 3 ? 10.094 3.238 -34.656 1 63.97 3 SER B N 1
ATOM 1626 C CA . SER B 1 3 ? 9.102 4.223 -34.219 1 63.97 3 SER B CA 1
ATOM 1627 C C . SER B 1 3 ? 8.5 3.861 -32.875 1 63.97 3 SER B C 1
ATOM 1629 O O . SER B 1 3 ? 8.266 4.738 -32.031 1 63.97 3 SER B O 1
ATOM 1631 N N . SER B 1 4 ? 8.469 2.564 -32.75 1 75.5 4 SER B N 1
ATOM 1632 C CA . SER B 1 4 ? 7.887 2.066 -31.516 1 75.5 4 SER B CA 1
ATOM 1633 C C . SER B 1 4 ? 8.836 2.277 -30.344 1 75.5 4 SER B C 1
ATOM 1635 O O . SER B 1 4 ? 8.398 2.645 -29.25 1 75.5 4 SER B O 1
ATOM 1637 N N . LEU B 1 5 ? 10.102 2.211 -30.734 1 77.25 5 LEU B N 1
ATOM 1638 C CA . LEU B 1 5 ? 11.102 2.404 -29.688 1 77.25 5 LEU B CA 1
ATOM 1639 C C . LEU B 1 5 ? 11.219 3.877 -29.312 1 77.25 5 LEU B C 1
ATOM 1641 O O . LEU B 1 5 ? 11.359 4.211 -28.125 1 77.25 5 LEU B O 1
ATOM 1645 N N . GLU B 1 6 ? 11.266 4.723 -30.422 1 79.12 6 GLU B N 1
ATOM 1646 C CA . GLU B 1 6 ? 11.32 6.16 -30.172 1 79.12 6 GLU B CA 1
ATOM 1647 C C . GLU B 1 6 ? 10.109 6.621 -29.359 1 79.12 6 GLU B C 1
ATOM 1649 O O . GLU B 1 6 ? 10.234 7.449 -28.453 1 79.12 6 GLU B O 1
ATOM 1654 N N . GLN B 1 7 ? 8.984 6.137 -29.766 1 82.44 7 GLN B N 1
ATOM 1655 C CA . GLN B 1 7 ? 7.77 6.465 -29.031 1 82.44 7 GLN B CA 1
ATOM 1656 C C . GLN B 1 7 ? 7.848 5.973 -27.594 1 82.44 7 GLN B C 1
ATOM 1658 O O . GLN B 1 7 ? 7.453 6.684 -26.672 1 82.44 7 GLN B O 1
ATOM 1663 N N . ALA B 1 8 ? 8.328 4.852 -27.391 1 79.88 8 ALA B N 1
ATOM 1664 C CA . ALA B 1 8 ? 8.508 4.309 -26.047 1 79.88 8 ALA B CA 1
ATOM 1665 C C . ALA B 1 8 ? 9.469 5.164 -25.234 1 79.88 8 ALA B C 1
ATOM 1667 O O . ALA B 1 8 ? 9.25 5.402 -24.047 1 79.88 8 ALA B O 1
ATOM 1668 N N . ARG B 1 9 ? 10.492 5.551 -25.891 1 82.38 9 ARG B N 1
ATOM 1669 C CA . ARG B 1 9 ? 11.477 6.402 -25.219 1 82.38 9 ARG B CA 1
ATOM 1670 C C . ARG B 1 9 ? 10.859 7.738 -24.828 1 82.38 9 ARG B C 1
ATOM 1672 O O . ARG B 1 9 ? 11.141 8.258 -23.75 1 82.38 9 ARG B O 1
ATOM 1679 N N . LYS B 1 10 ? 10.141 8.32 -25.703 1 85.56 10 LYS B N 1
ATOM 1680 C CA . LYS B 1 10 ? 9.469 9.594 -25.422 1 85.56 10 LYS B CA 1
ATOM 1681 C C . LYS B 1 10 ? 8.477 9.445 -24.281 1 85.56 10 LYS B C 1
ATOM 1683 O O . LYS B 1 10 ? 8.422 10.297 -23.391 1 85.56 10 LYS B O 1
ATOM 1688 N N . GLU B 1 11 ? 7.734 8.391 -24.312 1 86.38 11 GLU B N 1
ATOM 1689 C CA . GLU B 1 11 ? 6.777 8.125 -23.25 1 86.38 11 GLU B CA 1
ATOM 1690 C C . GLU B 1 11 ? 7.48 7.949 -21.906 1 86.38 11 GLU B C 1
ATOM 1692 O O . GLU B 1 11 ? 7 8.438 -20.875 1 86.38 11 GLU B O 1
ATOM 1697 N N . PHE B 1 12 ? 8.562 7.309 -21.984 1 86.56 12 PHE B N 1
ATOM 1698 C CA . PHE B 1 12 ? 9.32 7.094 -20.766 1 86.56 12 PHE B CA 1
ATOM 1699 C C . PHE B 1 12 ? 9.906 8.406 -20.25 1 86.56 12 PHE B C 1
ATOM 1701 O O . PHE B 1 12 ? 9.945 8.648 -19.047 1 86.56 12 PHE B O 1
ATOM 1708 N N . ALA B 1 13 ? 10.422 9.234 -21.188 1 89.44 13 ALA B N 1
ATOM 1709 C CA . ALA B 1 13 ? 10.969 10.531 -20.797 1 89.44 13 ALA B CA 1
ATOM 1710 C C . ALA B 1 13 ? 9.898 11.406 -20.156 1 89.44 13 ALA B C 1
ATOM 1712 O O . ALA B 1 13 ? 10.156 12.07 -19.141 1 89.44 13 ALA B O 1
ATOM 1713 N N . GLU B 1 14 ? 8.711 11.422 -20.734 1 90.5 14 GLU B N 1
ATOM 1714 C CA . GLU B 1 14 ? 7.598 12.172 -20.156 1 90.5 14 GLU B CA 1
ATOM 1715 C C . GLU B 1 14 ? 7.219 11.633 -18.781 1 90.5 14 GLU B C 1
ATOM 1717 O O . GLU B 1 14 ? 6.887 12.406 -17.875 1 90.5 14 GLU B O 1
ATOM 1722 N N . PHE B 1 15 ? 7.254 10.352 -18.703 1 92.25 15 PHE B N 1
ATOM 1723 C CA . PHE B 1 15 ? 6.969 9.703 -17.438 1 92.25 15 PHE B CA 1
ATOM 1724 C C . PHE B 1 15 ? 8.008 10.094 -16.391 1 92.25 15 PHE B C 1
ATOM 1726 O O . PHE B 1 15 ? 7.656 10.375 -15.234 1 92.25 15 PHE B O 1
ATOM 1733 N N . GLU B 1 16 ? 9.18 10.156 -16.766 1 92.56 16 GLU B N 1
ATOM 1734 C CA . GLU B 1 16 ? 10.242 10.547 -15.836 1 92.56 16 GLU B CA 1
ATOM 1735 C C . GLU B 1 16 ? 10.062 11.984 -15.367 1 92.56 16 GLU B C 1
ATOM 1737 O O . GLU B 1 16 ? 10.336 12.305 -14.211 1 92.56 16 GLU B O 1
ATOM 1742 N N . GLU B 1 17 ? 9.648 12.836 -16.25 1 94.62 17 GLU B N 1
ATOM 1743 C CA . GLU B 1 17 ? 9.383 14.219 -15.875 1 94.62 1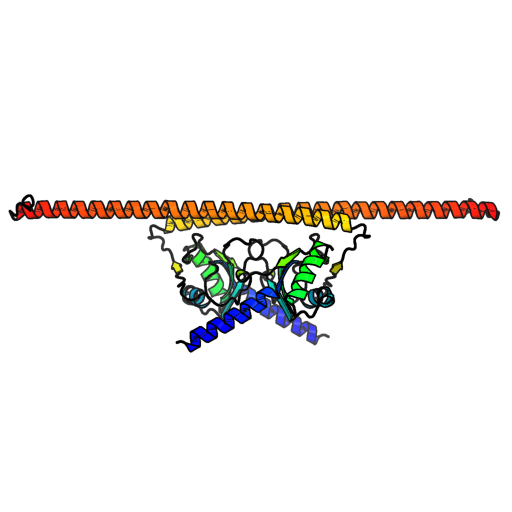7 GLU B CA 1
ATOM 1744 C C . GLU B 1 17 ? 8.227 14.312 -14.883 1 94.62 17 GLU B C 1
ATOM 1746 O O . GLU B 1 17 ? 8.266 15.117 -13.945 1 94.62 17 GLU B O 1
ATOM 1751 N N . LYS B 1 18 ? 7.227 13.5 -15.164 1 95 18 LYS B N 1
ATOM 1752 C CA . LYS B 1 18 ? 6.109 13.414 -14.227 1 95 18 LYS B CA 1
ATOM 1753 C C . LYS B 1 18 ? 6.582 13.008 -12.836 1 95 18 LYS B C 1
ATOM 1755 O O . LYS B 1 18 ? 6.141 13.57 -11.836 1 95 18 LYS B O 1
ATOM 1760 N N . VAL B 1 19 ? 7.477 12.055 -12.781 1 95.25 19 VAL B N 1
ATOM 1761 C CA . VAL B 1 19 ? 8 11.555 -11.516 1 95.25 19 VAL B CA 1
ATOM 1762 C C . VAL B 1 19 ? 8.727 12.672 -10.781 1 95.25 19 VAL B C 1
ATOM 1764 O O . VAL B 1 19 ? 8.562 12.836 -9.57 1 95.25 19 VAL B O 1
ATOM 1767 N N . LYS B 1 20 ? 9.43 13.477 -11.477 1 96.5 20 LYS B N 1
ATOM 1768 C CA . LYS B 1 20 ? 10.227 14.547 -10.875 1 96.5 20 LYS B CA 1
ATOM 1769 C C . LYS B 1 20 ? 9.336 15.617 -10.258 1 96.5 20 LYS B C 1
ATOM 1771 O O . LYS B 1 20 ? 9.727 16.266 -9.289 1 96.5 20 LYS B O 1
ATOM 1776 N N . ARG B 1 21 ? 8.18 15.773 -10.828 1 97.31 21 ARG B N 1
ATOM 1777 C CA . ARG B 1 21 ? 7.305 16.828 -10.312 1 97.31 21 ARG B CA 1
ATOM 1778 C C . ARG B 1 21 ? 6.25 16.25 -9.375 1 97.31 21 ARG B C 1
ATOM 1780 O O . ARG B 1 21 ? 5.262 16.906 -9.062 1 97.31 21 ARG B O 1
ATOM 1787 N N . SER B 1 22 ? 6.461 15.023 -8.984 1 97.5 22 SER B N 1
ATOM 1788 C CA . SER B 1 22 ? 5.492 14.375 -8.109 1 97.5 22 SER B CA 1
ATOM 1789 C C . SER B 1 22 ? 6.051 14.203 -6.699 1 97.5 22 SER B C 1
ATOM 1791 O O . SER B 1 22 ? 7.262 14.07 -6.52 1 97.5 22 SER B O 1
ATOM 1793 N N . VAL B 1 23 ? 5.125 14.297 -5.746 1 97 23 VAL B N 1
ATOM 1794 C CA . VAL B 1 23 ? 5.453 14.148 -4.332 1 97 23 VAL B CA 1
ATOM 1795 C C . VAL B 1 23 ? 4.664 12.984 -3.736 1 97 23 VAL B C 1
ATOM 1797 O O . VAL B 1 23 ? 3.471 12.828 -4.008 1 97 23 VAL B O 1
ATOM 1800 N N . LEU B 1 24 ? 5.383 12.133 -3.012 1 95.75 24 LEU B N 1
ATOM 1801 C CA . LEU B 1 24 ? 4.707 11.094 -2.24 1 95.75 24 LEU B CA 1
ATOM 1802 C C . LEU B 1 24 ? 4.332 11.602 -0.853 1 95.75 24 LEU B C 1
ATOM 1804 O O . LEU B 1 24 ? 5.203 11.984 -0.069 1 95.75 24 LEU B O 1
ATOM 1808 N N . LEU B 1 25 ? 3.014 11.602 -0.598 1 94.62 25 LEU B N 1
ATOM 1809 C CA . LEU B 1 25 ? 2.52 11.914 0.737 1 94.62 25 LEU B CA 1
ATOM 1810 C C . LEU B 1 25 ? 2.125 10.648 1.486 1 94.62 25 LEU B C 1
ATOM 1812 O O . LEU B 1 25 ? 1.443 9.781 0.935 1 94.62 25 LEU B O 1
ATOM 1816 N N . SER B 1 26 ? 2.6 10.57 2.682 1 91.31 26 SER B N 1
ATOM 1817 C CA . SER B 1 26 ? 2.27 9.414 3.5 1 91.31 26 SER B CA 1
ATOM 1818 C C . SER B 1 26 ? 1.633 9.828 4.82 1 91.31 26 SER B C 1
ATOM 1820 O O . SER B 1 26 ? 1.638 11.008 5.172 1 91.31 26 SER B O 1
ATOM 1822 N N . ASN B 1 27 ? 0.972 8.883 5.469 1 88.75 27 ASN B N 1
ATOM 1823 C CA . ASN B 1 27 ? 0.297 9.094 6.746 1 88.75 27 ASN B CA 1
ATOM 1824 C C . ASN B 1 27 ? -0.981 9.906 6.578 1 88.75 27 ASN B C 1
ATOM 1826 O O . ASN B 1 27 ? -1.274 10.789 7.391 1 88.75 27 ASN B O 1
ATOM 1830 N N . LEU B 1 28 ? -1.646 9.562 5.555 1 88.94 28 LEU B N 1
ATOM 1831 C CA . LEU B 1 28 ? -2.91 10.242 5.301 1 88.94 28 LEU B CA 1
ATOM 1832 C C . LEU B 1 28 ? -4.078 9.453 5.875 1 88.94 28 LEU B C 1
ATOM 1834 O O . LEU B 1 28 ? -4.09 8.219 5.816 1 88.94 28 LEU B O 1
ATOM 1838 N N . SER B 1 29 ? -4.965 10.188 6.422 1 81.5 29 SER B N 1
ATOM 1839 C CA . SER B 1 29 ? -6.203 9.539 6.844 1 81.5 29 SER B CA 1
ATOM 1840 C C . SER B 1 29 ? -6.902 8.875 5.664 1 81.5 29 SER B C 1
ATOM 1842 O O . SER B 1 29 ? -6.938 9.422 4.562 1 81.5 29 SER B O 1
ATOM 1844 N N . PRO B 1 30 ? -7.488 7.746 5.902 1 78.5 30 PRO B N 1
ATOM 1845 C CA . PRO B 1 30 ? -8.211 7.066 4.828 1 78.5 30 PRO B CA 1
ATOM 1846 C C . PRO B 1 30 ? -9.383 7.887 4.293 1 78.5 30 PRO B C 1
ATOM 1848 O O . PRO B 1 30 ? -9.891 7.602 3.205 1 78.5 30 PRO B O 1
ATOM 1851 N N . GLU B 1 31 ? -9.773 8.898 5.02 1 79.19 31 GLU B N 1
ATOM 1852 C CA . GLU B 1 31 ? -10.953 9.672 4.637 1 79.19 31 GLU B CA 1
ATOM 1853 C C . GLU B 1 31 ? -10.555 10.969 3.934 1 79.19 31 GLU B C 1
ATOM 1855 O O . GLU B 1 31 ? -11.422 11.75 3.545 1 79.19 31 GLU B O 1
ATOM 1860 N N . VAL B 1 32 ? -9.305 11.117 3.75 1 85.69 32 VAL B N 1
ATOM 1861 C CA . VAL B 1 32 ? -8.859 12.359 3.119 1 85.69 32 VAL B CA 1
ATOM 1862 C C . VAL B 1 32 ? -9.297 12.383 1.656 1 85.69 32 VAL B C 1
ATOM 1864 O O . VAL B 1 32 ? -9.258 11.352 0.975 1 85.69 32 VAL B O 1
ATOM 1867 N N . THR B 1 33 ? -9.695 13.539 1.208 1 86.25 33 THR B N 1
ATOM 1868 C CA . THR B 1 33 ? -10.133 13.695 -0.175 1 86.25 33 THR B CA 1
ATOM 1869 C C . THR B 1 33 ? -9.133 14.523 -0.971 1 86.25 33 THR B C 1
ATOM 1871 O O . THR B 1 33 ? -8.297 15.227 -0.391 1 86.25 33 THR B O 1
ATOM 1874 N N . ALA B 1 34 ? -9.297 14.398 -2.283 1 90.5 34 ALA B N 1
ATOM 1875 C CA . ALA B 1 34 ? -8.438 15.172 -3.172 1 90.5 34 ALA B CA 1
ATOM 1876 C C . ALA B 1 34 ? -8.633 16.672 -2.961 1 90.5 34 ALA B C 1
ATOM 1878 O O . ALA B 1 34 ? -7.676 17.453 -3.045 1 90.5 34 ALA B O 1
ATOM 1879 N N . ALA B 1 35 ? -9.828 17.078 -2.678 1 89.38 35 ALA B N 1
ATOM 1880 C CA . ALA B 1 35 ? -10.141 18.484 -2.48 1 89.38 35 ALA B CA 1
ATOM 1881 C C . ALA B 1 35 ? -9.391 19.047 -1.28 1 89.38 35 ALA B C 1
ATOM 1883 O O . ALA B 1 35 ? -8.859 20.156 -1.338 1 89.38 35 ALA B O 1
ATOM 1884 N N . VAL B 1 36 ? -9.312 18.281 -0.266 1 88.12 36 VAL B N 1
ATOM 1885 C CA . VAL B 1 36 ? -8.633 18.719 0.954 1 88.12 36 VAL B CA 1
ATOM 1886 C C . VAL B 1 36 ? -7.141 18.875 0.688 1 88.12 36 VAL B C 1
ATOM 1888 O O . VAL B 1 36 ? -6.539 19.875 1.085 1 88.12 36 VAL B O 1
ATOM 1891 N N . LEU B 1 37 ? -6.5 17.953 -0.007 1 93.12 37 LEU B N 1
ATOM 1892 C CA . LEU B 1 37 ? -5.074 18.016 -0.31 1 93.12 37 LEU B CA 1
ATOM 1893 C C . LEU B 1 37 ? -4.773 19.156 -1.263 1 93.12 37 LEU B C 1
ATOM 1895 O O . LEU B 1 37 ? -3.748 19.828 -1.123 1 93.12 37 LEU B O 1
ATOM 1899 N N . LYS B 1 38 ? -5.672 19.344 -2.172 1 94.25 38 LYS B N 1
ATOM 1900 C CA . LYS B 1 38 ? -5.492 20.453 -3.1 1 94.25 38 LYS B CA 1
ATOM 1901 C C . LYS B 1 38 ? -5.5 21.781 -2.363 1 94.25 38 LYS B C 1
ATOM 1903 O O . LYS B 1 38 ? -4.66 22.656 -2.623 1 94.25 38 LYS B O 1
ATOM 1908 N N . MET B 1 39 ? -6.43 21.922 -1.491 1 92.06 39 MET B N 1
ATOM 1909 C CA . MET B 1 39 ? -6.52 23.141 -0.706 1 92.06 39 MET B CA 1
ATOM 1910 C C . MET B 1 39 ? -5.254 23.359 0.115 1 92.06 39 MET B C 1
ATOM 1912 O O . MET B 1 39 ? -4.766 24.484 0.225 1 92.06 39 MET B O 1
ATOM 1916 N N . ALA B 1 40 ? -4.762 22.328 0.649 1 91.81 40 ALA B N 1
ATOM 1917 C CA . ALA B 1 40 ? -3.578 22.406 1.502 1 91.81 40 ALA B CA 1
ATOM 1918 C C . ALA B 1 40 ? -2.328 22.703 0.679 1 91.81 40 ALA B C 1
ATOM 1920 O O . ALA B 1 40 ? -1.442 23.438 1.128 1 91.81 40 ALA B O 1
ATOM 1921 N N . LEU B 1 41 ? -2.203 22.219 -0.562 1 95.38 41 LEU B N 1
ATOM 1922 C CA . LEU B 1 41 ? -0.939 22.203 -1.289 1 95.38 41 LEU B CA 1
ATOM 1923 C C . LEU B 1 41 ? -0.924 23.297 -2.363 1 95.38 41 LEU B C 1
ATOM 1925 O O . LEU B 1 41 ? 0.138 23.641 -2.879 1 95.38 41 LEU B O 1
ATOM 1929 N N . GLU B 1 42 ? -2.043 23.766 -2.711 1 94.25 42 GLU B N 1
ATOM 1930 C CA . GLU B 1 42 ? -2.107 24.734 -3.791 1 94.25 42 GLU B CA 1
ATOM 1931 C C . GLU B 1 42 ? -1.41 26.031 -3.402 1 94.25 42 GLU B C 1
ATOM 1933 O O . GLU B 1 42 ? -1.096 26.859 -4.262 1 94.25 42 GLU B O 1
ATOM 1938 N N . GLN B 1 43 ? -1.257 26.281 -2.105 1 91.75 43 GLN B N 1
ATOM 1939 C CA . GLN B 1 43 ? -0.491 27.438 -1.658 1 91.75 43 GLN B CA 1
ATOM 1940 C C . GLN B 1 43 ? 0.938 27.391 -2.189 1 91.75 43 GLN B C 1
ATOM 1942 O O . GLN B 1 43 ? 1.607 28.422 -2.279 1 91.75 43 GLN B O 1
ATOM 1947 N N . PHE B 1 44 ? 1.374 26.25 -2.639 1 93.75 44 PHE B N 1
ATOM 1948 C CA . PHE B 1 44 ? 2.738 26.078 -3.127 1 93.75 44 PHE B CA 1
ATOM 1949 C C . PHE B 1 44 ? 2.771 26.094 -4.652 1 93.75 44 PHE B C 1
ATOM 1951 O O . PHE B 1 44 ? 3.842 26.219 -5.254 1 93.75 44 PHE B O 1
ATOM 1958 N N . GLY B 1 45 ? 1.699 25.859 -5.266 1 93.44 45 GLY B N 1
ATOM 1959 C CA . GLY B 1 45 ? 1.569 25.766 -6.711 1 93.44 45 GLY B CA 1
ATOM 1960 C C . GLY B 1 45 ? 0.388 24.922 -7.148 1 93.44 45 GLY B C 1
ATOM 1961 O O . GLY B 1 45 ? -0.249 24.25 -6.324 1 93.44 45 GLY B O 1
ATOM 1962 N N . ASN B 1 46 ? 0.229 24.953 -8.414 1 95.38 46 ASN B N 1
ATOM 1963 C CA . ASN B 1 46 ? -0.892 24.203 -8.969 1 95.38 46 ASN B CA 1
ATOM 1964 C C . ASN B 1 46 ? -0.694 22.703 -8.812 1 95.38 46 ASN B C 1
ATOM 1966 O O . ASN B 1 46 ? 0.386 22.172 -9.094 1 95.38 46 ASN B O 1
ATOM 1970 N N . VAL B 1 47 ? -1.724 22.062 -8.312 1 96.75 47 VAL B N 1
ATOM 1971 C CA . VAL B 1 47 ? -1.739 20.609 -8.211 1 96.75 47 VAL B CA 1
ATOM 1972 C C . VAL B 1 47 ? -2.369 20.016 -9.469 1 96.75 47 VAL B C 1
ATOM 1974 O O . VAL B 1 47 ? -3.559 20.203 -9.727 1 96.75 47 VAL B O 1
ATOM 1977 N N . VAL B 1 48 ? -1.59 19.266 -10.234 1 96.44 48 VAL B N 1
ATOM 1978 C CA . VAL B 1 48 ? -2.023 18.719 -11.523 1 96.44 48 VAL B CA 1
ATOM 1979 C C . VAL B 1 48 ? -2.893 17.484 -11.297 1 96.44 48 VAL B C 1
ATOM 1981 O O . VAL B 1 48 ? -3.93 17.328 -11.945 1 96.44 48 VAL B O 1
ATOM 1984 N N . ASN B 1 49 ? -2.482 16.656 -10.414 1 95.81 49 ASN B N 1
ATOM 1985 C CA . ASN B 1 49 ? -3.18 15.391 -10.195 1 95.81 49 ASN B CA 1
ATOM 1986 C C . ASN B 1 49 ? -2.883 14.82 -8.805 1 95.81 49 ASN B C 1
ATOM 1988 O O . ASN B 1 49 ? -1.813 15.07 -8.25 1 95.81 49 ASN B O 1
ATOM 1992 N N . ILE B 1 50 ? -3.863 14.141 -8.266 1 95.88 50 ILE B N 1
ATOM 1993 C CA . ILE B 1 50 ? -3.703 13.438 -7 1 95.88 50 ILE B CA 1
ATOM 1994 C C . ILE B 1 50 ? -4.172 11.992 -7.145 1 95.88 50 ILE B C 1
ATOM 1996 O O . ILE B 1 50 ? -5.297 11.742 -7.582 1 95.88 50 ILE B O 1
ATOM 2000 N N . GLU B 1 51 ? -3.318 11.094 -6.855 1 93 51 GLU B N 1
ATOM 2001 C CA . GLU B 1 51 ? -3.66 9.672 -6.883 1 93 51 GLU B CA 1
ATOM 2002 C C . GLU B 1 51 ? -3.492 9.039 -5.508 1 93 51 GLU B C 1
ATOM 2004 O O . GLU B 1 51 ? -2.373 8.938 -4.996 1 93 51 GLU B O 1
ATOM 2009 N N . PHE B 1 52 ? -4.609 8.57 -4.961 1 91.12 52 PHE B N 1
ATOM 2010 C CA . PHE B 1 52 ? -4.543 7.898 -3.666 1 91.12 52 PHE B CA 1
ATOM 2011 C C . PHE B 1 52 ? -4.121 6.445 -3.83 1 91.12 52 PHE B C 1
ATOM 2013 O O . PHE B 1 52 ? -4.547 5.77 -4.77 1 91.12 52 PHE B O 1
ATOM 2020 N N . VAL B 1 53 ? -3.273 6.074 -2.947 1 87.94 53 VAL B N 1
ATOM 2021 C CA . VAL B 1 53 ? -2.811 4.691 -2.936 1 87.94 53 VAL B CA 1
ATOM 2022 C C . VAL B 1 53 ? -3.09 4.066 -1.571 1 87.94 53 VAL B C 1
ATOM 2024 O O . VAL B 1 53 ? -2.402 4.359 -0.592 1 87.94 53 VAL B O 1
ATOM 2027 N N . PRO B 1 54 ? -4.09 3.186 -1.552 1 82.62 54 PRO B N 1
ATOM 2028 C CA . PRO B 1 54 ? -4.383 2.529 -0.275 1 82.62 54 PRO B CA 1
ATOM 2029 C C . PRO B 1 54 ? -3.281 1.567 0.161 1 82.62 54 PRO B C 1
ATOM 2031 O O . PRO B 1 54 ? -2.551 1.037 -0.68 1 82.62 54 PRO B O 1
ATOM 2034 N N . ASN B 1 55 ? -3.154 1.474 1.416 1 78.62 55 ASN B N 1
ATOM 2035 C CA . ASN B 1 55 ? -2.242 0.474 1.96 1 78.62 55 ASN B CA 1
ATOM 2036 C C . ASN B 1 55 ? -2.895 -0.903 2.029 1 78.62 55 ASN B C 1
ATOM 2038 O O . ASN B 1 55 ? -3.838 -1.11 2.797 1 78.62 55 ASN B O 1
ATOM 2042 N N . LEU B 1 56 ? -2.396 -1.759 1.215 1 75.56 56 LEU B N 1
ATOM 2043 C CA . LEU B 1 56 ? -3.068 -3.051 1.13 1 75.56 56 LEU B CA 1
ATOM 2044 C C . LEU B 1 56 ? -2.328 -4.105 1.946 1 75.56 56 LEU B C 1
ATOM 2046 O O . LEU B 1 56 ? -2.824 -5.219 2.127 1 75.56 56 LEU B O 1
ATOM 2050 N N . THR B 1 57 ? -1.187 -3.832 2.432 1 67.94 57 THR B N 1
ATOM 2051 C CA . THR B 1 57 ? -0.389 -4.828 3.141 1 67.94 57 THR B CA 1
ATOM 2052 C C . THR B 1 57 ? -0.801 -4.906 4.609 1 67.94 57 THR B C 1
ATOM 2054 O O . THR B 1 57 ? -0.714 -5.969 5.227 1 67.94 57 THR B O 1
ATOM 2057 N N . ILE B 1 58 ? -1.248 -3.76 5.156 1 62.62 58 ILE B N 1
ATOM 2058 C CA . ILE B 1 58 ? -1.591 -3.771 6.574 1 62.62 58 ILE B CA 1
ATOM 2059 C C . ILE B 1 58 ? -3.055 -3.375 6.754 1 62.62 58 ILE B C 1
ATOM 2061 O O . ILE B 1 58 ? -3.455 -2.27 6.379 1 62.62 58 ILE B O 1
ATOM 2065 N N . PRO B 1 59 ? -3.988 -4.391 6.977 1 55.16 59 PRO B N 1
ATOM 2066 C CA . PRO B 1 59 ? -5.43 -4.16 7.082 1 55.16 59 PRO B CA 1
ATOM 2067 C C . PRO B 1 59 ? -5.781 -3.078 8.102 1 55.16 59 PRO B C 1
ATOM 2069 O O . PRO B 1 59 ? -6.926 -2.627 8.164 1 55.16 59 PRO B O 1
ATOM 2072 N N . TYR B 1 60 ? -4.934 -2.713 8.914 1 53.53 60 TYR B N 1
ATOM 2073 C CA . TYR B 1 60 ? -5.363 -1.81 9.977 1 53.53 60 TYR B CA 1
ATOM 2074 C C . TYR B 1 60 ? -5.605 -0.406 9.438 1 53.53 60 TYR B C 1
ATOM 2076 O O . TYR B 1 60 ? -5.328 -0.127 8.273 1 53.53 60 TYR B O 1
ATOM 2084 N N . ASP B 1 61 ? -6.41 0.29 10.07 1 58.81 61 ASP B N 1
ATOM 2085 C CA . ASP B 1 61 ? -6.676 1.706 9.836 1 58.81 61 ASP B CA 1
ATOM 2086 C C . ASP B 1 61 ? -5.383 2.467 9.547 1 58.81 61 ASP B C 1
ATOM 2088 O O . ASP B 1 61 ? -5.145 3.533 10.117 1 58.81 61 ASP B O 1
ATOM 2092 N N . MET B 1 62 ? -4.621 1.847 8.758 1 63.84 62 MET B N 1
ATOM 2093 C CA . MET B 1 62 ? -3.35 2.527 8.523 1 63.84 62 MET B CA 1
ATOM 2094 C C . MET B 1 62 ? -3.508 3.643 7.496 1 63.84 62 MET B C 1
ATOM 2096 O O . MET B 1 62 ? -4.352 3.553 6.602 1 63.84 62 MET B O 1
ATOM 2100 N N . PRO B 1 63 ? -2.764 4.578 7.734 1 73.94 63 PRO B N 1
ATOM 2101 C CA . PRO B 1 63 ? -2.777 5.742 6.84 1 73.94 63 PRO B CA 1
ATOM 2102 C C . PRO B 1 63 ? -2.518 5.371 5.383 1 73.94 63 PRO B C 1
ATOM 2104 O O . PRO B 1 63 ? -1.924 4.324 5.105 1 73.94 63 PRO B O 1
ATOM 2107 N N . GLN B 1 64 ? -3.166 6.012 4.48 1 85.06 64 GLN B N 1
ATOM 2108 C CA . GLN B 1 64 ? -2.943 5.816 3.051 1 85.06 64 GLN B CA 1
ATOM 2109 C C . GLN B 1 64 ? -1.906 6.797 2.516 1 85.06 64 GLN B C 1
ATOM 2111 O O . GLN B 1 64 ? -1.439 7.676 3.246 1 85.06 64 GLN B O 1
ATOM 2116 N N . CYS B 1 65 ? -1.437 6.531 1.366 1 91.25 65 CYS B N 1
ATOM 2117 C CA . CYS B 1 65 ? -0.493 7.41 0.681 1 91.25 65 CYS B CA 1
ATOM 2118 C C . CYS B 1 65 ? -1.138 8.055 -0.539 1 91.25 65 CYS B C 1
ATOM 2120 O O . CYS B 1 65 ? -2.234 7.668 -0.945 1 91.25 65 CYS B O 1
ATOM 2122 N N . ALA B 1 66 ? -0.513 9.062 -0.98 1 93.56 66 ALA B N 1
ATOM 2123 C CA . ALA B 1 66 ? -0.966 9.719 -2.205 1 93.56 66 ALA B CA 1
ATOM 2124 C C . ALA B 1 66 ? 0.216 10.219 -3.027 1 93.56 66 ALA B C 1
ATOM 2126 O O . ALA B 1 66 ? 1.202 10.711 -2.471 1 93.56 66 ALA B O 1
ATOM 2127 N N . LEU B 1 67 ? 0.132 9.992 -4.266 1 95.44 67 LEU B N 1
ATOM 2128 C CA . LEU B 1 67 ? 1.052 10.617 -5.207 1 95.44 67 LEU B CA 1
ATOM 2129 C C . LEU B 1 67 ? 0.464 11.914 -5.762 1 95.44 67 LEU B C 1
ATOM 2131 O O . LEU B 1 67 ? -0.555 11.891 -6.453 1 95.44 67 LEU B O 1
ATOM 2135 N N . VAL B 1 68 ? 1.112 12.977 -5.43 1 97.44 68 VAL B N 1
ATOM 2136 C CA . VAL B 1 68 ? 0.621 14.289 -5.844 1 97.44 68 VAL B CA 1
ATOM 2137 C C . VAL B 1 68 ? 1.531 14.859 -6.926 1 97.44 68 VAL B C 1
ATOM 2139 O O . VAL B 1 68 ? 2.729 15.047 -6.703 1 97.44 68 VAL B O 1
ATOM 2142 N N . GLU B 1 69 ? 0.935 15.125 -8.008 1 97.62 69 GLU B N 1
ATOM 2143 C CA . GLU B 1 69 ? 1.655 15.734 -9.117 1 97.62 69 GLU B CA 1
ATOM 2144 C C . GLU B 1 69 ? 1.519 17.25 -9.094 1 97.62 69 GLU B C 1
ATOM 2146 O O . GLU B 1 69 ? 0.411 17.781 -9.203 1 97.62 69 GLU B O 1
ATOM 2151 N N . MET B 1 70 ? 2.65 17.906 -8.992 1 97.5 70 MET B N 1
ATOM 2152 C CA . MET B 1 70 ? 2.67 19.359 -9 1 97.5 70 MET B CA 1
ATOM 2153 C C . MET B 1 70 ? 2.947 19.891 -10.406 1 97.5 70 MET B C 1
ATOM 2155 O O . MET B 1 70 ? 3.201 19.125 -11.328 1 97.5 70 MET B O 1
ATOM 2159 N N . GLU B 1 71 ? 2.83 21.219 -10.586 1 95.5 71 GLU B N 1
ATOM 2160 C CA . GLU B 1 71 ? 3.025 21.844 -11.891 1 95.5 71 GLU B CA 1
ATOM 2161 C C . GLU B 1 71 ? 4.473 21.719 -12.352 1 95.5 71 GLU B C 1
ATOM 2163 O O . GLU B 1 71 ? 4.738 21.562 -13.547 1 95.5 71 GLU B O 1
ATOM 2168 N N . ASP B 1 72 ? 5.398 21.828 -11.461 1 95.19 72 ASP B N 1
ATOM 2169 C CA . ASP B 1 72 ? 6.812 21.703 -11.805 1 95.19 72 ASP B CA 1
ATOM 2170 C C . ASP B 1 72 ? 7.613 21.141 -10.633 1 95.19 72 ASP B C 1
ATOM 2172 O O . ASP B 1 72 ? 7.121 21.078 -9.508 1 95.19 72 ASP B O 1
ATOM 2176 N N . PRO B 1 73 ? 8.867 20.688 -10.93 1 96.75 73 PRO B N 1
ATOM 2177 C CA . PRO B 1 73 ? 9.703 20.047 -9.906 1 96.75 73 PRO B CA 1
ATOM 2178 C C . PRO B 1 73 ? 10.07 21 -8.773 1 96.75 73 PRO B C 1
ATOM 2180 O O . PRO B 1 73 ? 10.289 20.562 -7.641 1 96.75 73 PRO B O 1
ATOM 2183 N N . VAL B 1 74 ? 10.156 22.25 -9.039 1 97.25 74 VAL B N 1
ATOM 2184 C CA . VAL B 1 74 ? 10.523 23.234 -8.031 1 97.25 74 VAL B CA 1
ATOM 2185 C C . VAL B 1 74 ? 9.445 23.297 -6.953 1 97.25 74 VAL B C 1
ATOM 2187 O O . VAL B 1 74 ? 9.75 23.312 -5.758 1 97.25 74 VAL B O 1
ATOM 2190 N N . LYS B 1 75 ? 8.234 23.297 -7.391 1 96.94 75 LYS B N 1
ATOM 2191 C CA . LYS B 1 75 ? 7.113 23.344 -6.457 1 96.94 75 LYS B CA 1
ATOM 2192 C C . LYS B 1 75 ? 7.031 22.047 -5.641 1 96.94 75 LYS B C 1
ATOM 2194 O O . LYS B 1 75 ? 6.691 22.078 -4.453 1 96.94 75 LYS B O 1
ATOM 2199 N N . ALA B 1 76 ? 7.285 20.969 -6.305 1 97.31 76 ALA B N 1
ATOM 2200 C CA . ALA B 1 76 ? 7.316 19.688 -5.594 1 97.31 76 ALA B CA 1
ATOM 2201 C C . ALA B 1 76 ? 8.344 19.719 -4.469 1 97.31 76 ALA B C 1
ATOM 2203 O O . ALA B 1 76 ? 8.062 19.281 -3.35 1 97.31 76 ALA B O 1
ATOM 2204 N N . ARG B 1 77 ? 9.516 20.203 -4.746 1 96.88 77 ARG B N 1
ATOM 2205 C CA . ARG B 1 77 ? 10.578 20.297 -3.746 1 96.88 77 ARG B CA 1
ATOM 2206 C C . ARG B 1 77 ? 10.18 21.234 -2.611 1 96.88 77 ARG B C 1
ATOM 2208 O O . ARG B 1 77 ? 10.531 21 -1.452 1 96.88 77 ARG B O 1
ATOM 2215 N N . LYS B 1 78 ? 9.516 22.25 -2.939 1 96.56 78 LYS B N 1
ATOM 2216 C CA . LYS B 1 78 ? 9.055 23.188 -1.931 1 96.56 78 LYS B CA 1
ATOM 2217 C C . LYS B 1 78 ? 8.086 22.531 -0.951 1 96.56 78 LYS B C 1
ATOM 2219 O O . LYS B 1 78 ? 8.164 22.766 0.257 1 96.56 78 LYS B O 1
ATOM 2224 N N . VAL B 1 79 ? 7.188 21.781 -1.472 1 96.5 79 VAL B N 1
ATOM 2225 C CA . VAL B 1 79 ? 6.23 21.062 -0.637 1 96.5 79 VAL B CA 1
ATOM 2226 C C . VAL B 1 79 ? 6.98 20.156 0.348 1 96.5 79 VAL B C 1
ATOM 2228 O O . VAL B 1 79 ? 6.695 20.172 1.548 1 96.5 79 VAL B O 1
ATOM 2231 N N . ILE B 1 80 ? 7.914 19.391 -0.159 1 96.88 80 ILE B N 1
ATOM 2232 C CA . ILE B 1 80 ? 8.68 18.453 0.646 1 96.88 80 ILE B CA 1
ATOM 2233 C C . ILE B 1 80 ? 9.438 19.203 1.739 1 96.88 80 ILE B C 1
ATOM 2235 O O . ILE B 1 80 ? 9.414 18.797 2.906 1 96.88 80 ILE B O 1
ATOM 2239 N N . LYS B 1 81 ? 10.062 20.266 1.36 1 95.62 81 LYS B N 1
ATOM 2240 C CA . LYS B 1 81 ? 10.836 21.062 2.314 1 95.62 81 LYS B CA 1
ATOM 2241 C C . LYS B 1 81 ? 9.938 21.656 3.391 1 95.62 81 LYS B C 1
ATOM 2243 O O . LYS B 1 81 ? 10.266 21.609 4.578 1 95.62 81 LYS B O 1
ATOM 2248 N N . THR B 1 82 ? 8.852 22.234 2.945 1 93.94 82 THR B N 1
ATOM 2249 C CA . THR B 1 82 ? 7.938 22.875 3.887 1 93.94 82 THR B CA 1
ATOM 2250 C C . THR B 1 82 ? 7.395 21.844 4.887 1 93.94 82 THR B C 1
ATOM 2252 O O . THR B 1 82 ? 7.312 22.125 6.082 1 93.94 82 THR B O 1
ATOM 2255 N N . MET B 1 83 ? 7.051 20.688 4.379 1 93.25 83 MET B N 1
ATOM 2256 C CA . MET B 1 83 ? 6.496 19.672 5.258 1 93.25 83 MET B CA 1
ATOM 2257 C C . MET B 1 83 ? 7.555 19.141 6.223 1 93.25 83 MET B C 1
ATOM 2259 O O . MET B 1 83 ? 7.227 18.609 7.281 1 93.25 83 MET B O 1
ATOM 2263 N N . LYS B 1 84 ? 8.773 19.203 5.805 1 91.19 84 LYS B N 1
ATOM 2264 C CA . LYS B 1 84 ? 9.859 18.828 6.703 1 91.19 84 LYS B CA 1
ATOM 2265 C C . LYS B 1 84 ? 10.016 19.844 7.836 1 91.19 84 LYS B C 1
ATOM 2267 O O . LYS B 1 84 ? 10.273 19.469 8.977 1 91.19 84 LYS B O 1
ATOM 2272 N N . ASP B 1 85 ? 9.734 21.078 7.539 1 90.94 85 ASP B N 1
ATOM 2273 C CA . ASP B 1 85 ? 9.961 22.156 8.5 1 90.94 85 ASP B CA 1
ATOM 2274 C C . ASP B 1 85 ? 8.719 22.391 9.352 1 90.94 85 ASP B C 1
ATOM 2276 O O . ASP B 1 85 ? 8.82 22.828 10.508 1 90.94 85 ASP B O 1
ATOM 2280 N N . PHE B 1 86 ? 7.543 22.203 8.719 1 91.12 86 PHE B N 1
ATOM 2281 C CA . PHE B 1 86 ? 6.273 22.453 9.391 1 91.12 86 PHE B CA 1
ATOM 2282 C C . PHE B 1 86 ? 5.391 21.219 9.352 1 91.12 86 PHE B C 1
ATOM 2284 O O . PHE B 1 86 ? 4.98 20.766 8.281 1 91.12 86 PHE B O 1
ATOM 2291 N N . PRO B 1 87 ? 5.082 20.781 10.578 1 92.81 87 PRO B N 1
ATOM 2292 C CA . PRO B 1 87 ? 4.195 19.609 10.594 1 92.81 87 PRO B CA 1
ATOM 2293 C C . PRO B 1 87 ? 2.834 19.891 9.969 1 92.81 87 PRO B C 1
ATOM 2295 O O . PRO B 1 87 ? 2.273 20.969 10.164 1 92.81 87 PRO B O 1
ATOM 2298 N N . PHE B 1 88 ? 2.463 19.031 9.133 1 93.06 88 PHE B N 1
ATOM 2299 C CA . PHE B 1 88 ? 1.159 19.047 8.477 1 93.06 88 PHE B CA 1
ATOM 2300 C C . PHE B 1 88 ? 0.257 17.953 9.047 1 93.06 88 PHE B C 1
ATOM 2302 O O . PHE B 1 88 ? 0.558 16.766 8.93 1 93.06 88 PHE B O 1
ATOM 2309 N N . MET B 1 89 ? -0.849 18.406 9.656 1 90.25 89 MET B N 1
ATOM 2310 C CA . MET B 1 89 ? -1.71 17.469 10.359 1 90.25 89 MET B CA 1
ATOM 2311 C C . MET B 1 89 ? -3.082 17.391 9.695 1 90.25 89 MET B C 1
ATOM 2313 O O . MET B 1 89 ? -3.627 18.406 9.266 1 90.25 89 MET B O 1
ATOM 2317 N N . ILE B 1 90 ? -3.576 16.219 9.641 1 86.38 90 ILE B N 1
ATOM 2318 C CA . ILE B 1 90 ? -4.926 15.961 9.148 1 86.38 90 ILE B CA 1
ATOM 2319 C C . ILE B 1 90 ? -5.793 15.398 10.273 1 86.38 90 ILE B C 1
ATOM 2321 O O . ILE B 1 90 ? -5.32 14.609 11.094 1 86.38 90 ILE B O 1
ATOM 2325 N N . SER B 1 91 ? -7.023 15.82 10.234 1 80.94 91 SER B N 1
ATOM 2326 C CA . SER B 1 91 ? -7.93 15.414 11.297 1 80.94 91 SER B CA 1
ATOM 2327 C C . SER B 1 91 ? -8.078 13.891 11.352 1 80.94 91 SER B C 1
ATOM 2329 O O . SER B 1 91 ? -8.156 13.234 10.305 1 80.94 91 SER B O 1
ATOM 2331 N N . GLY B 1 92 ? -8.031 13.422 12.586 1 73.5 92 GLY B N 1
ATOM 2332 C CA . GLY B 1 92 ? -8.25 12 12.781 1 73.5 92 GLY B CA 1
ATOM 2333 C C . GLY B 1 92 ? -6.969 11.188 12.75 1 73.5 92 GLY B C 1
ATOM 2334 O O . GLY B 1 92 ? -6.984 9.977 12.992 1 73.5 92 GLY B O 1
ATOM 2335 N N . MET B 1 93 ? -5.902 11.883 12.461 1 79.5 93 MET B N 1
ATOM 2336 C CA . MET B 1 93 ? -4.629 11.172 12.398 1 79.5 93 MET B CA 1
ATOM 2337 C C . MET B 1 93 ? -3.613 11.805 13.344 1 79.5 93 MET B C 1
ATOM 2339 O O . MET B 1 93 ? -3.322 13 13.242 1 79.5 93 MET B O 1
ATOM 2343 N N . PRO B 1 94 ? -3.232 10.984 14.211 1 77.88 94 PRO B N 1
ATOM 2344 C CA . PRO B 1 94 ? -2.213 11.539 15.109 1 77.88 94 PRO B CA 1
ATOM 2345 C C . PRO B 1 94 ? -0.876 11.773 14.406 1 77.88 94 PRO B C 1
ATOM 2347 O O . PRO B 1 94 ? -0.122 12.664 14.797 1 77.88 94 PRO B O 1
ATOM 2350 N N . ARG B 1 95 ? -0.644 11.07 13.336 1 85.5 95 ARG B N 1
ATOM 2351 C CA . ARG B 1 95 ? 0.619 11.156 12.609 1 85.5 95 ARG B CA 1
ATOM 2352 C C . ARG B 1 95 ? 0.631 12.359 11.672 1 85.5 95 ARG B C 1
ATOM 2354 O O . ARG B 1 95 ? -0.327 12.578 10.93 1 85.5 95 ARG B O 1
ATOM 2361 N N . PRO B 1 96 ? 1.776 13.055 11.836 1 90.56 96 PRO B N 1
ATOM 2362 C CA . PRO B 1 96 ? 1.896 14.102 10.82 1 90.56 96 PRO B CA 1
ATOM 2363 C C . PRO B 1 96 ? 2.145 13.547 9.422 1 90.56 96 PRO B C 1
ATOM 2365 O O . PRO B 1 96 ? 2.795 12.508 9.273 1 90.56 96 PRO B O 1
ATOM 2368 N N . VAL B 1 97 ? 1.651 14.234 8.492 1 93.25 97 VAL B N 1
ATOM 2369 C CA . VAL B 1 97 ? 1.85 13.836 7.102 1 93.25 97 VAL B CA 1
ATOM 2370 C C . VAL B 1 97 ? 3.326 13.961 6.734 1 93.25 97 VAL B C 1
ATOM 2372 O O . VAL B 1 97 ? 3.992 14.922 7.129 1 93.25 97 VAL B O 1
ATOM 2375 N N . SER B 1 98 ? 3.801 13.008 6.031 1 92.56 98 SER B N 1
ATOM 2376 C CA . SER B 1 98 ? 5.176 13.039 5.543 1 92.56 98 SER B CA 1
ATOM 2377 C C . SER B 1 98 ? 5.219 13.18 4.023 1 92.56 98 SER B C 1
ATOM 2379 O O . SER B 1 98 ? 4.355 12.648 3.322 1 92.56 98 SER B O 1
ATOM 2381 N N . ALA B 1 99 ? 6.203 13.875 3.559 1 95.12 99 ALA B N 1
ATOM 2382 C CA . ALA B 1 99 ? 6.387 14.086 2.125 1 95.12 99 ALA B CA 1
ATOM 2383 C C . ALA B 1 99 ? 7.762 13.602 1.671 1 95.12 99 ALA B C 1
ATOM 2385 O O . ALA B 1 99 ? 8.773 13.883 2.324 1 95.12 99 ALA B O 1
ATOM 2386 N N . HIS B 1 100 ? 7.758 12.867 0.561 1 94 100 HIS B N 1
ATOM 2387 C CA . HIS B 1 100 ? 8.984 12.344 -0.031 1 94 100 HIS B CA 1
ATOM 2388 C C . HIS B 1 100 ? 8.977 12.516 -1.547 1 94 100 HIS B C 1
ATOM 2390 O O . HIS B 1 100 ? 7.914 12.633 -2.16 1 94 100 HIS B O 1
ATOM 2396 N N . PRO B 1 101 ? 10.227 12.586 -2.066 1 94.44 101 PRO B N 1
ATOM 2397 C CA . PRO B 1 101 ? 10.25 12.555 -3.531 1 94.44 101 PRO B CA 1
ATOM 2398 C C . PRO B 1 101 ? 9.656 11.273 -4.105 1 94.44 101 PRO B C 1
ATOM 2400 O O . PRO B 1 101 ? 9.852 10.188 -3.545 1 94.44 101 PRO B O 1
ATOM 2403 N N . ALA B 1 102 ? 8.883 11.469 -5.145 1 93.62 102 ALA B N 1
ATOM 2404 C CA . ALA B 1 102 ? 8.32 10.289 -5.809 1 93.62 102 ALA B CA 1
ATOM 2405 C C . ALA B 1 102 ? 9.398 9.531 -6.582 1 93.62 102 ALA B C 1
ATOM 2407 O O . ALA B 1 102 ? 10.398 10.125 -7.004 1 93.62 102 ALA B O 1
ATOM 2408 N N . LYS B 1 103 ? 9.211 8.258 -6.688 1 90.06 103 LYS B N 1
ATOM 2409 C CA . LYS B 1 103 ? 10.055 7.387 -7.496 1 90.06 103 LYS B CA 1
ATOM 2410 C C . LYS B 1 103 ? 9.234 6.668 -8.562 1 90.06 103 LYS B C 1
ATOM 2412 O O . LYS B 1 103 ? 8.031 6.469 -8.398 1 90.06 103 LYS B O 1
ATOM 2417 N N . ALA B 1 104 ? 9.938 6.27 -9.594 1 87.12 104 ALA B N 1
ATOM 2418 C CA . ALA B 1 104 ? 9.266 5.68 -10.75 1 87.12 104 ALA B CA 1
ATOM 2419 C C . ALA B 1 104 ? 8.492 4.426 -10.359 1 87.12 104 ALA B C 1
ATOM 2421 O O . ALA B 1 104 ? 7.391 4.188 -10.859 1 87.12 104 ALA B O 1
ATOM 2422 N N . GLU B 1 105 ? 8.953 3.664 -9.414 1 82.06 105 GLU B N 1
ATOM 2423 C CA . GLU B 1 105 ? 8.383 2.373 -9.047 1 82.06 105 GLU B CA 1
ATOM 2424 C C . GLU B 1 105 ? 7.078 2.547 -8.273 1 82.06 105 GLU B C 1
ATOM 2426 O O . GLU B 1 105 ? 6.316 1.591 -8.102 1 82.06 105 GLU B O 1
ATOM 2431 N N . MET B 1 106 ? 6.797 3.756 -7.871 1 86.75 106 MET B N 1
ATOM 2432 C CA . MET B 1 106 ? 5.621 4.02 -7.047 1 86.75 106 MET B CA 1
ATOM 2433 C C . MET B 1 106 ? 4.375 4.168 -7.906 1 86.75 106 MET B C 1
ATOM 2435 O O . MET B 1 106 ? 3.254 4.148 -7.395 1 86.75 106 MET B O 1
ATOM 2439 N N . PHE B 1 107 ? 4.637 4.258 -9.18 1 87.38 107 PHE B N 1
ATOM 2440 C CA . PHE B 1 107 ? 3.523 4.535 -10.086 1 87.38 107 PHE B CA 1
ATOM 2441 C C . PHE B 1 107 ? 3.006 3.246 -10.719 1 87.38 107 PHE B C 1
ATOM 2443 O O . PHE B 1 107 ? 3.787 2.449 -11.234 1 87.38 107 PHE B O 1
ATOM 2450 N N . SER B 1 108 ? 1.686 3.111 -10.688 1 81.56 108 SER B N 1
ATOM 2451 C CA . SER B 1 108 ? 1.08 1.92 -11.273 1 81.56 108 SER B CA 1
ATOM 2452 C C . SER B 1 108 ? 1.117 1.976 -12.797 1 81.56 108 SER B C 1
ATOM 2454 O O . SER B 1 108 ? 1.073 0.938 -13.461 1 81.56 108 SER B O 1
ATOM 2456 N N . ASP B 1 109 ? 1.147 3.135 -13.352 1 80.38 109 ASP B N 1
ATOM 2457 C CA . ASP B 1 109 ? 1.11 3.289 -14.805 1 80.38 109 ASP B CA 1
ATOM 2458 C C . ASP B 1 109 ? 2.52 3.412 -15.375 1 80.38 109 ASP B C 1
ATOM 2460 O O . ASP B 1 109 ? 2.699 3.92 -16.484 1 80.38 109 ASP B O 1
ATOM 2464 N N . ARG B 1 110 ? 3.535 2.98 -14.641 1 82.38 110 ARG B N 1
ATOM 2465 C CA . ARG B 1 110 ? 4.906 2.986 -15.133 1 82.38 110 ARG B CA 1
ATOM 2466 C C . ARG B 1 110 ? 5.039 2.131 -16.391 1 82.38 110 ARG B C 1
ATOM 2468 O O . ARG B 1 110 ? 4.566 0.994 -16.422 1 82.38 110 ARG B O 1
ATOM 2475 N N . PRO B 1 111 ? 5.605 2.744 -17.422 1 77.25 111 PRO B N 1
ATOM 2476 C CA . PRO B 1 111 ? 5.805 1.959 -18.641 1 77.25 111 PRO B CA 1
ATOM 2477 C C . PRO B 1 111 ? 6.68 0.729 -18.422 1 77.25 111 PRO B C 1
ATOM 2479 O O . PRO B 1 111 ? 7.633 0.78 -17.641 1 77.25 111 PRO B O 1
ATOM 2482 N N . PRO B 1 112 ? 6.18 -0.41 -18.938 1 72 112 PRO B N 1
ATOM 2483 C CA . PRO B 1 112 ? 6.965 -1.634 -18.766 1 72 112 PRO B CA 1
ATOM 2484 C C . PRO B 1 112 ? 8.383 -1.513 -19.328 1 72 112 PRO B C 1
ATOM 2486 O O . PRO B 1 112 ? 8.609 -0.773 -20.281 1 72 112 PRO B O 1
ATOM 2489 N N . LEU B 1 113 ? 9.297 -2.062 -18.5 1 67 113 LEU B N 1
ATOM 2490 C CA . LEU B 1 113 ? 10.656 -2.154 -19.031 1 67 113 LEU B CA 1
ATOM 2491 C C . LEU B 1 113 ? 10.727 -3.172 -20.172 1 67 113 LEU B C 1
ATOM 2493 O O . LEU B 1 113 ? 10.109 -4.238 -20.094 1 67 113 LEU B O 1
ATOM 2497 N N . PRO B 1 114 ? 11.273 -2.709 -21.328 1 63.19 114 PRO B N 1
ATOM 2498 C CA . PRO B 1 114 ? 11.398 -3.656 -22.438 1 63.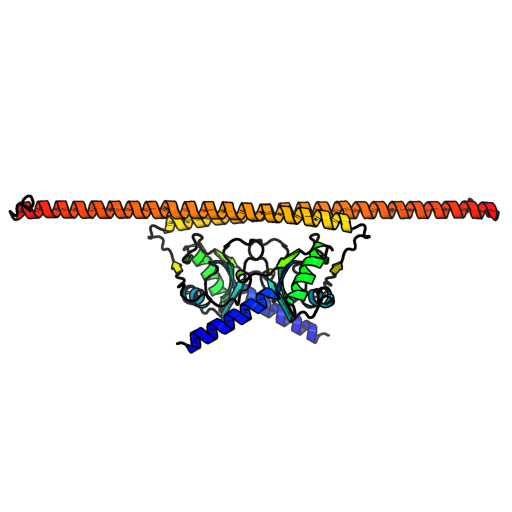19 114 PRO B CA 1
ATOM 2499 C C . PRO B 1 114 ? 12.172 -4.918 -22.062 1 63.19 114 PRO B C 1
ATOM 2501 O O . PRO B 1 114 ? 13.141 -4.848 -21.297 1 63.19 114 PRO B O 1
ATOM 2504 N N . GLY B 1 115 ? 11.555 -6.047 -22.312 1 61.72 115 GLY B N 1
ATOM 2505 C CA . GLY B 1 115 ? 12.352 -7.258 -22.406 1 61.72 115 GLY B CA 1
ATOM 2506 C C . GLY B 1 115 ? 12.117 -8.234 -21.266 1 61.72 115 GLY B C 1
ATOM 2507 O O . GLY B 1 115 ? 12.648 -9.344 -21.281 1 61.72 115 GLY B O 1
ATOM 2508 N N . ARG B 1 116 ? 11.477 -7.809 -20.219 1 67.19 116 ARG B N 1
ATOM 2509 C CA . ARG B 1 116 ? 11.391 -8.836 -19.188 1 67.19 116 ARG B CA 1
ATOM 2510 C C . ARG B 1 116 ? 10.086 -9.617 -19.312 1 67.19 116 ARG B C 1
ATOM 2512 O O . ARG B 1 116 ? 9 -9.031 -19.359 1 67.19 116 ARG B O 1
ATOM 2519 N N . LYS B 1 117 ? 10.234 -10.805 -19.703 1 71.88 117 LYS B N 1
ATOM 2520 C CA . LYS B 1 117 ? 9.078 -11.688 -19.766 1 71.88 117 LYS B CA 1
ATOM 2521 C C . LYS B 1 117 ? 8.742 -12.266 -18.406 1 71.88 117 LYS B C 1
ATOM 2523 O O . LYS B 1 117 ? 9.609 -12.836 -17.734 1 71.88 117 LYS B O 1
ATOM 2528 N N . ILE B 1 118 ? 7.57 -11.906 -17.875 1 80.44 118 ILE B N 1
ATOM 2529 C CA . ILE B 1 118 ? 7.117 -12.453 -16.594 1 80.44 118 ILE B CA 1
ATOM 2530 C C . ILE B 1 118 ? 6.289 -13.711 -16.828 1 80.44 118 ILE B C 1
ATOM 2532 O O . ILE B 1 118 ? 5.395 -13.719 -17.688 1 80.44 118 ILE B O 1
ATOM 2536 N N . ASN B 1 119 ? 6.816 -14.734 -16.312 1 84.62 119 ASN B N 1
ATOM 2537 C CA . ASN B 1 119 ? 6.094 -16 -16.406 1 84.62 119 ASN B CA 1
ATOM 2538 C C . ASN B 1 119 ? 5.445 -16.375 -15.078 1 84.62 119 ASN B C 1
ATOM 2540 O O . ASN B 1 119 ? 5.848 -15.883 -14.023 1 84.62 119 ASN B O 1
ATOM 2544 N N . PHE B 1 120 ? 4.34 -17.141 -15.188 1 86.81 120 PHE B N 1
ATOM 2545 C CA . PHE B 1 120 ? 3.68 -17.625 -13.984 1 86.81 120 PHE B CA 1
ATOM 2546 C C . PHE B 1 120 ? 3.469 -19.141 -14.07 1 86.81 120 PHE B C 1
ATOM 2548 O O . PHE B 1 120 ? 3.568 -19.719 -15.148 1 86.81 120 PHE B O 1
ATOM 2555 N N . ARG B 1 121 ? 3.354 -19.766 -13 1 88.5 121 ARG B N 1
ATOM 2556 C CA . ARG B 1 121 ? 3.07 -21.203 -12.992 1 88.5 121 ARG B CA 1
ATOM 2557 C C . ARG B 1 121 ? 2.24 -21.578 -11.773 1 88.5 121 ARG B C 1
ATOM 2559 O O . ARG B 1 121 ? 2.418 -21.016 -10.688 1 88.5 121 ARG B O 1
ATOM 2566 N N . TRP B 1 122 ? 1.325 -22.5 -12.016 1 90.19 122 TRP B N 1
ATOM 2567 C CA . TRP B 1 122 ? 0.626 -23.172 -10.93 1 90.19 122 TRP B CA 1
ATOM 2568 C C . TRP B 1 122 ? 1.403 -24.406 -10.461 1 90.19 122 TRP B C 1
ATOM 2570 O O . TRP B 1 122 ? 1.919 -25.156 -11.281 1 90.19 122 TRP B O 1
ATOM 2580 N N . VAL B 1 123 ? 1.565 -24.5 -9.219 1 90.06 123 VAL B N 1
ATOM 2581 C CA . VAL B 1 123 ? 2.344 -25.625 -8.711 1 90.06 123 VAL B CA 1
ATOM 2582 C C . VAL B 1 123 ? 1.407 -26.75 -8.289 1 90.06 123 VAL B C 1
ATOM 2584 O O . VAL B 1 123 ? 0.659 -26.625 -7.32 1 90.06 123 VAL B O 1
ATOM 2587 N N . ASP B 1 124 ? 1.527 -27.797 -9.023 1 89.56 124 ASP B N 1
ATOM 2588 C CA . ASP B 1 124 ? 0.694 -28.969 -8.742 1 89.56 124 ASP B CA 1
ATOM 2589 C C . ASP B 1 124 ? 1.231 -29.75 -7.543 1 89.56 124 ASP B C 1
ATOM 2591 O O . ASP B 1 124 ? 2.408 -29.625 -7.195 1 89.56 124 ASP B O 1
ATOM 2595 N N . LYS B 1 125 ? 0.357 -30.531 -6.926 1 89.44 125 LYS B N 1
ATOM 2596 C CA . LYS B 1 125 ? 0.702 -31.312 -5.742 1 89.44 125 LYS B CA 1
ATOM 2597 C C . LYS B 1 125 ? 1.782 -32.344 -6.062 1 89.44 125 LYS B C 1
ATOM 2599 O O . LYS B 1 125 ? 2.562 -32.719 -5.188 1 89.44 125 LYS B O 1
ATOM 2604 N N . SER B 1 126 ? 1.881 -32.719 -7.293 1 87.69 126 SER B N 1
ATOM 2605 C CA . SER B 1 126 ? 2.848 -33.75 -7.711 1 87.69 126 SER B CA 1
ATOM 2606 C C . SER B 1 126 ? 4.223 -33.125 -7.945 1 87.69 126 SER B C 1
ATOM 2608 O O . SER B 1 126 ? 5.219 -33.844 -8.055 1 87.69 126 SER B O 1
ATOM 2610 N N . SER B 1 127 ? 4.258 -31.844 -7.977 1 84.62 127 SER B N 1
ATOM 2611 C CA . SER B 1 127 ? 5.512 -31.141 -8.234 1 84.62 127 SER B CA 1
ATOM 2612 C C . SER B 1 127 ? 6.434 -31.188 -7.023 1 84.62 127 SER B C 1
ATOM 2614 O O . SER B 1 127 ? 5.977 -31.062 -5.887 1 84.62 127 SER B O 1
ATOM 2616 N N . PRO B 1 128 ? 7.703 -31.359 -7.242 1 82.88 128 PRO B N 1
ATOM 2617 C CA . PRO B 1 128 ? 8.656 -31.297 -6.133 1 82.88 128 PRO B CA 1
ATOM 2618 C C . PRO B 1 128 ? 8.68 -29.938 -5.457 1 82.88 128 PRO B C 1
ATOM 2620 O O . PRO B 1 128 ? 9.055 -29.828 -4.285 1 82.88 128 PRO B O 1
ATOM 2623 N N . ASP B 1 129 ? 8.172 -28.953 -6.199 1 84.25 129 ASP B N 1
ATOM 2624 C CA . ASP B 1 129 ? 8.188 -27.594 -5.688 1 84.25 129 ASP B CA 1
ATOM 2625 C C . ASP B 1 129 ? 6.977 -27.328 -4.797 1 84.25 129 ASP B C 1
ATOM 2627 O O . ASP B 1 129 ? 6.914 -26.297 -4.121 1 84.25 129 ASP B O 1
ATOM 2631 N N . PHE B 1 130 ? 6.078 -28.234 -4.797 1 89.44 130 PHE B N 1
ATOM 2632 C CA . PHE B 1 130 ? 4.832 -28.016 -4.078 1 89.44 130 PHE B CA 1
ATOM 2633 C C . PHE B 1 130 ? 5.09 -27.844 -2.584 1 89.44 130 PHE B C 1
ATOM 2635 O O . PHE B 1 130 ? 4.559 -26.938 -1.952 1 89.44 130 PHE B O 1
ATOM 2642 N N . GLU B 1 131 ? 5.891 -28.719 -2.068 1 87.31 131 GLU B N 1
ATOM 2643 C CA . GLU B 1 131 ? 6.176 -28.672 -0.638 1 87.31 131 GLU B CA 1
ATOM 2644 C C . GLU B 1 131 ? 6.867 -27.359 -0.257 1 87.31 131 GLU B C 1
ATOM 2646 O O . GLU B 1 131 ? 6.547 -26.766 0.77 1 87.31 131 GLU B O 1
ATOM 2651 N N . VAL B 1 132 ? 7.754 -27 -1.081 1 86.88 132 VAL B N 1
ATOM 2652 C CA . VAL B 1 132 ? 8.484 -25.766 -0.817 1 86.88 132 VAL B CA 1
ATOM 2653 C C . VAL B 1 132 ? 7.531 -24.578 -0.897 1 86.88 132 VAL B C 1
ATOM 2655 O O . VAL B 1 132 ? 7.586 -23.672 -0.058 1 86.88 132 VAL B O 1
ATOM 2658 N N . ALA B 1 133 ? 6.727 -24.594 -1.866 1 90.88 133 ALA B N 1
ATOM 2659 C CA . ALA B 1 133 ? 5.754 -23.516 -2.035 1 90.88 133 ALA B CA 1
ATOM 2660 C C . ALA B 1 133 ? 4.82 -23.422 -0.833 1 90.88 133 ALA B C 1
ATOM 2662 O O . ALA B 1 133 ? 4.48 -22.328 -0.382 1 90.88 133 ALA B O 1
ATOM 2663 N N . GLU B 1 134 ? 4.512 -24.531 -0.322 1 90.69 134 GLU B N 1
ATOM 2664 C CA . GLU B 1 134 ? 3.635 -24.562 0.844 1 90.69 134 GLU B CA 1
ATOM 2665 C C . GLU B 1 134 ? 4.344 -24.031 2.086 1 90.69 134 GLU B C 1
ATOM 2667 O O . GLU B 1 134 ? 3.744 -23.312 2.893 1 90.69 134 GLU B O 1
ATOM 2672 N N . ARG B 1 135 ? 5.562 -24.375 2.207 1 90.38 135 ARG B N 1
ATOM 2673 C CA . ARG B 1 135 ? 6.344 -23.875 3.328 1 90.38 135 ARG B CA 1
ATOM 2674 C C . ARG B 1 135 ? 6.504 -22.359 3.238 1 90.38 135 ARG B C 1
ATOM 2676 O O . ARG B 1 135 ? 6.426 -21.656 4.25 1 90.38 135 ARG B O 1
ATOM 2683 N N . LEU B 1 136 ? 6.695 -21.922 2.035 1 91.31 136 LEU B N 1
ATOM 2684 C CA . LEU B 1 136 ? 6.809 -20.484 1.815 1 91.31 136 LEU B CA 1
ATOM 2685 C C . LEU B 1 136 ? 5.492 -19.781 2.137 1 91.31 136 LEU B C 1
ATOM 2687 O O . LEU B 1 136 ? 5.492 -18.688 2.723 1 91.31 136 LEU B O 1
ATOM 2691 N N . LYS B 1 137 ? 4.449 -20.391 1.75 1 89.88 137 LYS B N 1
ATOM 2692 C CA . LYS B 1 137 ? 3.137 -19.828 2.051 1 89.88 137 LYS B CA 1
ATOM 2693 C C . LYS B 1 137 ? 2.941 -19.656 3.555 1 89.88 137 LYS B C 1
ATOM 2695 O O . LYS B 1 137 ? 2.475 -18.609 4.012 1 89.88 137 LYS B O 1
ATOM 2700 N N . ARG B 1 138 ? 3.312 -20.625 4.301 1 90.88 138 ARG B N 1
ATOM 2701 C CA . ARG B 1 138 ? 3.17 -20.578 5.754 1 90.88 138 ARG B CA 1
ATOM 2702 C C . ARG B 1 138 ? 4.082 -19.516 6.359 1 90.88 138 ARG B C 1
ATOM 2704 O O . ARG B 1 138 ? 3.67 -18.781 7.262 1 90.88 138 ARG B O 1
ATOM 2711 N N . LEU B 1 139 ? 5.266 -19.5 5.801 1 90.38 139 LEU B N 1
ATOM 2712 C CA . LEU B 1 139 ? 6.227 -18.516 6.277 1 90.38 139 LEU B CA 1
ATOM 2713 C C . LEU B 1 139 ? 5.73 -17.094 6.02 1 90.38 139 LEU B C 1
ATOM 2715 O O . LEU B 1 139 ? 5.793 -16.25 6.906 1 90.38 139 LEU B O 1
ATOM 2719 N N . CYS B 1 140 ? 5.219 -16.875 4.852 1 86.69 140 CYS B N 1
ATOM 2720 C CA . CYS B 1 140 ? 4.715 -15.562 4.488 1 86.69 140 CYS B CA 1
ATOM 2721 C C . CYS B 1 140 ? 3.508 -15.188 5.344 1 86.69 140 CYS B C 1
ATOM 2723 O O . CYS B 1 140 ? 3.338 -14.023 5.707 1 86.69 140 CYS B O 1
ATOM 2725 N N . SER B 1 141 ? 2.729 -16.141 5.59 1 87.75 141 SER B N 1
ATOM 2726 C CA . SER B 1 141 ? 1.576 -15.898 6.453 1 87.75 141 SER B CA 1
ATOM 2727 C C . SER B 1 141 ? 2.014 -15.453 7.844 1 87.75 141 SER B C 1
ATOM 2729 O O . SER B 1 141 ? 1.473 -14.492 8.391 1 87.75 141 SER B O 1
ATOM 2731 N N . ARG B 1 142 ? 2.955 -16.141 8.344 1 90.38 142 ARG B N 1
ATOM 2732 C CA . ARG B 1 142 ? 3.5 -15.781 9.648 1 90.38 142 ARG B CA 1
ATOM 2733 C C . ARG B 1 142 ? 4.109 -14.383 9.625 1 90.38 142 ARG B C 1
ATOM 2735 O O . ARG B 1 142 ? 3.881 -13.586 10.539 1 90.38 142 ARG B O 1
ATOM 2742 N N . HIS B 1 143 ? 4.871 -14.133 8.578 1 86.94 143 HIS B N 1
ATOM 2743 C CA . HIS B 1 143 ? 5.488 -12.82 8.414 1 86.94 143 HIS B CA 1
ATOM 2744 C C . HIS B 1 143 ? 4.43 -11.719 8.359 1 86.94 143 HIS B C 1
ATOM 2746 O O . HIS B 1 143 ? 4.617 -10.641 8.93 1 86.94 143 HIS B O 1
ATOM 2752 N N . GLY B 1 144 ? 3.342 -11.992 7.656 1 84.56 144 GLY B N 1
ATOM 2753 C CA . GLY B 1 144 ? 2.248 -11.039 7.602 1 84.56 144 GLY B CA 1
ATOM 2754 C C . GLY B 1 144 ? 1.653 -10.727 8.961 1 84.56 144 GLY B C 1
ATOM 2755 O O . GLY B 1 144 ? 1.375 -9.57 9.273 1 84.56 144 GLY B O 1
ATOM 2756 N N . LYS B 1 145 ? 1.504 -11.695 9.789 1 84.94 145 LYS B N 1
ATOM 2757 C CA . LYS B 1 145 ? 0.962 -11.523 11.133 1 84.94 145 LYS B CA 1
ATOM 2758 C C . LYS B 1 145 ? 1.925 -10.734 12.016 1 84.94 145 LYS B C 1
ATOM 2760 O O . LYS B 1 145 ? 1.499 -9.906 12.828 1 84.94 145 LYS B O 1
ATOM 2765 N N . GLU B 1 146 ? 3.152 -11.039 11.82 1 86.25 146 GLU B N 1
ATOM 2766 C CA . GLU B 1 146 ? 4.176 -10.312 12.57 1 86.25 146 GLU B CA 1
ATOM 2767 C C . GLU B 1 146 ? 4.172 -8.828 12.211 1 86.25 146 GLU B C 1
ATOM 2769 O O . GLU B 1 146 ? 4.246 -7.973 13.094 1 86.25 146 GLU B O 1
ATOM 2774 N N . SER B 1 147 ? 4.137 -8.578 10.977 1 83.94 147 SER B N 1
ATOM 2775 C CA . SER B 1 147 ? 4.113 -7.195 10.508 1 83.94 147 SER B CA 1
ATOM 2776 C C . SER B 1 147 ? 2.877 -6.457 11.016 1 83.94 147 SER B C 1
ATOM 2778 O O . SER B 1 147 ? 2.957 -5.289 11.391 1 83.94 147 SER B O 1
ATOM 2780 N N . LEU B 1 148 ? 1.803 -7.133 11.023 1 84 148 LEU B N 1
ATOM 2781 C CA . LEU B 1 148 ? 0.563 -6.543 11.516 1 84 148 LEU B CA 1
ATOM 2782 C C . LEU B 1 148 ? 0.667 -6.219 13 1 84 148 LEU B C 1
ATOM 2784 O O . LEU B 1 148 ? 0.227 -5.156 13.438 1 84 148 LEU B O 1
ATOM 2788 N N . ALA B 1 149 ? 1.211 -7.09 13.727 1 86.5 149 ALA B N 1
ATOM 2789 C CA . ALA B 1 149 ? 1.369 -6.887 15.164 1 86.5 149 ALA B CA 1
ATOM 2790 C C . ALA B 1 149 ? 2.27 -5.688 15.445 1 86.5 149 ALA B C 1
ATOM 2792 O O . ALA B 1 149 ? 1.972 -4.875 16.328 1 86.5 149 ALA B O 1
ATOM 2793 N N . LEU B 1 150 ? 3.301 -5.625 14.656 1 85.44 150 LEU B N 1
ATOM 2794 C CA . LEU B 1 150 ? 4.215 -4.5 14.812 1 85.44 150 LEU B CA 1
ATOM 2795 C C . LEU B 1 150 ? 3.514 -3.182 14.5 1 85.44 150 LEU B C 1
ATOM 2797 O O . LEU B 1 150 ? 3.66 -2.205 15.234 1 85.44 150 LEU B O 1
ATOM 2801 N N . ALA B 1 151 ? 2.824 -3.137 13.438 1 83.81 151 ALA B N 1
ATOM 2802 C CA . ALA B 1 151 ? 2.111 -1.929 13.031 1 83.81 151 ALA B CA 1
ATOM 2803 C C . ALA B 1 151 ? 1.114 -1.49 14.102 1 83.81 151 ALA B C 1
ATOM 2805 O O . ALA B 1 151 ? 0.99 -0.298 14.391 1 83.81 151 ALA B O 1
ATOM 2806 N N . GLN B 1 152 ? 0.435 -2.439 14.672 1 84 152 GLN B N 1
ATOM 2807 C CA . GLN B 1 152 ? -0.54 -2.139 15.711 1 84 152 GLN B CA 1
ATOM 2808 C C . GLN B 1 152 ? 0.135 -1.522 16.938 1 84 152 GLN B C 1
ATOM 2810 O O . GLN B 1 152 ? -0.374 -0.56 17.516 1 84 152 GLN B O 1
ATOM 2815 N N . LEU B 1 153 ? 1.211 -2.07 17.297 1 85.75 153 LEU B N 1
ATOM 2816 C CA . LEU B 1 153 ? 1.956 -1.558 18.438 1 85.75 153 LEU B CA 1
ATOM 2817 C C . LEU B 1 153 ? 2.432 -0.131 18.172 1 85.75 153 LEU B C 1
ATOM 2819 O O . LEU B 1 153 ? 2.344 0.725 19.062 1 85.75 153 LEU B O 1
ATOM 2823 N N . GLN B 1 154 ? 2.943 0.101 17.016 1 85.38 154 GLN B N 1
ATOM 2824 C CA . GLN B 1 154 ? 3.424 1.427 16.641 1 85.38 154 GLN B CA 1
ATOM 2825 C C . GLN B 1 154 ? 2.299 2.457 16.703 1 85.38 154 GLN B C 1
ATOM 2827 O O . GLN B 1 154 ? 2.473 3.543 17.25 1 85.38 154 GLN B O 1
ATOM 2832 N N . LEU B 1 155 ? 1.191 2.082 16.172 1 82.81 155 LEU B N 1
ATOM 2833 C CA . LEU B 1 155 ? 0.053 2.992 16.156 1 82.81 155 LEU B CA 1
ATOM 2834 C C . LEU B 1 155 ? -0.408 3.311 17.578 1 82.81 155 LEU B C 1
ATOM 2836 O O . LEU B 1 155 ? -0.747 4.457 17.875 1 82.81 155 LEU B O 1
ATOM 2840 N N . GLU B 1 156 ? -0.433 2.291 18.375 1 86.06 156 GLU B N 1
ATOM 2841 C CA . GLU B 1 156 ? -0.834 2.49 19.766 1 86.06 156 GLU B CA 1
ATOM 2842 C C . GLU B 1 156 ? 0.117 3.441 20.484 1 86.06 156 GLU B C 1
ATOM 2844 O O . GLU B 1 156 ? -0.318 4.297 21.266 1 86.06 156 GLU B O 1
ATOM 2849 N N . GLU B 1 157 ? 1.339 3.281 20.266 1 88.19 157 GLU B N 1
ATOM 2850 C CA . GLU B 1 157 ? 2.342 4.148 20.875 1 88.19 157 GLU B CA 1
ATOM 2851 C C . GLU B 1 157 ? 2.17 5.594 20.406 1 88.19 157 GLU B C 1
ATOM 2853 O O . GLU B 1 157 ? 2.273 6.523 21.219 1 88.19 157 GLU B O 1
ATOM 2858 N N . GLU B 1 158 ? 1.957 5.781 19.156 1 85.75 158 GLU B N 1
ATOM 2859 C CA . GLU B 1 158 ? 1.752 7.117 18.609 1 85.75 158 GLU B CA 1
ATOM 2860 C C . GLU B 1 158 ? 0.502 7.77 19.188 1 85.75 158 GLU B C 1
ATOM 2862 O O . GLU B 1 158 ? 0.508 8.961 19.516 1 85.75 158 GLU B O 1
ATOM 2867 N N . GLU B 1 159 ? -0.512 6.965 19.312 1 86.44 159 GLU B N 1
ATOM 2868 C CA . GLU B 1 159 ? -1.75 7.473 19.891 1 86.44 159 GLU B CA 1
ATOM 2869 C C . GLU B 1 159 ? -1.551 7.883 21.359 1 86.44 159 GLU B C 1
ATOM 2871 O O . GLU B 1 159 ? -2.098 8.891 21.797 1 86.44 159 GLU B O 1
ATOM 2876 N N . LYS B 1 160 ? -0.864 7.09 22.062 1 88.25 160 LYS B N 1
ATOM 2877 C CA . LYS B 1 160 ? -0.569 7.402 23.453 1 88.25 160 LYS B CA 1
ATOM 2878 C C . LYS B 1 160 ? 0.206 8.711 23.578 1 88.25 160 LYS B C 1
ATOM 2880 O O . LYS B 1 160 ? -0.094 9.539 24.438 1 88.25 160 LYS B O 1
ATOM 2885 N N . LEU B 1 161 ? 1.123 8.914 22.719 1 85.38 161 LEU B N 1
ATOM 2886 C CA . LEU B 1 161 ? 1.911 10.148 22.719 1 85.38 161 LEU B CA 1
ATOM 2887 C C . LEU B 1 161 ? 1.042 11.352 22.375 1 85.38 161 LEU B C 1
ATOM 2889 O O . LEU B 1 161 ? 1.156 12.406 23 1 85.38 161 LEU B O 1
ATOM 2893 N N . ALA B 1 162 ? 0.193 11.164 21.422 1 83.25 162 ALA B N 1
ATOM 2894 C CA . ALA B 1 162 ? -0.688 12.242 20.984 1 83.25 162 ALA B CA 1
ATOM 2895 C C . ALA B 1 162 ? -1.67 12.625 22.094 1 83.25 162 ALA B C 1
ATOM 2897 O O . ALA B 1 162 ? -1.933 13.812 22.312 1 83.25 162 ALA B O 1
ATOM 2898 N N . LYS B 1 163 ? -2.186 11.656 22.797 1 82.94 163 LYS B N 1
ATOM 2899 C CA . LYS B 1 163 ? -3.158 11.891 23.859 1 82.94 163 LYS B CA 1
ATOM 2900 C C . LYS B 1 163 ? -2.498 12.531 25.078 1 82.94 163 LYS B C 1
ATOM 2902 O O . LYS B 1 163 ? -3.098 13.375 25.734 1 82.94 163 LYS B O 1
ATOM 2907 N N . GLN B 1 164 ? -1.416 12.07 25.453 1 77.25 164 GLN B N 1
ATOM 2908 C CA . GLN B 1 164 ? -0.696 12.609 26.594 1 77.25 164 GLN B CA 1
ATOM 2909 C C . GLN B 1 164 ? -0.533 14.125 26.469 1 77.25 164 GLN B C 1
ATOM 2911 O O . GLN B 1 164 ? -0.701 14.852 27.453 1 77.25 164 GLN B O 1
ATOM 2916 N N . GLN B 1 165 ? -0.307 14.539 25.375 1 69.06 165 GLN B N 1
ATOM 2917 C CA . GLN B 1 165 ? -0.065 15.961 25.188 1 69.06 165 GLN B CA 1
ATOM 2918 C C . GLN B 1 165 ? -1.375 16.75 25.141 1 69.06 165 GLN B C 1
ATOM 2920 O O . GLN B 1 165 ? -1.453 17.859 25.672 1 69.06 165 GLN B O 1
ATOM 2925 N N . GLU B 1 166 ? -2.34 16.047 24.438 1 69.38 166 GLU B N 1
ATOM 2926 C CA . GLU B 1 166 ? -3.65 16.688 24.469 1 69.38 166 GLU B CA 1
ATOM 2927 C C . GLU B 1 166 ? -4.109 16.938 25.891 1 69.38 166 GLU B C 1
ATOM 2929 O O . GLU B 1 166 ? -4.637 18.016 26.203 1 69.38 166 GLU B O 1
ATOM 2934 N N . ASP B 1 167 ? -3.812 16.062 26.719 1 68.81 167 ASP B N 1
ATOM 2935 C CA . ASP B 1 167 ? -4.164 16.172 28.141 1 68.81 167 ASP B CA 1
ATOM 2936 C C . ASP B 1 167 ? -3.342 17.266 28.828 1 68.81 167 ASP B C 1
ATOM 2938 O O . ASP B 1 167 ? -3.859 18 29.672 1 68.81 167 ASP B O 1
ATOM 2942 N N . MET B 1 168 ? -2.141 17.375 28.453 1 68 168 MET B N 1
ATOM 2943 C CA . MET B 1 168 ? -1.257 18.375 29.062 1 68 168 MET B CA 1
ATOM 2944 C C . MET B 1 168 ? -1.669 19.781 28.656 1 68 168 MET B C 1
ATOM 2946 O O . MET B 1 168 ? -1.702 20.688 29.5 1 68 168 MET B O 1
ATOM 2950 N N . VAL B 1 169 ? -2.053 19.875 27.391 1 66.31 169 VAL B N 1
ATOM 2951 C CA . VAL B 1 169 ? -2.49 21.172 26.906 1 66.31 169 VAL B CA 1
ATOM 2952 C C . VAL B 1 169 ? -3.807 21.562 27.578 1 66.31 169 VAL B C 1
ATOM 2954 O O . VAL B 1 169 ? -3.973 22.703 28.016 1 66.31 169 VAL B O 1
ATOM 2957 N N . MET B 1 170 ? -4.562 20.531 27.609 1 67.06 170 MET B N 1
ATOM 2958 C CA . MET B 1 170 ? -5.844 20.797 28.25 1 67.06 170 MET B CA 1
ATOM 2959 C C . MET B 1 170 ? -5.648 21.125 29.734 1 67.06 170 MET B C 1
ATOM 2961 O O . MET B 1 170 ? -6.312 22.031 30.25 1 67.06 170 MET B O 1
ATOM 2965 N N . ALA B 1 171 ? -4.75 20.453 30.297 1 66.06 171 ALA B N 1
ATOM 2966 C CA . ALA B 1 171 ? -4.453 20.734 31.688 1 66.06 171 ALA B CA 1
ATOM 2967 C C . ALA B 1 171 ? -3.857 22.125 31.875 1 66.06 171 ALA B C 1
ATOM 2969 O O . ALA B 1 171 ? -4.227 22.844 32.812 1 66.06 171 ALA B O 1
ATOM 2970 N N . ASN B 1 172 ? -3.051 22.469 30.984 1 63.03 172 ASN B N 1
ATOM 2971 C CA . ASN B 1 172 ? -2.438 23.797 31.047 1 63.03 172 ASN B CA 1
ATOM 2972 C C . ASN B 1 172 ? -3.453 24.906 30.75 1 63.03 172 ASN B C 1
ATOM 2974 O O . ASN B 1 172 ? -3.422 25.953 31.391 1 63.03 172 ASN B O 1
ATOM 2978 N N . TYR B 1 173 ? -4.27 24.547 29.797 1 60.91 173 TYR B N 1
ATOM 2979 C CA . TYR B 1 173 ? -5.344 25.484 29.5 1 60.91 173 TYR B CA 1
ATOM 2980 C C . TYR B 1 173 ? -6.258 25.672 30.703 1 60.91 173 TYR B C 1
ATOM 2982 O O . TYR B 1 173 ? -6.629 26.797 31.047 1 60.91 173 TYR B O 1
ATOM 2990 N N . LYS B 1 174 ? -6.641 24.641 31.281 1 64.75 174 LYS B N 1
ATOM 2991 C CA . LYS B 1 174 ? -7.473 24.688 32.5 1 64.75 174 LYS B CA 1
ATOM 2992 C C . LYS B 1 174 ? -6.77 25.453 33.594 1 64.75 174 LYS B C 1
ATOM 2994 O O . LYS B 1 174 ? -7.395 26.25 34.312 1 64.75 174 LYS B O 1
ATOM 2999 N N . LYS B 1 175 ? -5.543 25.312 33.781 1 64.75 175 LYS B N 1
ATOM 3000 C CA . LYS B 1 175 ? -4.77 26.031 34.781 1 64.75 175 LYS B CA 1
ATOM 3001 C C . LYS B 1 175 ? -4.766 27.531 34.5 1 64.75 175 LYS B C 1
ATOM 3003 O O . LYS B 1 175 ? -4.941 28.344 35.406 1 64.75 175 LYS B O 1
ATOM 3008 N N . HIS B 1 176 ? -4.594 27.719 33.188 1 60.94 176 HIS B N 1
ATOM 3009 C CA . HIS B 1 176 ? -4.594 29.125 32.781 1 60.94 176 HIS B CA 1
ATOM 3010 C C . HIS B 1 176 ? -5.965 29.75 33 1 60.94 176 HIS B C 1
ATOM 3012 O O . HIS B 1 176 ? -6.066 30.891 33.469 1 60.94 176 HIS B O 1
ATOM 3018 N N . GLU B 1 177 ? -6.918 29 32.594 1 63.59 177 GLU B N 1
ATOM 3019 C CA . GLU B 1 177 ? -8.273 29.469 32.844 1 63.59 177 GLU B CA 1
ATOM 3020 C C . GLU B 1 177 ? -8.539 29.688 34.312 1 63.59 177 GLU B C 1
ATOM 3022 O O . GLU B 1 177 ? -9.172 30.672 34.719 1 63.59 177 GLU B O 1
ATOM 3027 N N . MET B 1 178 ? -8.07 28.797 35.094 1 68.06 178 MET B N 1
ATOM 3028 C CA . MET B 1 178 ? -8.227 28.906 36.531 1 68.06 178 MET B CA 1
ATOM 3029 C C . MET B 1 178 ? -7.48 30.125 37.094 1 68.06 178 MET B C 1
ATOM 3031 O O . MET B 1 178 ? -8.008 30.859 37.906 1 68.06 178 MET B O 1
ATOM 3035 N N . ILE B 1 179 ? -6.34 30.344 36.594 1 62.47 179 ILE B N 1
ATOM 3036 C CA . ILE B 1 179 ? -5.535 31.484 37.031 1 62.47 179 ILE B CA 1
ATOM 3037 C C . ILE B 1 179 ? -6.199 32.781 36.594 1 62.47 179 ILE B C 1
ATOM 3039 O O . ILE B 1 179 ? -6.273 33.75 37.375 1 62.47 179 ILE B O 1
ATOM 3043 N N . GLU B 1 180 ? -6.699 32.688 35.375 1 62.69 180 GLU B N 1
ATOM 3044 C CA . GLU B 1 180 ? -7.41 33.844 34.875 1 62.69 180 GLU B CA 1
ATOM 3045 C C . GLU B 1 180 ? -8.656 34.125 35.719 1 62.69 180 GLU B C 1
ATOM 3047 O O . GLU B 1 180 ? -8.961 35.281 36.031 1 62.69 180 GLU B O 1
ATOM 3052 N N . LEU B 1 181 ? -9.312 33.125 35.969 1 63.88 181 LEU B N 1
ATOM 3053 C CA . LEU B 1 181 ? -10.5 33.25 36.812 1 63.88 181 LEU B CA 1
ATOM 3054 C C . LEU B 1 181 ? -10.125 33.781 38.219 1 63.88 181 LEU B C 1
ATOM 3056 O O . LEU B 1 181 ? -10.828 34.625 38.781 1 63.88 181 LEU B O 1
ATOM 3060 N N . LEU B 1 182 ? -9.016 33.344 38.719 1 62.03 182 LEU B N 1
ATOM 3061 C CA . LEU B 1 182 ? -8.555 33.781 40.031 1 62.03 182 LEU B CA 1
ATOM 3062 C C . LEU B 1 182 ? -8.109 35.25 40 1 62.03 182 LEU B C 1
ATOM 3064 O O . LEU B 1 182 ? -8.375 36 40.938 1 62.03 182 LEU B O 1
ATOM 3068 N N . LEU B 1 183 ? -7.531 35.5 38.906 1 61.69 183 LEU B N 1
ATOM 3069 C CA . LEU B 1 183 ? -7.086 36.875 38.75 1 61.69 183 LEU B CA 1
ATOM 3070 C C . LEU B 1 183 ? -8.281 37.812 38.625 1 61.69 183 LEU B C 1
ATOM 3072 O O . LEU B 1 183 ? -8.281 38.906 39.219 1 61.69 183 LEU B O 1
ATOM 3076 N N . LEU B 1 184 ? -9.117 37.344 37.875 1 61.06 184 LEU B N 1
ATOM 3077 C CA . LEU B 1 184 ? -10.328 38.156 37.75 1 61.06 184 LEU B CA 1
ATOM 3078 C C . LEU B 1 184 ? -11.047 38.312 39.094 1 61.06 184 LEU B C 1
ATOM 3080 O O . LEU B 1 184 ? -11.539 39.375 39.406 1 61.06 184 LEU B O 1
ATOM 3084 N N . ASP B 1 185 ? -11.047 37.156 39.719 1 62.41 185 ASP B N 1
ATOM 3085 C CA . ASP B 1 185 ? -11.672 37.219 41.031 1 62.41 185 ASP B CA 1
ATOM 3086 C C . ASP B 1 185 ? -10.875 38.125 41.969 1 62.41 185 ASP B C 1
ATOM 3088 O O . ASP B 1 185 ? -11.461 38.844 42.781 1 62.41 185 ASP B O 1
ATOM 3092 N N . GLY B 1 186 ? -9.586 38 41.812 1 59.34 186 GLY B N 1
ATOM 3093 C CA . GLY B 1 186 ? -8.75 38.875 42.625 1 59.34 186 GLY B CA 1
ATOM 3094 C C . GLY B 1 186 ? -8.891 40.344 42.281 1 59.34 186 GLY B C 1
ATOM 3095 O O . GLY B 1 186 ? -8.961 41.188 43.156 1 59.34 186 GLY B O 1
ATOM 3096 N N . ILE B 1 187 ? -8.93 40.531 41.031 1 57.72 187 ILE B N 1
ATOM 3097 C CA . ILE B 1 187 ? -9.094 41.906 40.562 1 57.72 187 ILE B CA 1
ATOM 3098 C C . ILE B 1 187 ? -10.469 42.438 40.969 1 57.72 187 ILE B C 1
ATOM 3100 O O . ILE B 1 187 ? -10.602 43.562 41.406 1 57.72 187 ILE B O 1
ATOM 3104 N N . ALA B 1 188 ? -11.336 41.562 40.781 1 58.22 188 ALA B N 1
ATOM 3105 C CA . ALA B 1 188 ? -12.695 41.906 41.188 1 58.22 188 ALA B CA 1
ATOM 3106 C C . ALA B 1 188 ? -12.758 42.25 42.656 1 58.22 188 ALA B C 1
ATOM 3108 O O . ALA B 1 188 ? -13.414 43.188 43.062 1 58.22 188 ALA B O 1
ATOM 3109 N N . ALA B 1 189 ? -12.055 41.469 43.438 1 60.12 189 ALA B N 1
ATOM 3110 C CA . ALA B 1 189 ? -12.023 41.719 44.875 1 60.12 189 ALA B CA 1
ATOM 3111 C C . ALA B 1 189 ? -11.32 43.031 45.188 1 60.12 189 ALA B C 1
ATOM 3113 O O . ALA B 1 189 ? -11.781 43.781 46.062 1 60.12 189 ALA B O 1
ATOM 3114 N N . LYS B 1 190 ? -10.281 43.344 44.5 1 61.22 190 LYS B N 1
ATOM 3115 C CA . LYS B 1 190 ? -9.539 44.594 44.688 1 61.22 190 LYS B CA 1
ATOM 3116 C C . LYS B 1 190 ? -10.367 45.781 44.281 1 61.22 190 LYS B C 1
ATOM 3118 O O . LYS B 1 190 ? -10.391 46.812 44.969 1 61.22 190 LYS B O 1
ATOM 3123 N N . LEU B 1 191 ? -11.039 45.625 43.188 1 55.44 191 LEU B N 1
ATOM 3124 C CA . LEU B 1 191 ? -11.898 46.688 42.719 1 55.44 191 LEU B CA 1
ATOM 3125 C C . LEU B 1 191 ? -13.086 46.906 43.656 1 55.44 191 LEU B C 1
ATOM 3127 O O . LEU B 1 191 ? -13.484 48.031 43.906 1 55.44 191 LEU B O 1
ATOM 3131 N N . ALA B 1 192 ? -13.602 45.781 44.062 1 56.41 192 ALA B N 1
ATOM 3132 C CA . ALA B 1 192 ? -14.703 45.875 45.031 1 56.41 192 ALA B CA 1
ATOM 3133 C C . ALA B 1 192 ? -14.25 46.562 46.281 1 56.41 192 ALA B C 1
ATOM 3135 O O . ALA B 1 192 ? -14.984 47.406 46.844 1 56.41 192 ALA B O 1
ATOM 3136 N N . HIS B 1 193 ? -13.07 46.25 46.719 1 58.91 193 HIS B N 1
ATOM 3137 C CA . HIS B 1 193 ? -12.508 46.906 47.875 1 58.91 193 HIS B CA 1
ATOM 3138 C C . HIS B 1 193 ? -12.242 48.375 47.625 1 58.91 193 HIS B C 1
ATOM 3140 O O . HIS B 1 193 ? -12.508 49.219 48.5 1 58.91 193 HIS B O 1
ATOM 3146 N N . ARG B 1 194 ? -11.82 48.688 46.469 1 55.38 194 ARG B N 1
ATOM 3147 C CA . ARG B 1 194 ? -11.5 50.062 46.125 1 55.38 194 ARG B CA 1
ATOM 3148 C C . ARG B 1 194 ? -12.773 50.906 45.969 1 55.38 194 ARG B C 1
ATOM 3150 O O . ARG B 1 194 ? -12.812 52.062 46.375 1 55.38 194 ARG B O 1
ATOM 3157 N N . TYR B 1 195 ? -13.781 50.25 45.406 1 62.09 195 TYR B N 1
ATOM 3158 C CA . TYR B 1 195 ? -15.023 50.969 45.188 1 62.09 195 TYR B CA 1
ATOM 3159 C C . TYR B 1 195 ? -16.031 50.688 46.312 1 62.09 195 TYR B C 1
ATOM 3161 O O . TYR B 1 195 ? -17.188 51.094 46.219 1 62.09 195 TYR B O 1
ATOM 3169 N N . GLY B 1 196 ? -15.695 50.031 47.344 1 59.38 196 GLY B N 1
ATOM 3170 C CA . GLY B 1 196 ? -16.5 49.844 48.531 1 59.38 196 GLY B CA 1
ATOM 3171 C C . GLY B 1 196 ? -17.625 48.844 48.344 1 59.38 196 GLY B C 1
ATOM 3172 O O . GLY B 1 196 ? -18.656 48.906 49.031 1 59.38 196 GLY B O 1
ATOM 3173 N N . ILE B 1 197 ? -17.531 48.031 47.312 1 55.94 197 ILE B N 1
ATOM 3174 C CA . ILE B 1 197 ? -18.594 47.062 47.062 1 55.94 197 ILE B CA 1
ATOM 3175 C C . ILE B 1 197 ? -18.266 45.781 47.812 1 55.94 197 ILE B C 1
ATOM 3177 O O . ILE B 1 197 ? -17.188 45.219 47.656 1 55.94 197 ILE B O 1
ATOM 3181 N N . ASP B 1 198 ? -18.812 45.344 48.969 1 49.5 198 ASP B N 1
ATOM 3182 C CA . ASP B 1 198 ? -18.719 44.125 49.75 1 49.5 198 ASP B CA 1
ATOM 3183 C C . ASP B 1 198 ? -19.203 42.938 48.938 1 49.5 198 ASP B C 1
ATOM 3185 O O . ASP B 1 198 ? -20.391 42.844 48.625 1 49.5 198 ASP B O 1
ATOM 3189 N N . LEU B 1 199 ? -18.406 42.188 48.156 1 50.31 199 LEU B N 1
ATOM 3190 C CA . LEU B 1 199 ? -18.766 41.031 47.375 1 50.31 199 LEU B CA 1
ATOM 3191 C C . LEU B 1 199 ? -19.125 39.844 48.281 1 50.31 199 LEU B C 1
ATOM 3193 O O . LEU B 1 199 ? -19.5 38.781 47.812 1 50.31 199 LEU B O 1
ATOM 3197 N N . SER B 1 200 ? -18.844 39.75 49.562 1 47.78 200 SER B N 1
ATOM 3198 C CA . SER B 1 200 ? -19.234 38.656 50.438 1 47.78 200 SER B CA 1
ATOM 3199 C C . SER B 1 200 ? -20.75 38.438 50.406 1 47.78 200 SER B C 1
ATOM 3201 O O . SER B 1 200 ? -21.25 37.469 50.938 1 47.78 200 SER B O 1
ATOM 3203 N N . GLU B 1 201 ? -21.531 39.469 50.156 1 40.5 201 GLU B N 1
ATOM 3204 C CA . GLU B 1 201 ? -22.922 39.312 50.562 1 40.5 201 GLU B CA 1
ATOM 3205 C C . GLU B 1 201 ? -23.656 38.344 49.656 1 40.5 201 GLU B C 1
ATOM 3207 O O . GLU B 1 201 ? -24.609 37.688 50.062 1 40.5 201 GLU B O 1
ATOM 3212 N N . GLU B 1 202 ? -23.719 38.312 48.188 1 34.72 202 GLU B N 1
ATOM 3213 C CA . GLU B 1 202 ? -24.781 37.375 47.844 1 34.72 202 GLU B CA 1
ATOM 3214 C C . GLU B 1 202 ? -24.234 35.938 47.719 1 34.72 202 GLU B C 1
ATOM 3216 O O . GLU B 1 202 ? -23.109 35.75 47.281 1 34.72 202 GLU B O 1
#

pLDDT: mean 81.43, std 13.8, range [34.28, 97.62]

Foldseek 3Di:
DVVVVVVVVVVQVVLVQQLLQKKKKKQAQPPDDPVNVQVVLCVLNHWPDKAKAQDDLAPPSGITMIIIGGPGNVSLVVVQVVCVVDFDDDPPTLDTMHMDRGDLVVDPPRDDDPDDDDDDDDDDPPDPCVVVVVVVVVVVVVVSVVVNVVVVVVRVVSVVVSVVVVVVVVVVVVVVVVVVVVVVVVVVVVVCVVVVNPPVPD/DVVVVVVVVVVQVVLVQQLLQKKKKKQAQPPDDPVNVQVVLCVLNHWPDKAKAQDDLAPPRGITMIIIGGPGNVSLVVVQVVCVVDFDDDPPTLDTMHMDRGDLVVDPPRDDDPDDDDDDDDDDPPDPCVVVVVVVVVVVVVVSVVVNVVVVVVRVVSVVVSVVVVVVVVVVVVVVVVVVVVVVVVVVVVVCVVVVNPPPPD

Secondary structure (DSSP, 8-state):
-HHHHHHHHHHHHHHHHHHHTEEEEEEE-TT--HHHHHHHHTTTS-EEEEEEE---S--SSPPEEEEEEESSHHHHHHHHHHHHHS-EEETT-SSPPEEEE--GGG-TTPPPPTT----EEE--TTSHHHHHHHHHHHHHHHHHHHHHHHHHHHHHHHHHHHHHHHHHHHHHHHHHHHHHHHHHHHHHHHHHHHHT--TT--/-HHHHHHHHHHHHHHHHHHHTEEEEEEE-TT--HHHHHHHHTTTS-EEEEEEE---S--SSPPEEEEEEESSHHHHHHHHHHHHHS-EEETT-SSPPEEEE--GGG-TTPPPPTT----EEE--TTSTHHHHHHHHHHHHHHHHHHHHHHHHHHHHHHHHHHHHHHHHHHHHHHHHHHHHHHHHHHHHHHHHHHHT--TT--

Organism: Dendrobium nobile (NCBI:txid94219)